Protein AF-A0A813V2H7-F1 (afdb_monomer_lite)

pLDDT: mean 85.04, std 11.2, range [31.22, 97.62]

Sequence (510 aa):
MIADDDHTILFDPSSLSISVNKVRSTTVQLVTPPGQYVNITFLYGNNDELTLNTHGYIDPLPNITFNQHITTQQIHIKARKAGHLIIGAQSEELNITQRDFVRIEISKSSTLNVFIQIIGWMYFLAWSISFYPQIILNFKRKSVIGLNFDFLTLNILGHFCYSVFNVTLYSSSAVQSEYYHAHPHGVIPVLLNDVVFACHAVFACLVTIFQCLFFERGKQRVSYTTRIIIKRKFQTLTLLYFYSYVKLLITLLKYWPQAWFNYRRKSTEGWSIGNILLDFTGGALSLLQMFMLAYNFNDWTSIFGSPTKFGLGVLSIFFDLIFIIQHYYLYRQPIVSDSFIRIERWLEHNAPHVSKKLNSPVLAPELQKAEKELGAHFPQSVKDAYLIHNGESTDSEGIFGLWRWLPLKEIVEWNNEQKRRERKYQFGDFKPSFMIPLLESADGNLRYVETSDETGEEETPVIEWSHDNPTRDVKYGSFSTYLSTFADRLEAGEFIYNTKEHLEGLMSKT

Foldseek 3Di:
DPDPPQAQKAKVVQEEEEEAQDKDKIKIFGPDADPAKKKKAKFKDFLPDTHQDPVQQWDRWDIDIGHNVRGMDMTMTHGHDFFKMKIAIDTPRDDGDSVRIHIYGYFNDPVLVVVLVVLLVLLLVLLLVLLVVLLVVLVVVLAPALPAPLLLLLQLLLLVLQLCLQCCLVPPPVNVVVLCVVVRGADSLHDPSSNVSSVSSNVSSVSVVVSVVRGHYDPHDHDPVSVVVVPDDDDDPVRNVVSLVSNLVSLCVPLVVLLVVLVVVLANPSDDLSSLVSQLSSLVSLLVSSVSVCVGRVNPPNSCVRVNSNSSSVSSNVSSVSSCCSDVPRSPDDLLRVLVVLLLVLCVPAPVVLSVFWAAADDPVVVVVLCVLLVFFAAPSVNVNSRHTQWGHPPACPAQASKGFHGSVVQSVVSVVVVVVCVVPVPPPDDSSQWRFGIAHPQGKTWTFGGDPPVSHDFTFTFIQDPVDGDGHGPGRGVSRSSNVSSVCSVVVQWHQDVPPVHSYIHGPD

Secondary structure (DSSP, 8-state):
-------SEEEESSEEEEETT-EEEEEEEESS--SS-EEEEEEEE-SS-EES--TTSBPPPPPEEEBTTB-EEEEEEEB-SSEEEEEEEE-SSS---TT-EEEEEEES-HHHHHHHHHHHHHHHHHHHHTTHHHHHHHHHHTB-TT--HHHHHHHHHHHHHHHHHHHHHHH-HHHHHHHHHH-TT------HHHHHHHHHHHHHHHHHHHHHHHSB-TT----HHHHHHHHS---SSTHHHHHHHHHHHHHHHHHHHHHHHHHHHT--TTS-HHHHHHHHHHHHHHHHHHHHHHHHHT-SGGGGGSHHHHHHHHHHHHHHHHHHHIIIIIS---HHHHHHHHHHHHHHHH-HHHHTTBPPPPPHHHHHHHHHHHT-PPPHHHHHHHTT---B-TT---TTTSEEEPPHHHHHHHHHHHHHHHHHH--SS--GGGEEEEEEETTS-EEEEEPPPTTS-S---EEEE-SSS---EEEES-HHHHHHHHHHHHHTT-EE--TTSS--S-EE--

Radius of gyration: 35.71 Å; chains: 1; bounding box: 68×38×119 Å

Structure (mmCIF, N/CA/C/O backbone):
data_AF-A0A813V2H7-F1
#
_entry.id   AF-A0A813V2H7-F1
#
loop_
_atom_site.group_PDB
_atom_site.id
_atom_site.type_symbol
_atom_site.label_atom_id
_atom_site.label_alt_id
_atom_site.label_comp_id
_atom_site.label_asym_id
_atom_site.label_entity_id
_atom_site.label_seq_id
_atom_site.pdbx_PDB_ins_code
_atom_site.Cartn_x
_atom_site.Cartn_y
_atom_site.Cartn_z
_atom_site.occupancy
_atom_site.B_iso_or_equiv
_atom_site.auth_seq_id
_atom_site.auth_comp_id
_atom_site.auth_asym_id
_atom_site.auth_atom_id
_atom_site.pdbx_PDB_model_num
ATOM 1 N N . MET A 1 1 ? 1.998 -16.018 -38.015 1.00 33.31 1 MET A N 1
ATOM 2 C CA . MET A 1 1 ? 3.001 -16.319 -39.052 1.00 33.31 1 MET A CA 1
ATOM 3 C C . MET A 1 1 ? 2.855 -15.246 -40.117 1.00 33.31 1 MET A C 1
ATOM 5 O O . MET A 1 1 ? 1.981 -15.354 -40.964 1.00 33.31 1 MET A O 1
ATOM 9 N N . ILE A 1 2 ? 3.585 -14.145 -39.959 1.00 31.22 2 ILE A N 1
ATOM 10 C CA . ILE A 1 2 ? 3.755 -13.108 -40.983 1.00 31.22 2 ILE A CA 1
ATOM 11 C C . ILE A 1 2 ? 5.194 -13.319 -41.457 1.00 31.22 2 ILE A C 1
ATOM 13 O O . ILE A 1 2 ? 6.068 -13.472 -40.607 1.00 31.22 2 ILE A O 1
ATOM 17 N N . ALA A 1 3 ? 5.390 -13.478 -42.763 1.00 32.44 3 ALA A N 1
ATOM 18 C CA . ALA A 1 3 ? 6.691 -13.733 -43.371 1.00 32.44 3 ALA A CA 1
ATOM 19 C C . ALA A 1 3 ? 7.664 -12.581 -43.062 1.00 32.44 3 ALA A C 1
ATOM 21 O O . ALA A 1 3 ? 7.281 -11.414 -43.134 1.00 32.44 3 ALA A O 1
ATOM 22 N N . ASP A 1 4 ? 8.885 -12.942 -42.679 1.00 43.28 4 ASP A N 1
ATOM 23 C CA . ASP A 1 4 ? 9.947 -12.074 -42.160 1.00 43.28 4 ASP A CA 1
ATOM 24 C C . ASP A 1 4 ? 10.973 -11.789 -43.278 1.00 43.28 4 ASP A C 1
ATOM 26 O O . ASP A 1 4 ? 12.155 -12.091 -43.154 1.00 43.28 4 ASP A O 1
ATOM 30 N N . ASP A 1 5 ? 10.491 -11.305 -44.431 1.00 50.31 5 ASP A N 1
ATOM 31 C CA . ASP A 1 5 ? 11.222 -11.337 -45.717 1.00 50.31 5 ASP A CA 1
ATOM 32 C C . ASP A 1 5 ? 11.961 -10.028 -46.092 1.00 50.31 5 ASP A C 1
ATOM 34 O O . ASP A 1 5 ? 12.361 -9.872 -47.242 1.00 50.31 5 ASP A O 1
ATOM 38 N N . ASP A 1 6 ? 12.168 -9.083 -45.165 1.00 64.88 6 ASP A N 1
ATOM 39 C CA . ASP A 1 6 ? 12.742 -7.753 -45.495 1.00 64.88 6 ASP A CA 1
ATOM 40 C C . ASP A 1 6 ? 14.010 -7.378 -44.694 1.00 64.88 6 ASP A C 1
ATOM 42 O O . ASP A 1 6 ? 14.544 -6.276 -44.837 1.00 64.88 6 ASP A O 1
ATOM 46 N N . HIS A 1 7 ? 14.515 -8.279 -43.842 1.00 68.88 7 HIS A N 1
ATOM 47 C CA . HIS A 1 7 ? 15.765 -8.071 -43.105 1.00 68.88 7 HIS A CA 1
ATOM 48 C C . HIS A 1 7 ? 16.973 -8.463 -43.964 1.00 68.88 7 HIS A C 1
ATOM 50 O O . HIS A 1 7 ? 17.043 -9.572 -44.493 1.00 68.88 7 HIS A O 1
ATOM 56 N N . THR A 1 8 ? 17.955 -7.567 -44.085 1.00 81.88 8 THR A N 1
ATOM 57 C CA . THR A 1 8 ? 19.197 -7.824 -44.838 1.00 81.88 8 THR A CA 1
ATOM 58 C C . THR A 1 8 ? 20.331 -8.227 -43.898 1.00 81.88 8 THR A C 1
ATOM 60 O O . THR A 1 8 ? 21.153 -9.092 -44.224 1.00 81.88 8 THR A O 1
ATOM 63 N N . ILE A 1 9 ? 20.345 -7.632 -42.701 1.00 87.31 9 ILE A N 1
ATOM 64 C CA . ILE A 1 9 ? 21.310 -7.907 -41.638 1.00 87.31 9 ILE A CA 1
ATOM 65 C C . ILE A 1 9 ? 20.576 -8.203 -40.331 1.00 87.31 9 ILE A C 1
ATOM 67 O O . ILE A 1 9 ? 19.668 -7.479 -39.933 1.00 87.31 9 ILE A O 1
ATOM 71 N N . LEU A 1 10 ? 21.026 -9.241 -39.628 1.00 87.06 10 LEU A N 1
ATOM 72 C CA . LEU A 1 10 ? 20.545 -9.606 -38.302 1.00 87.06 10 LEU A CA 1
ATOM 73 C C . LEU A 1 10 ? 21.631 -9.374 -37.256 1.00 87.06 10 LEU A C 1
ATOM 75 O O . LEU A 1 10 ? 22.782 -9.789 -37.417 1.00 87.06 10 LEU A O 1
ATOM 79 N N . PHE A 1 11 ? 21.237 -8.744 -36.154 1.00 87.44 11 PHE A N 1
ATOM 80 C CA . PHE A 1 11 ? 22.047 -8.646 -34.949 1.00 87.44 11 PHE A CA 1
ATOM 81 C C . PHE A 1 11 ? 21.558 -9.670 -33.925 1.00 87.44 11 PHE A C 1
ATOM 83 O O . PHE A 1 11 ? 20.384 -9.657 -33.554 1.00 87.44 11 PHE A O 1
ATOM 90 N N . ASP A 1 12 ? 22.457 -10.530 -33.449 1.00 87.19 12 ASP A N 1
ATOM 91 C CA . ASP A 1 12 ? 22.165 -11.523 -32.414 1.00 87.19 12 ASP A CA 1
ATOM 92 C C . ASP A 1 12 ? 23.107 -11.356 -31.203 1.00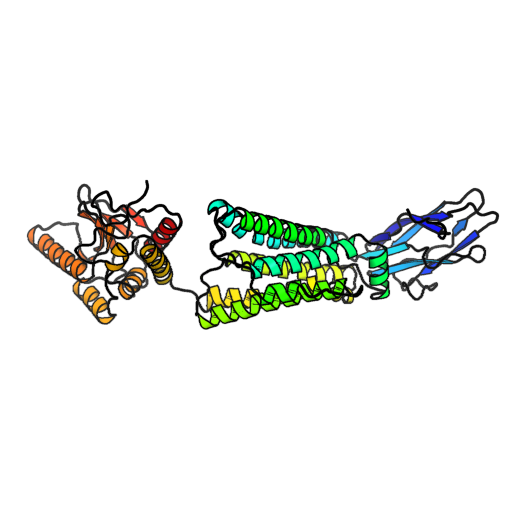 87.19 12 ASP A C 1
ATOM 94 O O . ASP A 1 12 ? 24.316 -11.625 -31.316 1.00 87.19 12 ASP A O 1
ATOM 98 N N . PRO A 1 13 ? 22.595 -10.903 -30.040 1.00 85.44 13 PRO A N 1
ATOM 99 C CA . PRO A 1 13 ? 21.196 -10.544 -29.758 1.00 85.44 13 PRO A CA 1
ATOM 100 C C . PRO A 1 13 ? 20.778 -9.177 -30.345 1.00 85.44 13 PRO A C 1
ATOM 102 O O . PRO A 1 13 ? 21.601 -8.274 -30.487 1.00 85.44 13 PRO A O 1
ATOM 105 N N . SER A 1 14 ? 19.476 -8.979 -30.597 1.00 79.12 14 SER A N 1
ATOM 106 C CA . SER A 1 14 ? 18.914 -7.719 -31.136 1.00 79.12 14 SER A CA 1
ATOM 107 C C . SER A 1 14 ? 18.888 -6.555 -30.128 1.00 79.12 14 SER A C 1
ATOM 109 O O . SER A 1 14 ? 18.685 -5.390 -30.489 1.00 79.12 14 SER A O 1
ATOM 111 N N . SER A 1 15 ? 19.140 -6.845 -28.850 1.00 84.31 15 SER A N 1
ATOM 112 C CA . SER A 1 15 ? 19.356 -5.853 -27.799 1.00 84.31 15 SER A CA 1
ATOM 113 C C . SER A 1 15 ? 20.445 -6.294 -26.824 1.00 84.31 15 SER A C 1
ATOM 115 O O . SER A 1 15 ? 20.629 -7.480 -26.531 1.00 84.31 15 SER A O 1
ATOM 117 N N . LEU A 1 16 ? 21.195 -5.322 -26.308 1.00 88.62 16 LEU A N 1
ATOM 118 C CA . LEU A 1 16 ? 22.365 -5.560 -25.481 1.00 88.62 16 LEU A CA 1
ATOM 119 C C . LEU A 1 16 ? 22.417 -4.587 -24.306 1.00 88.62 16 LEU A C 1
ATOM 121 O O . LEU A 1 16 ? 22.519 -3.379 -24.486 1.00 88.62 16 LEU A O 1
ATOM 125 N N . SER A 1 17 ? 22.430 -5.126 -23.088 1.00 89.12 17 SER A N 1
ATOM 126 C CA . SER A 1 17 ? 22.666 -4.337 -21.875 1.00 89.12 17 SER A CA 1
ATOM 127 C C . SER A 1 17 ? 24.133 -4.437 -21.451 1.00 89.12 17 SER A C 1
ATOM 129 O O . SER A 1 17 ? 24.670 -5.543 -21.305 1.00 89.12 17 SER A O 1
ATOM 131 N N . ILE A 1 18 ? 24.799 -3.296 -21.280 1.00 93.12 18 ILE A N 1
ATOM 132 C CA . ILE A 1 18 ? 26.220 -3.189 -20.925 1.00 93.12 18 ILE A CA 1
ATOM 133 C C . ILE A 1 18 ? 26.365 -2.191 -19.771 1.00 93.12 18 ILE A C 1
ATOM 135 O O . ILE A 1 18 ? 25.606 -1.235 -19.653 1.00 93.12 18 ILE A O 1
ATOM 139 N N . SER A 1 19 ? 27.348 -2.388 -18.899 1.00 93.94 19 SER A N 1
ATOM 140 C CA . SER A 1 19 ? 27.714 -1.378 -17.897 1.00 93.94 19 SER A CA 1
ATOM 141 C C . SER A 1 19 ? 28.883 -0.535 -18.384 1.00 93.94 19 SER A C 1
ATOM 143 O O . SER A 1 19 ? 29.752 -1.039 -19.095 1.00 93.94 19 SER A O 1
ATOM 145 N N . VAL A 1 20 ? 28.944 0.731 -17.975 1.00 93.31 20 VAL A N 1
ATOM 146 C CA . VAL A 1 20 ? 30.070 1.621 -18.294 1.00 93.31 20 VAL A CA 1
ATOM 147 C C . VAL A 1 20 ? 31.412 0.931 -17.991 1.00 93.31 20 VAL A C 1
ATOM 149 O O . VAL A 1 20 ? 31.576 0.270 -16.964 1.00 93.31 20 VAL A O 1
ATOM 152 N N . ASN A 1 21 ? 32.371 1.067 -18.910 1.00 92.38 21 ASN A N 1
ATOM 153 C CA . ASN A 1 21 ? 33.695 0.433 -18.910 1.00 92.38 21 ASN A CA 1
ATOM 154 C C . ASN A 1 21 ? 33.716 -1.097 -19.077 1.00 92.38 21 ASN A C 1
ATOM 156 O O . ASN A 1 21 ? 34.785 -1.704 -18.967 1.00 92.38 21 ASN A O 1
ATOM 160 N N . LYS A 1 22 ? 32.580 -1.739 -19.369 1.00 93.75 22 LYS A N 1
ATOM 161 C CA . LYS A 1 22 ? 32.524 -3.155 -19.759 1.00 93.75 22 LYS A CA 1
ATOM 162 C C . LYS A 1 22 ? 32.446 -3.306 -21.277 1.00 93.75 22 LYS A C 1
ATOM 164 O O . LYS A 1 22 ? 32.085 -2.377 -21.999 1.00 93.75 22 LYS A O 1
ATOM 169 N N . VAL A 1 23 ? 32.815 -4.498 -21.736 1.00 94.06 23 VAL A N 1
ATOM 170 C CA . VAL A 1 23 ? 32.763 -4.907 -23.140 1.00 94.06 23 VAL A CA 1
ATOM 171 C C . VAL A 1 23 ? 31.763 -6.042 -23.265 1.00 94.06 23 VAL A C 1
ATOM 173 O O . VAL A 1 23 ? 31.755 -6.945 -22.425 1.00 94.06 23 VAL A O 1
ATOM 176 N N . ARG A 1 24 ? 30.929 -6.004 -24.300 1.00 94.19 24 ARG A N 1
ATOM 177 C CA . ARG A 1 24 ? 30.031 -7.105 -24.642 1.00 94.19 24 ARG A CA 1
ATOM 178 C C . ARG A 1 24 ? 29.983 -7.264 -26.158 1.00 94.19 24 ARG A C 1
ATOM 180 O O . ARG A 1 24 ? 30.100 -6.279 -26.882 1.00 94.19 24 ARG A O 1
ATOM 187 N N . SER A 1 25 ? 29.871 -8.501 -26.622 1.00 93.38 25 SER A N 1
ATOM 188 C CA . SER A 1 25 ? 29.865 -8.807 -28.052 1.00 93.38 25 SER A CA 1
ATOM 189 C C . SER A 1 25 ? 28.443 -8.980 -28.565 1.00 93.38 25 SER A C 1
ATOM 191 O O . SER A 1 25 ? 27.589 -9.486 -27.836 1.00 93.38 25 SER A O 1
ATOM 193 N N . THR A 1 26 ? 28.220 -8.611 -29.821 1.00 92.00 26 THR A N 1
ATOM 194 C CA . THR A 1 26 ? 27.047 -9.031 -30.592 1.00 92.00 26 THR A CA 1
ATOM 195 C C . THR A 1 26 ? 27.503 -9.599 -31.926 1.00 92.00 26 THR A C 1
ATOM 197 O O . THR A 1 26 ? 28.578 -9.254 -32.424 1.00 92.00 26 THR A O 1
ATOM 200 N N . THR A 1 27 ? 26.714 -10.504 -32.481 1.00 92.94 27 THR A N 1
ATOM 201 C CA . THR A 1 27 ? 26.994 -11.129 -33.768 1.00 92.94 27 THR A CA 1
ATOM 202 C C . THR A 1 27 ? 26.204 -10.408 -34.851 1.00 92.94 27 THR A C 1
ATOM 204 O O . THR A 1 27 ? 25.020 -10.148 -34.672 1.00 92.94 27 THR A O 1
ATOM 207 N N . VAL A 1 28 ? 26.856 -10.083 -35.961 1.00 92.31 28 VAL A N 1
ATOM 208 C CA . VAL A 1 28 ? 26.250 -9.510 -37.164 1.00 92.31 28 VAL A CA 1
ATOM 209 C C . VAL A 1 28 ? 26.224 -10.600 -38.226 1.00 92.31 28 VAL A C 1
ATOM 211 O O . VAL A 1 28 ? 27.274 -11.150 -38.573 1.00 92.31 28 VAL A O 1
ATOM 214 N N . GLN A 1 29 ? 25.033 -10.937 -38.707 1.00 91.38 29 GLN A N 1
ATOM 215 C CA . GLN A 1 29 ? 24.802 -12.006 -39.673 1.00 91.38 29 GLN A CA 1
ATOM 216 C C . GLN A 1 29 ? 24.114 -11.453 -40.916 1.00 91.38 29 GLN A C 1
ATOM 218 O O . GLN A 1 29 ? 23.147 -10.701 -40.814 1.00 91.38 29 GLN A O 1
ATOM 223 N N . LEU A 1 30 ? 24.604 -11.843 -42.088 1.00 88.69 30 LEU A N 1
ATOM 224 C CA . LEU A 1 30 ? 23.946 -11.567 -43.357 1.00 88.69 30 LEU A CA 1
ATOM 225 C C . LEU A 1 30 ? 22.878 -12.637 -43.610 1.00 88.69 30 LEU A C 1
ATOM 227 O O . LEU A 1 30 ? 23.192 -13.827 -43.561 1.00 88.69 30 LEU A O 1
ATOM 231 N N . VAL A 1 31 ? 21.638 -12.229 -43.897 1.00 85.94 31 VAL A N 1
ATOM 232 C CA . VAL A 1 31 ? 20.514 -13.171 -44.083 1.00 85.94 31 VAL A CA 1
ATOM 233 C C . VAL A 1 31 ? 20.720 -14.062 -45.311 1.00 85.94 31 VAL A C 1
ATOM 235 O O . VAL A 1 31 ? 20.427 -15.255 -45.276 1.00 85.94 31 VAL A O 1
ATOM 238 N N . THR A 1 32 ? 21.281 -13.501 -46.385 1.00 82.69 32 THR A N 1
ATOM 239 C CA . THR A 1 32 ? 21.600 -14.227 -47.623 1.00 82.69 32 THR A CA 1
ATOM 240 C C . THR A 1 32 ? 23.088 -14.089 -47.932 1.00 82.69 32 THR A C 1
ATOM 242 O O . THR A 1 32 ? 23.572 -12.963 -47.883 1.00 82.69 32 THR A 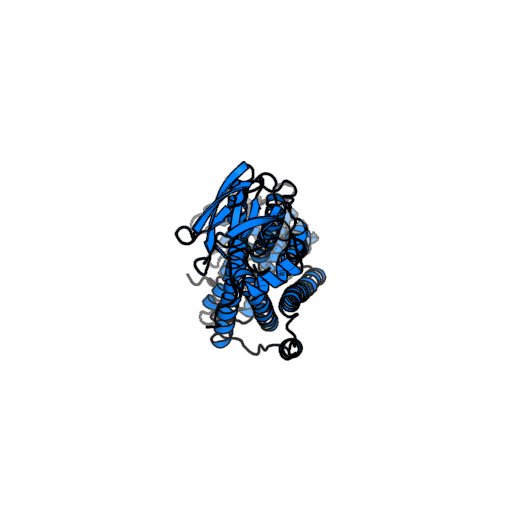O 1
ATOM 245 N N . PRO A 1 33 ? 23.830 -15.162 -48.279 1.00 79.75 33 PRO A N 1
ATOM 246 C CA . PRO A 1 33 ? 25.248 -15.065 -48.625 1.00 79.75 33 PRO A CA 1
ATOM 247 C C . PRO A 1 33 ? 25.492 -14.071 -49.768 1.00 79.75 33 PRO A C 1
ATOM 249 O O . PRO A 1 33 ? 24.773 -14.114 -50.772 1.00 79.75 33 PRO A O 1
ATOM 252 N N . PRO A 1 34 ? 26.497 -13.188 -49.665 1.00 80.62 34 PRO A N 1
ATOM 253 C CA . PRO A 1 34 ? 26.668 -12.145 -50.656 1.00 80.62 34 PRO A CA 1
ATOM 254 C C . PRO A 1 34 ? 27.375 -12.700 -51.900 1.00 80.62 34 PRO A C 1
ATOM 256 O O . PRO A 1 34 ? 28.349 -13.446 -51.801 1.00 80.62 34 PRO A O 1
ATOM 259 N N . GLY A 1 35 ? 26.910 -12.311 -53.091 1.00 79.88 35 GLY A N 1
ATOM 260 C CA . GLY A 1 35 ? 27.560 -12.678 -54.358 1.00 79.88 35 GLY A CA 1
ATOM 261 C C . GLY A 1 35 ? 28.918 -11.994 -54.573 1.00 79.88 35 GLY A C 1
ATOM 262 O O . GLY A 1 35 ? 29.736 -12.492 -55.346 1.00 79.88 35 GLY A O 1
ATOM 263 N N . GLN A 1 36 ? 29.168 -10.894 -53.857 1.00 85.19 36 GLN A N 1
ATOM 264 C CA . GLN A 1 36 ? 30.374 -10.064 -53.902 1.00 85.19 36 GLN A CA 1
ATOM 265 C C . GLN A 1 36 ? 30.858 -9.712 -52.486 1.00 85.19 36 GLN A C 1
ATOM 267 O O . GLN A 1 36 ? 30.212 -10.065 -51.502 1.00 85.19 36 GLN A O 1
ATOM 272 N N . TYR A 1 37 ? 31.997 -9.027 -52.365 1.00 88.25 37 TYR A N 1
ATOM 273 C CA . TYR A 1 37 ? 32.403 -8.456 -51.078 1.00 88.25 37 TYR A CA 1
ATOM 274 C C . TYR A 1 37 ? 31.431 -7.346 -50.676 1.00 88.25 37 TYR A C 1
ATOM 276 O O . TYR A 1 37 ? 31.091 -6.506 -51.502 1.00 88.25 37 TYR A O 1
ATOM 284 N N . VAL A 1 38 ? 30.990 -7.353 -49.420 1.00 89.19 38 VAL A N 1
ATOM 285 C CA . VAL A 1 38 ? 30.065 -6.350 -48.872 1.00 89.19 38 VAL A CA 1
ATOM 286 C C . VAL A 1 38 ? 30.737 -5.681 -47.691 1.00 89.19 38 VAL A C 1
ATOM 288 O O . VAL A 1 38 ? 31.115 -6.370 -46.740 1.00 89.19 38 VAL A O 1
ATOM 291 N N . ASN A 1 39 ? 30.882 -4.358 -47.738 1.00 91.62 39 ASN A N 1
ATOM 292 C CA . ASN A 1 39 ? 31.481 -3.591 -46.657 1.00 91.62 39 ASN A CA 1
ATOM 293 C C . ASN A 1 39 ? 30.392 -2.928 -45.811 1.00 91.62 39 ASN A C 1
ATOM 295 O O . ASN A 1 39 ? 29.568 -2.170 -46.318 1.00 91.62 39 ASN A O 1
ATOM 299 N N . ILE A 1 40 ? 30.401 -3.200 -44.509 1.00 91.75 40 ILE A N 1
ATOM 300 C CA . ILE A 1 40 ? 29.454 -2.620 -43.564 1.00 91.75 40 ILE A CA 1
ATOM 301 C C . ILE A 1 40 ? 30.144 -1.538 -42.749 1.00 91.75 40 ILE A C 1
ATOM 303 O O . ILE A 1 40 ? 31.119 -1.796 -42.035 1.00 91.75 40 ILE A O 1
ATOM 307 N N . THR A 1 41 ? 29.574 -0.340 -42.812 1.00 92.56 41 THR A N 1
ATOM 308 C CA . THR A 1 41 ? 29.891 0.767 -41.911 1.00 92.56 41 THR A CA 1
ATOM 309 C C . THR A 1 41 ? 28.787 0.890 -40.869 1.00 92.56 41 THR A C 1
ATOM 311 O O . THR A 1 41 ? 27.602 0.854 -41.200 1.00 92.56 41 THR A O 1
ATOM 314 N N . PHE A 1 42 ? 29.167 1.031 -39.601 1.00 92.50 42 PHE A N 1
ATOM 315 C CA . PHE A 1 42 ? 28.205 1.184 -38.512 1.00 92.50 42 PHE A CA 1
ATOM 316 C C . PHE A 1 42 ? 27.785 2.640 -38.344 1.00 92.50 42 PHE A C 1
ATOM 318 O O . PHE A 1 42 ? 28.626 3.540 -38.306 1.00 92.50 42 PHE A O 1
ATOM 325 N N . LEU A 1 43 ? 26.479 2.844 -38.197 1.00 90.12 43 LEU A N 1
ATOM 326 C CA . LEU A 1 43 ? 25.887 4.131 -37.858 1.00 90.12 43 LEU A CA 1
ATOM 327 C C . LEU A 1 43 ? 25.345 4.086 -36.429 1.00 90.12 43 LEU A C 1
ATOM 329 O O . LEU A 1 43 ? 24.878 3.052 -35.958 1.00 90.12 43 LEU A O 1
ATOM 333 N N . TYR A 1 44 ? 25.383 5.221 -35.751 1.00 89.88 44 TYR A N 1
ATOM 334 C CA . TYR A 1 44 ? 25.070 5.385 -34.343 1.00 89.88 44 TYR A CA 1
ATOM 335 C C . TYR A 1 44 ? 24.106 6.546 -34.157 1.00 89.88 44 TYR A C 1
ATOM 337 O O . TYR A 1 44 ? 24.289 7.622 -34.727 1.00 89.88 44 TYR A O 1
ATOM 345 N N . GLY A 1 45 ? 23.110 6.365 -33.307 1.00 82.44 45 GLY A N 1
ATOM 346 C CA . GLY A 1 45 ? 22.202 7.451 -32.976 1.00 82.44 45 GLY A CA 1
ATOM 347 C C . GLY A 1 45 ? 20.923 6.943 -32.349 1.00 82.44 45 GLY A C 1
ATOM 348 O O . GLY A 1 45 ? 20.941 5.993 -31.562 1.00 82.44 45 GLY A O 1
ATOM 349 N N . ASN A 1 46 ? 19.827 7.594 -32.716 1.00 70.38 46 ASN A N 1
ATOM 350 C CA . ASN A 1 46 ? 18.481 7.286 -32.252 1.00 70.38 46 ASN A CA 1
ATOM 351 C C . ASN A 1 46 ? 17.611 6.786 -33.415 1.00 70.38 46 ASN A C 1
ATOM 353 O O . ASN A 1 46 ? 18.064 6.748 -34.554 1.00 70.38 46 ASN A O 1
ATOM 357 N N . ASN A 1 47 ? 16.343 6.455 -33.137 1.00 63.38 47 ASN A N 1
ATOM 358 C CA . ASN A 1 47 ? 15.393 5.963 -34.146 1.00 63.38 47 ASN A CA 1
ATOM 359 C C . ASN A 1 47 ? 15.210 6.897 -35.358 1.00 63.38 47 ASN A C 1
ATOM 361 O O . ASN A 1 47 ? 14.849 6.407 -36.422 1.00 63.38 47 ASN A O 1
ATOM 365 N N . ASP A 1 48 ? 15.465 8.201 -35.210 1.00 62.44 48 ASP A N 1
ATOM 366 C CA . ASP A 1 48 ? 15.167 9.201 -36.246 1.00 62.44 48 ASP A CA 1
ATOM 367 C C . ASP A 1 48 ? 16.408 9.692 -37.014 1.00 62.44 48 ASP A C 1
ATOM 369 O O . ASP A 1 48 ? 16.287 10.170 -38.140 1.00 62.44 48 ASP A O 1
ATOM 373 N N . GLU A 1 49 ? 17.610 9.572 -36.434 1.00 74.62 49 GLU A N 1
ATOM 374 C CA . GLU A 1 49 ? 18.855 10.061 -37.038 1.00 74.62 49 GLU A CA 1
ATOM 375 C C . GLU A 1 49 ? 20.039 9.179 -36.616 1.00 74.62 49 GLU A C 1
ATOM 377 O O . GLU A 1 49 ? 20.438 9.146 -35.446 1.00 74.62 49 GLU A O 1
ATOM 382 N N . LEU A 1 50 ? 20.594 8.445 -37.584 1.00 81.94 50 LEU A N 1
ATOM 383 C CA . LEU A 1 50 ? 21.797 7.632 -37.427 1.00 81.94 50 LEU A CA 1
ATOM 384 C C . LEU A 1 50 ? 22.976 8.346 -38.097 1.00 81.94 50 LEU A C 1
ATOM 386 O O . LEU A 1 50 ? 22.917 8.700 -39.273 1.00 81.94 50 LEU A O 1
ATOM 390 N N . THR A 1 51 ? 24.060 8.545 -37.352 1.00 84.31 51 THR A N 1
ATOM 391 C CA . THR A 1 51 ? 25.261 9.270 -37.789 1.00 84.31 51 THR A CA 1
ATOM 392 C C . THR A 1 51 ? 26.514 8.411 -37.629 1.00 84.31 51 THR A C 1
ATOM 394 O O . THR A 1 51 ? 26.490 7.359 -37.006 1.00 84.31 51 THR A O 1
ATOM 397 N N . LEU A 1 52 ? 27.664 8.855 -38.134 1.00 85.25 52 LEU A N 1
ATOM 398 C CA . LEU A 1 52 ? 28.941 8.161 -37.900 1.00 85.25 52 LEU A CA 1
ATOM 399 C C . LEU A 1 52 ? 29.533 8.426 -36.500 1.00 85.25 52 LEU A C 1
ATOM 401 O O . LEU A 1 52 ? 30.587 7.889 -36.160 1.00 85.25 52 LEU A O 1
ATOM 405 N N . ASN A 1 53 ? 28.890 9.260 -35.675 1.00 85.50 53 ASN A N 1
ATOM 406 C CA . ASN A 1 53 ? 29.409 9.670 -34.375 1.00 85.50 53 ASN A CA 1
ATOM 407 C C . ASN A 1 53 ? 28.780 8.850 -33.244 1.00 85.50 53 ASN A C 1
ATOM 409 O O . ASN A 1 53 ? 27.570 8.849 -33.059 1.00 85.50 53 ASN A O 1
ATOM 413 N N . THR A 1 54 ? 29.605 8.224 -32.405 1.00 83.75 54 THR A N 1
ATOM 414 C CA . THR A 1 54 ? 29.119 7.463 -31.242 1.00 83.75 54 THR A CA 1
ATOM 415 C C . THR A 1 54 ? 28.592 8.347 -30.106 1.00 83.75 54 THR A C 1
ATOM 417 O O . THR A 1 54 ? 28.119 7.826 -29.097 1.00 83.75 54 THR A O 1
ATOM 420 N N . HIS A 1 55 ? 28.744 9.674 -30.207 1.00 84.81 55 HIS A N 1
ATOM 421 C CA . HIS A 1 55 ? 28.428 10.671 -29.176 1.00 84.81 55 HIS A CA 1
ATOM 422 C C . HIS A 1 55 ? 29.053 10.360 -27.798 1.00 84.81 55 HIS A C 1
ATOM 424 O O . HIS A 1 55 ? 28.560 10.789 -26.750 1.00 84.81 55 HIS A O 1
ATOM 430 N N . GLY A 1 56 ? 30.154 9.598 -27.796 1.00 86.88 56 GLY A N 1
ATOM 431 C CA . GLY A 1 56 ? 30.861 9.161 -26.594 1.00 86.88 56 GLY A CA 1
ATOM 432 C C . GLY A 1 56 ? 30.166 8.045 -25.805 1.00 86.88 56 GLY A C 1
ATOM 433 O O . GLY A 1 56 ? 30.598 7.755 -24.692 1.00 86.88 56 GLY A O 1
ATOM 434 N N . TYR A 1 57 ? 29.109 7.418 -26.337 1.00 89.81 57 TYR A N 1
ATOM 435 C CA . TYR A 1 57 ? 28.440 6.282 -25.690 1.00 89.81 57 TYR A CA 1
ATOM 436 C C . TYR A 1 57 ? 29.288 5.016 -25.720 1.00 89.81 57 TYR A C 1
ATOM 438 O O . TYR A 1 57 ? 29.409 4.339 -24.695 1.00 89.81 57 TYR A O 1
ATOM 446 N N . ILE A 1 58 ? 29.921 4.731 -26.857 1.00 93.56 58 ILE A N 1
ATOM 447 C CA . ILE A 1 58 ? 30.791 3.569 -27.062 1.00 93.56 58 ILE A CA 1
ATOM 448 C C . ILE A 1 58 ? 32.078 3.958 -27.794 1.00 93.56 58 ILE A C 1
ATOM 450 O O . ILE A 1 58 ? 32.156 5.028 -28.408 1.00 93.56 58 ILE A O 1
ATOM 454 N N . ASP A 1 59 ? 33.072 3.072 -27.748 1.00 93.31 59 ASP A N 1
ATOM 455 C CA . ASP A 1 59 ? 34.215 3.149 -28.663 1.00 93.31 59 ASP A CA 1
ATOM 456 C C . ASP A 1 59 ? 33.741 2.893 -30.114 1.00 93.31 59 ASP A C 1
ATOM 458 O O . ASP A 1 59 ? 32.908 2.002 -30.311 1.00 93.31 59 ASP A O 1
ATOM 462 N N . PRO A 1 60 ? 34.235 3.646 -31.121 1.00 91.62 60 PRO A N 1
ATOM 463 C CA . PRO A 1 60 ? 33.872 3.430 -32.520 1.00 91.62 60 PRO A CA 1
ATOM 464 C C . PRO A 1 60 ? 34.167 2.000 -32.968 1.00 91.62 60 PRO A C 1
ATOM 466 O O . PRO A 1 60 ? 35.257 1.475 -32.726 1.00 91.62 60 PRO A O 1
ATOM 469 N N . LEU A 1 61 ? 33.194 1.377 -33.626 1.00 93.38 61 LEU A N 1
ATOM 470 C CA . LEU A 1 61 ? 33.341 0.040 -34.178 1.00 93.38 61 LEU A CA 1
ATOM 471 C C . LEU A 1 61 ? 34.100 0.087 -35.508 1.00 93.38 61 LEU A C 1
ATOM 473 O O . LEU A 1 61 ? 33.860 0.993 -36.311 1.00 93.38 61 LEU A O 1
ATOM 477 N N . PRO A 1 62 ? 34.995 -0.882 -35.763 1.00 92.50 62 PRO A N 1
ATOM 478 C CA . PRO A 1 62 ? 35.629 -1.022 -37.064 1.00 92.50 62 PRO A CA 1
ATOM 479 C C . PRO A 1 62 ? 34.615 -1.502 -38.108 1.00 92.50 62 PRO A C 1
ATOM 481 O O . PRO A 1 62 ? 33.689 -2.249 -37.786 1.00 92.50 62 PRO A O 1
ATOM 484 N N . ASN A 1 63 ? 34.830 -1.119 -39.365 1.00 92.31 63 ASN A N 1
ATOM 485 C CA . ASN A 1 63 ? 34.059 -1.650 -40.486 1.00 92.31 63 ASN A CA 1
ATOM 486 C C . ASN A 1 63 ? 34.303 -3.157 -40.627 1.00 92.31 63 ASN A C 1
ATOM 488 O O . ASN A 1 63 ? 35.414 -3.639 -40.385 1.00 92.31 63 ASN A O 1
ATOM 492 N N . ILE A 1 64 ? 33.269 -3.890 -41.036 1.00 92.75 64 ILE A N 1
ATOM 493 C CA . ILE A 1 64 ? 33.344 -5.338 -41.256 1.00 92.75 64 ILE A CA 1
ATOM 494 C C . ILE A 1 64 ? 33.065 -5.662 -42.719 1.00 92.75 64 ILE A C 1
ATOM 496 O O . ILE A 1 64 ? 32.250 -5.009 -43.365 1.00 92.75 64 ILE A O 1
ATOM 500 N N . THR A 1 65 ? 33.729 -6.688 -43.246 1.00 91.25 65 THR A N 1
ATOM 501 C CA . THR A 1 65 ? 33.577 -7.087 -44.650 1.00 91.25 65 THR A CA 1
ATOM 502 C C . THR A 1 65 ? 33.101 -8.526 -44.750 1.00 91.25 65 THR A C 1
ATOM 504 O O . THR A 1 65 ? 33.766 -9.429 -44.244 1.00 91.25 65 THR A O 1
ATOM 507 N N . PHE A 1 66 ? 31.966 -8.751 -45.406 1.00 91.06 66 PHE A N 1
ATOM 508 C CA . PHE A 1 66 ? 31.427 -10.082 -45.681 1.00 91.06 66 PHE A CA 1
ATOM 509 C C . PHE A 1 66 ? 31.846 -10.578 -47.068 1.00 91.06 66 PHE A C 1
ATOM 511 O O . PHE A 1 66 ? 32.126 -9.788 -47.970 1.00 91.06 66 PHE A O 1
ATOM 518 N N . ASN A 1 67 ? 31.896 -11.900 -47.233 1.00 88.38 67 ASN A N 1
ATOM 519 C CA . ASN A 1 67 ? 32.177 -12.566 -48.506 1.00 88.38 67 ASN A CA 1
ATOM 520 C C . ASN A 1 67 ? 31.411 -13.900 -48.596 1.00 88.38 67 ASN A C 1
ATOM 522 O O . ASN A 1 67 ? 30.699 -14.274 -47.667 1.00 88.38 67 ASN A O 1
ATOM 526 N N . GLN A 1 68 ? 31.578 -14.643 -49.693 1.00 82.56 68 GLN A N 1
ATOM 527 C CA . GLN A 1 68 ? 30.862 -15.907 -49.934 1.00 82.56 68 GLN A CA 1
ATOM 528 C C . GLN A 1 68 ? 31.087 -16.990 -48.857 1.00 82.56 68 GLN A C 1
ATOM 530 O O . GLN A 1 68 ? 30.266 -17.894 -48.721 1.00 82.56 68 GLN A O 1
ATOM 535 N N . HIS A 1 69 ? 32.176 -16.914 -48.087 1.00 83.19 69 HIS A N 1
ATOM 536 C CA . HIS A 1 69 ? 32.520 -17.871 -47.028 1.00 83.19 69 HIS A CA 1
ATOM 537 C C . HIS A 1 69 ? 32.296 -17.324 -45.612 1.00 83.19 69 HIS A C 1
ATOM 539 O O . HIS A 1 69 ? 32.213 -18.097 -44.661 1.00 83.19 69 HIS A O 1
ATOM 545 N N . ILE A 1 70 ? 32.208 -16.001 -45.461 1.00 86.38 70 ILE A N 1
ATOM 546 C CA . ILE A 1 70 ? 32.057 -15.304 -44.186 1.00 86.38 70 ILE A CA 1
ATOM 547 C C . ILE A 1 70 ? 30.765 -14.504 -44.260 1.00 86.38 70 ILE A C 1
ATOM 549 O O . ILE A 1 70 ? 30.743 -13.400 -44.801 1.00 86.38 70 ILE A O 1
ATOM 553 N N . THR A 1 71 ? 29.700 -15.064 -43.694 1.00 86.81 71 THR A N 1
ATOM 554 C CA . THR A 1 71 ? 28.370 -14.439 -43.587 1.00 86.81 71 THR A CA 1
ATOM 555 C C . THR A 1 71 ? 28.043 -14.000 -42.161 1.00 86.81 71 THR A C 1
ATOM 557 O O . THR A 1 71 ? 26.978 -13.450 -41.909 1.00 86.81 71 THR A O 1
ATOM 560 N N . THR A 1 72 ? 28.938 -14.253 -41.204 1.00 91.44 72 THR A N 1
ATOM 561 C CA . THR A 1 72 ? 28.737 -13.975 -39.778 1.00 91.44 72 THR A CA 1
ATOM 562 C C . THR A 1 72 ? 30.024 -13.448 -39.155 1.00 91.44 72 THR A C 1
ATOM 564 O O . THR A 1 72 ? 31.080 -14.053 -39.329 1.00 91.44 72 THR A O 1
ATOM 567 N N . GLN A 1 73 ? 29.943 -12.338 -38.418 1.00 93.19 73 GLN A N 1
ATOM 568 C CA . GLN A 1 73 ? 31.075 -11.736 -37.704 1.00 93.19 73 GLN A CA 1
ATOM 569 C C . GLN A 1 73 ? 30.656 -11.212 -36.332 1.00 93.19 73 GLN A C 1
ATOM 571 O O . GLN A 1 73 ? 29.543 -10.727 -36.161 1.00 93.19 73 GLN A O 1
ATOM 576 N N . GLN A 1 74 ? 31.552 -11.286 -35.346 1.00 93.19 74 GLN A N 1
ATOM 577 C CA . GLN A 1 74 ? 31.327 -10.672 -34.037 1.00 93.19 74 GLN A CA 1
ATOM 578 C C . GLN A 1 74 ? 31.915 -9.269 -33.973 1.00 93.19 74 GLN A C 1
ATOM 580 O O . GLN A 1 74 ? 33.049 -9.038 -34.387 1.00 93.19 74 GLN A O 1
ATOM 585 N N . ILE A 1 75 ? 31.161 -8.361 -33.361 1.00 93.69 75 ILE A N 1
ATOM 586 C CA . ILE A 1 75 ? 31.616 -7.020 -33.005 1.00 93.69 75 ILE A CA 1
ATOM 587 C C . ILE A 1 75 ? 31.682 -6.882 -31.485 1.00 93.69 75 ILE A C 1
ATOM 589 O O . ILE A 1 75 ? 30.804 -7.358 -30.760 1.00 93.69 75 ILE A O 1
ATOM 593 N N . HIS A 1 76 ? 32.734 -6.229 -30.993 1.00 94.81 76 HIS A N 1
ATOM 594 C CA . HIS A 1 76 ? 32.966 -6.007 -29.567 1.00 94.81 76 HIS A CA 1
ATOM 595 C C . HIS A 1 76 ? 32.644 -4.561 -29.198 1.00 94.81 76 HIS A C 1
ATOM 597 O O . HIS A 1 76 ? 33.322 -3.633 -29.630 1.00 94.81 76 HIS A O 1
ATOM 603 N N . ILE A 1 77 ? 31.629 -4.371 -28.361 1.00 94.50 77 ILE A N 1
ATOM 604 C CA . ILE A 1 77 ? 31.118 -3.051 -27.998 1.00 94.50 77 ILE A CA 1
ATOM 605 C C . ILE A 1 77 ? 31.626 -2.696 -26.605 1.00 94.50 77 ILE A C 1
ATOM 607 O O . ILE A 1 77 ? 31.275 -3.353 -25.621 1.00 94.50 77 ILE A O 1
ATOM 611 N N . LYS A 1 78 ? 32.449 -1.645 -26.508 1.00 94.81 78 LYS A N 1
ATOM 612 C CA . LYS A 1 78 ? 32.945 -1.110 -25.233 1.00 94.81 78 LYS A CA 1
ATOM 613 C C . LYS A 1 78 ? 32.169 0.136 -24.829 1.00 94.81 78 LYS A C 1
ATOM 615 O O . LYS A 1 78 ? 32.243 1.160 -25.500 1.00 94.81 78 LYS A O 1
ATOM 620 N N . ALA A 1 79 ? 31.467 0.053 -23.704 1.00 94.31 79 ALA A N 1
ATOM 621 C CA . ALA A 1 79 ? 30.638 1.136 -23.190 1.00 94.31 79 ALA A CA 1
ATOM 622 C C . ALA A 1 79 ? 31.457 2.210 -22.453 1.00 94.31 79 ALA A C 1
ATOM 624 O O . ALA A 1 79 ? 32.322 1.892 -21.633 1.00 94.31 79 ALA A O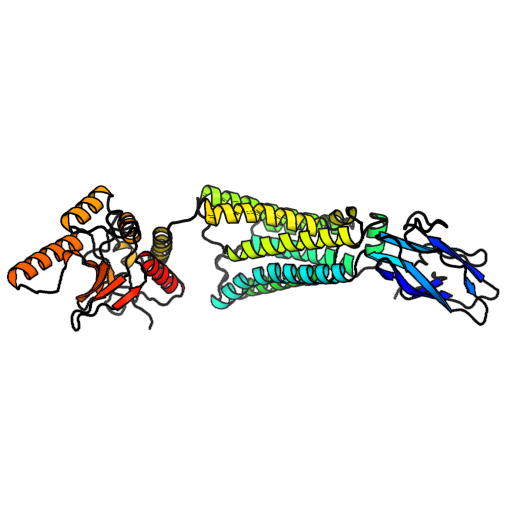 1
ATOM 625 N N . ARG A 1 80 ? 31.142 3.487 -22.694 1.00 93.31 80 ARG A N 1
ATOM 626 C CA . ARG A 1 80 ? 31.847 4.661 -22.145 1.00 93.31 80 ARG A CA 1
ATOM 627 C C . ARG A 1 80 ? 30.948 5.609 -21.366 1.00 93.31 80 ARG A C 1
ATOM 629 O O . ARG A 1 80 ? 31.359 6.093 -20.314 1.00 93.31 80 ARG A O 1
ATOM 636 N N . LYS A 1 81 ? 29.724 5.840 -21.834 1.00 92.06 81 LYS A N 1
ATOM 637 C CA . LYS A 1 81 ? 28.769 6.759 -21.205 1.00 92.06 81 LYS A CA 1
ATOM 638 C C . LYS A 1 81 ? 27.421 6.070 -21.040 1.00 92.06 81 LYS A C 1
ATOM 640 O O . LYS A 1 81 ? 26.972 5.386 -21.949 1.00 92.06 81 LYS A O 1
ATOM 645 N N . ALA A 1 82 ? 26.796 6.246 -19.877 1.00 90.88 82 ALA A N 1
ATOM 646 C CA . ALA A 1 82 ? 25.464 5.710 -19.611 1.00 90.88 82 ALA A CA 1
ATOM 647 C C . ALA A 1 82 ? 24.397 6.398 -20.474 1.00 90.88 82 ALA A C 1
ATOM 649 O O . ALA A 1 82 ? 24.490 7.602 -20.732 1.00 90.88 82 ALA A O 1
ATOM 650 N N . GLY A 1 83 ? 23.401 5.628 -20.897 1.00 87.69 83 GLY A N 1
ATOM 651 C CA . GLY A 1 83 ? 22.338 6.053 -21.800 1.00 87.69 83 GLY A CA 1
ATOM 652 C C . GLY A 1 83 ? 22.007 4.985 -22.827 1.00 87.69 83 GLY A C 1
ATOM 653 O O . GLY A 1 83 ? 22.255 3.797 -22.612 1.00 87.69 83 GLY A O 1
ATOM 654 N N . HIS A 1 84 ? 21.453 5.430 -23.946 1.00 84.38 84 HIS A N 1
ATOM 655 C CA . HIS A 1 84 ? 20.932 4.571 -24.997 1.00 84.38 84 HIS A CA 1
ATOM 656 C C . HIS A 1 84 ? 21.606 4.899 -26.313 1.00 84.38 84 HIS A C 1
ATOM 658 O O . HIS A 1 84 ? 21.885 6.063 -26.600 1.00 84.38 84 HIS A O 1
ATOM 664 N N . LEU A 1 85 ? 21.868 3.856 -27.088 1.00 87.69 85 LEU A N 1
ATOM 665 C CA . LEU A 1 85 ? 22.427 3.979 -28.419 1.00 87.69 85 LEU A CA 1
ATOM 666 C C . LEU A 1 85 ? 21.818 2.915 -29.320 1.00 87.69 85 LEU A C 1
ATOM 668 O O . LEU A 1 85 ? 21.765 1.744 -28.948 1.00 87.69 85 LEU A O 1
ATOM 672 N N . ILE A 1 86 ? 21.400 3.309 -30.513 1.00 88.12 86 ILE A N 1
ATOM 673 C CA . ILE A 1 86 ? 21.067 2.376 -31.584 1.00 88.12 86 ILE A CA 1
ATOM 674 C C . ILE A 1 86 ? 22.270 2.286 -32.509 1.00 88.12 86 ILE A C 1
ATOM 676 O O . ILE A 1 86 ? 22.854 3.310 -32.869 1.00 88.12 86 ILE A O 1
ATOM 680 N N . ILE A 1 87 ? 22.643 1.059 -32.865 1.00 90.00 87 ILE A N 1
ATOM 681 C CA . ILE A 1 87 ? 23.663 0.795 -33.875 1.00 90.00 87 ILE A CA 1
ATOM 682 C C . ILE A 1 87 ? 22.958 0.211 -35.093 1.00 90.00 87 ILE A C 1
ATOM 684 O O . ILE A 1 87 ? 22.452 -0.909 -35.036 1.00 90.00 87 ILE A O 1
ATOM 688 N N . GLY A 1 88 ? 22.915 0.986 -36.169 1.00 89.50 88 GLY A N 1
ATOM 689 C CA . GLY A 1 88 ? 22.499 0.529 -37.489 1.00 89.50 88 GLY A CA 1
ATOM 690 C C . GLY A 1 88 ? 23.704 0.223 -38.374 1.00 89.50 88 GLY A C 1
ATOM 691 O O . GLY A 1 88 ? 24.862 0.363 -37.967 1.00 89.50 88 GLY A O 1
ATOM 692 N N . ALA A 1 89 ? 23.425 -0.170 -39.608 1.00 89.56 89 ALA A N 1
ATOM 693 C CA . ALA A 1 89 ? 24.435 -0.501 -40.600 1.00 89.56 89 ALA A CA 1
ATOM 694 C C . ALA A 1 89 ? 24.127 0.175 -41.942 1.00 89.56 89 ALA A C 1
ATOM 696 O O . ALA A 1 89 ? 22.968 0.354 -42.308 1.00 89.56 89 ALA A O 1
ATOM 697 N N . GLN A 1 90 ? 25.176 0.534 -42.678 1.00 90.44 90 GLN A N 1
ATOM 698 C CA . GLN A 1 90 ? 25.103 1.058 -44.038 1.00 90.44 90 GLN A CA 1
ATOM 699 C C . GLN A 1 90 ? 26.131 0.347 -44.927 1.00 90.44 90 GLN A C 1
ATOM 701 O O . GLN A 1 90 ? 27.229 0.015 -44.477 1.00 90.44 90 GLN A O 1
ATOM 706 N N . SER A 1 91 ? 25.764 0.129 -46.188 1.00 89.88 91 SER A N 1
ATOM 707 C CA . SER A 1 91 ? 26.583 -0.493 -47.230 1.00 89.88 91 SER A CA 1
ATOM 708 C C . SER A 1 91 ? 26.266 0.163 -48.572 1.00 89.88 91 SER A C 1
ATOM 710 O O . SER A 1 91 ? 25.147 0.629 -48.785 1.00 89.88 91 SER A O 1
ATOM 712 N N . GLU A 1 92 ? 27.252 0.223 -49.466 1.00 88.19 92 GLU A N 1
ATOM 713 C CA . GLU A 1 92 ? 27.037 0.644 -50.859 1.00 88.19 92 GLU A CA 1
ATOM 714 C C . GLU A 1 92 ? 26.525 -0.523 -51.718 1.00 88.19 92 GLU A C 1
ATOM 716 O O . GLU A 1 92 ? 25.888 -0.324 -52.751 1.00 88.19 92 GLU A O 1
ATOM 721 N N . GLU A 1 93 ? 26.790 -1.753 -51.278 1.00 86.56 93 GLU A N 1
ATOM 722 C CA . GLU A 1 93 ? 26.523 -2.991 -52.002 1.00 86.56 93 GLU A CA 1
ATOM 723 C C . GLU A 1 93 ? 25.176 -3.631 -51.645 1.00 86.56 93 GLU A C 1
ATOM 725 O O . GLU A 1 93 ? 24.665 -4.443 -52.419 1.00 86.56 93 GLU A O 1
ATOM 730 N N . LEU A 1 94 ? 24.609 -3.291 -50.482 1.00 85.06 94 LEU A N 1
ATOM 731 C CA . LEU A 1 94 ? 23.339 -3.817 -49.982 1.00 85.06 94 LEU A CA 1
ATOM 732 C C . LEU A 1 94 ? 22.417 -2.702 -49.489 1.00 85.06 94 LEU A C 1
ATOM 734 O O . LEU A 1 94 ? 22.829 -1.804 -48.758 1.00 85.06 94 LEU A O 1
ATOM 738 N N . ASN A 1 95 ? 21.133 -2.823 -49.824 1.00 83.31 95 ASN A N 1
ATOM 739 C CA . ASN A 1 95 ? 20.099 -1.937 -49.307 1.00 83.31 95 ASN A CA 1
ATOM 740 C C . ASN A 1 95 ? 19.665 -2.390 -47.906 1.00 83.31 95 ASN A C 1
ATOM 742 O O . ASN A 1 95 ? 18.750 -3.197 -47.762 1.00 83.31 95 ASN A O 1
ATOM 746 N N . ILE A 1 96 ? 20.353 -1.893 -46.881 1.00 81.88 96 ILE A N 1
ATOM 747 C CA . ILE A 1 96 ? 20.058 -2.211 -45.481 1.00 81.88 96 ILE A CA 1
ATOM 748 C C . ILE A 1 96 ? 18.875 -1.364 -45.019 1.00 81.88 96 ILE A C 1
ATOM 750 O O . ILE A 1 96 ? 18.876 -0.139 -45.159 1.00 81.88 96 ILE A O 1
ATOM 754 N N . THR A 1 97 ? 17.854 -2.011 -44.459 1.00 76.12 97 THR A N 1
ATOM 755 C CA . THR A 1 97 ? 16.670 -1.292 -43.986 1.00 76.12 97 THR A CA 1
ATOM 756 C C . THR A 1 97 ? 16.959 -0.580 -42.664 1.00 76.12 97 THR A C 1
ATOM 758 O O . THR A 1 97 ? 17.739 -1.049 -41.839 1.00 76.12 97 THR A O 1
ATOM 761 N N . GLN A 1 98 ? 16.254 0.522 -42.387 1.00 70.88 98 GLN A N 1
ATOM 762 C CA . GLN A 1 98 ? 16.322 1.209 -41.084 1.00 70.88 98 GLN A CA 1
ATOM 763 C C . GLN A 1 98 ? 15.827 0.347 -39.903 1.00 70.88 98 GLN A C 1
ATOM 765 O O . GLN A 1 98 ? 15.889 0.782 -38.757 1.00 70.88 98 GLN A O 1
ATOM 770 N N . ARG A 1 99 ? 15.314 -0.864 -40.167 1.00 70.75 99 ARG A N 1
ATOM 771 C CA . ARG A 1 99 ? 14.886 -1.839 -39.155 1.00 70.75 99 ARG A CA 1
ATOM 772 C C . ARG A 1 99 ? 16.008 -2.799 -38.749 1.00 70.75 99 ARG A C 1
ATOM 774 O O . ARG A 1 99 ? 15.873 -3.461 -37.723 1.00 70.75 99 ARG A O 1
ATOM 781 N N . ASP A 1 100 ? 17.105 -2.839 -39.504 1.00 82.75 100 ASP A N 1
ATOM 782 C CA . ASP A 1 100 ? 18.274 -3.676 -39.232 1.00 82.75 100 ASP A CA 1
ATOM 783 C C . ASP A 1 100 ? 19.206 -2.940 -38.254 1.00 82.75 100 ASP A C 1
ATOM 785 O O . ASP A 1 100 ? 20.168 -2.273 -38.644 1.00 82.75 100 ASP A O 1
ATOM 789 N N . PHE A 1 101 ? 18.902 -3.024 -36.956 1.00 86.19 101 PHE A N 1
ATOM 790 C CA . PHE A 1 101 ? 19.693 -2.380 -35.905 1.00 86.19 101 PHE A CA 1
ATOM 791 C C . PHE A 1 101 ? 19.797 -3.227 -34.633 1.00 86.19 101 PHE A C 1
ATOM 793 O O . PHE A 1 101 ? 18.981 -4.112 -34.373 1.00 86.19 101 PHE A O 1
ATOM 800 N N . VAL A 1 102 ? 20.775 -2.897 -33.788 1.00 87.69 102 VAL A N 1
ATOM 801 C CA . VAL A 1 102 ? 20.887 -3.399 -32.411 1.00 87.69 102 VAL A CA 1
ATOM 802 C C . VAL A 1 102 ? 20.718 -2.261 -31.409 1.00 87.69 102 VAL A C 1
ATOM 804 O O . VAL A 1 102 ? 21.298 -1.183 -31.557 1.00 87.69 102 VAL A O 1
ATOM 807 N N . ARG A 1 103 ? 19.918 -2.497 -30.362 1.00 86.94 103 ARG A N 1
ATOM 808 C CA . ARG A 1 103 ? 19.736 -1.539 -29.257 1.00 86.94 103 ARG A CA 1
ATOM 809 C C . ARG A 1 103 ? 20.761 -1.785 -28.164 1.00 86.94 103 ARG A C 1
ATOM 811 O O . ARG A 1 103 ? 20.843 -2.891 -27.637 1.00 86.94 103 ARG A O 1
ATOM 818 N N . ILE A 1 104 ? 21.494 -0.751 -27.775 1.00 88.88 104 ILE A N 1
ATOM 819 C CA . ILE A 1 104 ? 22.480 -0.800 -26.698 1.00 88.88 104 ILE A CA 1
ATOM 820 C C . ILE A 1 104 ? 21.984 0.036 -25.523 1.00 88.88 104 ILE A C 1
ATOM 822 O O . ILE A 1 104 ? 21.794 1.248 -25.626 1.00 88.88 104 ILE A O 1
ATOM 826 N N . GLU A 1 105 ? 21.808 -0.618 -24.382 1.00 88.81 105 GLU A N 1
ATOM 827 C CA . GLU A 1 105 ? 21.456 0.013 -23.116 1.00 88.81 105 GLU A CA 1
ATOM 828 C C . GLU A 1 105 ? 22.684 0.044 -22.213 1.00 88.81 105 GLU A C 1
ATOM 830 O O . GLU A 1 105 ? 23.201 -0.999 -21.800 1.00 88.81 105 GLU A O 1
ATOM 835 N N . ILE A 1 106 ? 23.162 1.243 -21.894 1.00 91.62 106 ILE A N 1
ATOM 836 C CA . ILE A 1 106 ? 24.371 1.434 -21.103 1.00 91.62 106 ILE A CA 1
ATOM 837 C C . ILE A 1 106 ? 23.994 1.915 -19.707 1.00 91.62 106 ILE A C 1
ATOM 839 O O . ILE A 1 106 ? 23.606 3.065 -19.505 1.00 91.62 106 ILE A O 1
ATOM 843 N N . SER A 1 107 ? 24.161 1.038 -18.723 1.00 92.94 107 SER A N 1
ATOM 844 C CA . SER A 1 107 ? 23.940 1.359 -17.313 1.00 92.94 107 SER A CA 1
ATOM 845 C C . SER A 1 107 ? 25.215 1.866 -16.633 1.00 92.94 107 SER A C 1
ATOM 847 O O . SER A 1 107 ? 26.327 1.447 -16.964 1.00 92.94 107 SER A O 1
ATOM 849 N N . LYS A 1 108 ? 25.084 2.746 -15.635 1.00 93.56 108 LYS A N 1
ATOM 850 C CA . LYS A 1 108 ? 26.214 3.181 -14.796 1.00 93.56 108 LYS A CA 1
ATOM 851 C C . LYS A 1 108 ? 26.772 2.021 -13.973 1.00 93.56 108 LYS A C 1
ATOM 853 O O . LYS A 1 108 ? 27.986 1.904 -13.832 1.00 93.56 108 LYS A O 1
ATOM 858 N N . SER A 1 109 ? 25.901 1.175 -13.417 1.00 93.00 109 SER A N 1
ATOM 859 C CA . SER A 1 109 ? 26.295 0.077 -12.533 1.00 93.00 109 SER A CA 1
ATOM 860 C C . SER A 1 109 ? 25.377 -1.144 -12.637 1.00 93.00 109 SER A C 1
ATOM 862 O O . SER A 1 109 ? 24.158 -1.050 -12.466 1.00 93.00 109 SER A O 1
ATOM 864 N N . SER A 1 110 ? 25.991 -2.322 -12.804 1.00 90.12 110 SER A N 1
ATOM 865 C CA . SER A 1 110 ? 25.307 -3.619 -12.691 1.00 90.12 110 SER A CA 1
ATOM 866 C C . SER A 1 110 ? 24.797 -3.874 -11.273 1.00 90.12 110 SER A C 1
ATOM 868 O O . SER A 1 110 ? 23.720 -4.434 -11.103 1.00 90.12 110 SER A O 1
ATOM 870 N N . THR A 1 111 ? 25.540 -3.441 -10.251 1.00 92.50 111 THR A N 1
ATOM 871 C CA . THR A 1 111 ? 25.127 -3.591 -8.850 1.00 92.50 111 THR A CA 1
ATOM 872 C C . THR A 1 111 ? 23.865 -2.781 -8.572 1.00 92.50 111 THR A C 1
ATOM 874 O O . THR A 1 111 ? 22.950 -3.267 -7.914 1.00 92.50 111 THR A O 1
ATOM 877 N N . LEU A 1 112 ? 23.773 -1.569 -9.129 1.00 92.94 112 LEU A N 1
ATOM 878 C CA . LEU A 1 112 ? 22.575 -0.743 -9.000 1.00 92.94 112 LE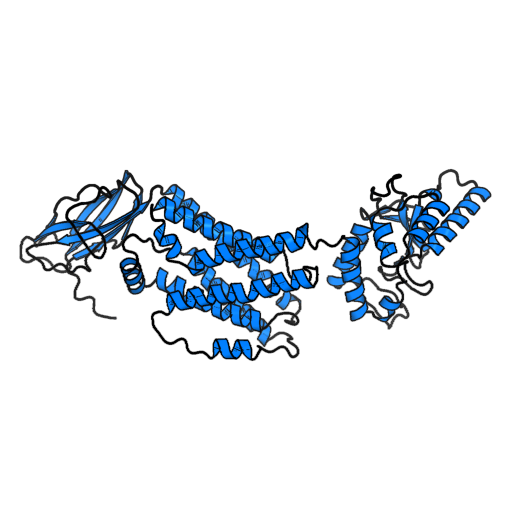U A CA 1
ATOM 879 C C . LEU A 1 112 ? 21.360 -1.394 -9.681 1.00 92.94 112 LEU A C 1
ATOM 881 O O . LEU A 1 112 ? 20.267 -1.349 -9.123 1.00 92.94 112 LEU A O 1
ATOM 885 N N . ASN A 1 113 ? 21.553 -2.078 -10.816 1.00 91.06 113 ASN A N 1
ATOM 886 C CA . ASN A 1 113 ? 20.492 -2.877 -11.441 1.00 91.06 113 ASN A CA 1
ATOM 887 C C . ASN A 1 113 ? 19.971 -3.987 -10.517 1.00 91.06 113 ASN A C 1
ATOM 889 O O . ASN A 1 113 ? 18.763 -4.202 -10.466 1.00 91.06 113 ASN A O 1
ATOM 893 N N . VAL A 1 114 ? 20.836 -4.653 -9.743 1.00 93.44 114 VAL A N 1
ATOM 894 C CA . VAL A 1 114 ? 20.395 -5.660 -8.758 1.00 93.44 114 VAL A CA 1
ATOM 895 C C . VAL A 1 114 ? 19.519 -5.020 -7.677 1.00 93.44 114 VAL A C 1
ATOM 897 O O . VAL A 1 114 ? 18.438 -5.530 -7.391 1.00 93.44 114 VAL A O 1
ATOM 900 N N . PHE A 1 115 ? 19.922 -3.870 -7.128 1.00 95.75 115 PHE A N 1
ATOM 901 C CA . PHE A 1 115 ? 19.101 -3.145 -6.150 1.00 95.75 115 PHE A CA 1
ATOM 902 C C . PHE A 1 115 ? 17.749 -2.699 -6.723 1.00 95.75 115 PHE A C 1
ATOM 904 O O . PHE A 1 115 ? 16.731 -2.839 -6.049 1.00 95.75 115 PHE A O 1
ATOM 911 N N . ILE A 1 116 ? 17.716 -2.227 -7.975 1.00 94.88 116 ILE A N 1
ATOM 912 C CA . ILE A 1 116 ? 16.475 -1.875 -8.685 1.00 94.88 116 ILE A CA 1
ATOM 913 C C . ILE A 1 116 ? 15.529 -3.082 -8.764 1.00 94.88 116 ILE A C 1
ATOM 915 O O . ILE A 1 116 ? 14.326 -2.929 -8.550 1.00 94.88 116 ILE A O 1
ATOM 919 N N . GLN A 1 117 ? 16.047 -4.285 -9.037 1.00 95.25 117 GLN A N 1
ATOM 920 C CA . GLN A 1 117 ? 15.234 -5.506 -9.050 1.00 95.25 117 GLN A CA 1
ATOM 921 C C . GLN A 1 117 ? 14.719 -5.860 -7.650 1.00 95.25 117 GLN A C 1
ATOM 923 O O . GLN A 1 117 ? 13.531 -6.132 -7.495 1.00 95.25 117 GLN A O 1
ATOM 928 N N . ILE A 1 118 ? 15.573 -5.802 -6.621 1.00 97.00 118 ILE A N 1
ATOM 929 C CA . ILE A 1 118 ? 15.184 -6.089 -5.228 1.00 97.00 118 ILE A CA 1
ATOM 930 C C . ILE A 1 118 ? 14.053 -5.157 -4.777 1.00 97.00 118 ILE A C 1
ATOM 932 O O . ILE A 1 118 ? 13.019 -5.630 -4.313 1.00 97.00 118 ILE A O 1
ATOM 936 N N . ILE A 1 119 ? 14.210 -3.845 -4.973 1.00 96.81 119 ILE A N 1
ATOM 937 C CA . ILE A 1 119 ? 13.190 -2.844 -4.622 1.00 96.81 119 ILE A CA 1
ATOM 938 C C . ILE A 1 119 ? 11.898 -3.085 -5.412 1.00 96.81 119 ILE A C 1
ATOM 940 O O . ILE A 1 119 ? 10.804 -2.972 -4.858 1.00 96.81 119 ILE A O 1
ATOM 944 N N . GLY A 1 120 ? 12.027 -3.485 -6.681 1.00 95.50 120 GLY A N 1
ATOM 945 C CA . GLY A 1 120 ? 10.913 -3.901 -7.529 1.00 95.50 120 GLY A CA 1
ATOM 946 C C . GLY A 1 120 ? 10.067 -5.015 -6.920 1.00 95.50 120 GLY A C 1
ATOM 947 O O . GLY A 1 120 ? 8.845 -4.915 -6.818 1.00 95.50 120 GLY A O 1
ATOM 948 N N . TRP A 1 121 ? 10.726 -6.079 -6.471 1.00 97.62 121 TRP A N 1
ATOM 949 C CA . TRP A 1 121 ? 10.054 -7.209 -5.835 1.00 97.62 121 TRP A CA 1
ATOM 950 C C . TRP A 1 121 ? 9.525 -6.873 -4.439 1.00 97.62 121 TRP A C 1
ATOM 952 O O . TRP A 1 121 ? 8.458 -7.358 -4.067 1.00 97.62 121 TRP A O 1
ATOM 962 N N . MET A 1 122 ? 10.204 -6.006 -3.685 1.00 97.19 122 MET A N 1
ATOM 963 C CA . MET A 1 122 ? 9.714 -5.539 -2.385 1.00 97.19 122 MET A CA 1
ATOM 964 C C . MET A 1 122 ? 8.402 -4.760 -2.511 1.00 97.19 122 MET A C 1
ATOM 966 O O . MET A 1 122 ? 7.461 -5.045 -1.769 1.00 97.19 122 MET A O 1
ATOM 970 N N . TYR A 1 123 ? 8.302 -3.813 -3.452 1.00 95.12 123 TYR A N 1
ATOM 971 C CA . TYR A 1 123 ? 7.051 -3.071 -3.630 1.00 95.12 123 TYR A CA 1
ATOM 972 C C . TYR A 1 123 ? 5.936 -3.996 -4.143 1.00 95.12 123 TYR A C 1
ATOM 974 O O . TYR A 1 123 ? 4.793 -3.877 -3.699 1.00 95.12 123 TYR A O 1
ATOM 982 N N . PHE A 1 124 ? 6.259 -4.942 -5.040 1.00 95.50 124 PHE A N 1
ATOM 983 C CA . PHE A 1 124 ? 5.306 -5.952 -5.504 1.00 95.50 124 PHE A CA 1
ATOM 984 C C . PHE A 1 124 ? 4.722 -6.726 -4.321 1.00 95.50 124 PHE A C 1
ATOM 986 O O . PHE A 1 124 ? 3.504 -6.887 -4.249 1.00 95.50 124 PHE A O 1
ATOM 993 N N . LEU A 1 125 ? 5.567 -7.184 -3.391 1.00 96.19 125 LEU A N 1
ATOM 994 C CA . LEU A 1 125 ? 5.125 -7.905 -2.199 1.00 96.19 125 LEU A CA 1
ATOM 995 C C . LEU A 1 125 ? 4.249 -7.023 -1.309 1.00 96.19 125 LEU A C 1
ATOM 997 O O . LEU A 1 125 ? 3.166 -7.460 -0.925 1.00 96.19 125 LEU A O 1
ATOM 1001 N N . ALA A 1 126 ? 4.673 -5.786 -1.032 1.00 93.94 126 ALA A N 1
ATOM 1002 C CA . ALA A 1 126 ? 3.920 -4.850 -0.199 1.00 93.94 126 ALA A CA 1
ATOM 1003 C C . ALA A 1 126 ? 2.497 -4.635 -0.739 1.00 93.94 126 ALA A C 1
ATOM 1005 O O . ALA A 1 126 ? 1.515 -4.894 -0.038 1.00 93.94 126 ALA A O 1
ATOM 1006 N N . TRP A 1 127 ? 2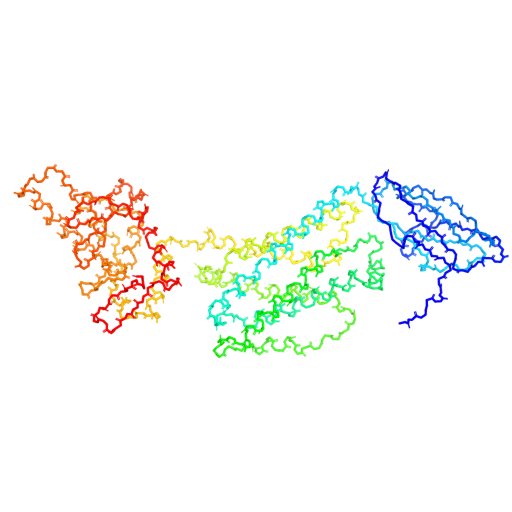.367 -4.272 -2.018 1.00 93.50 127 TRP A N 1
ATOM 1007 C CA . TRP A 1 127 ? 1.053 -4.103 -2.630 1.00 93.50 127 TRP A CA 1
ATOM 1008 C C . TRP A 1 127 ? 0.273 -5.412 -2.754 1.00 93.50 127 TRP A C 1
ATOM 1010 O O . TRP A 1 127 ? -0.936 -5.407 -2.539 1.00 93.50 127 TRP A O 1
ATOM 1020 N N . SER A 1 128 ? 0.921 -6.538 -3.063 1.00 94.38 128 SER A N 1
ATOM 1021 C CA . SER A 1 128 ? 0.231 -7.830 -3.206 1.00 94.38 128 SER A CA 1
ATOM 1022 C C . SER A 1 128 ? -0.375 -8.299 -1.887 1.00 94.38 128 SER A C 1
ATOM 1024 O O . SER A 1 128 ? -1.531 -8.716 -1.862 1.00 94.38 128 SER A O 1
ATOM 1026 N N . ILE A 1 129 ? 0.361 -8.177 -0.777 1.00 93.69 129 ILE A N 1
ATOM 1027 C CA . ILE A 1 129 ? -0.118 -8.576 0.553 1.00 93.69 129 ILE A CA 1
ATOM 1028 C C . ILE A 1 129 ? -1.397 -7.812 0.923 1.00 93.69 129 ILE A C 1
ATOM 1030 O O . ILE A 1 129 ? -2.307 -8.417 1.486 1.00 93.69 129 ILE A O 1
ATOM 1034 N N . SER A 1 130 ? -1.528 -6.539 0.527 1.00 89.62 130 SER A N 1
ATOM 1035 C CA . SER A 1 130 ? -2.707 -5.708 0.833 1.00 89.62 130 SER A CA 1
ATOM 1036 C C . SER A 1 130 ? -4.051 -6.277 0.335 1.00 89.62 130 SER A C 1
ATOM 1038 O O . SER A 1 130 ? -5.102 -5.973 0.902 1.00 89.62 130 SER A O 1
ATOM 1040 N N . PHE A 1 131 ? -4.051 -7.147 -0.685 1.00 89.69 131 PHE A N 1
ATOM 1041 C CA . PHE A 1 131 ? -5.279 -7.749 -1.220 1.00 89.69 131 PHE A CA 1
ATOM 1042 C C . PHE A 1 131 ? -5.807 -8.911 -0.366 1.00 89.69 131 PHE A C 1
ATOM 1044 O O . PHE A 1 131 ? -7.012 -9.180 -0.343 1.00 89.69 131 PHE A O 1
ATOM 1051 N N . TYR A 1 132 ? -4.922 -9.619 0.336 1.00 91.31 132 TYR A N 1
ATOM 1052 C CA . TYR A 1 132 ? -5.258 -10.877 1.002 1.00 91.31 132 TYR A CA 1
ATOM 1053 C C . TYR A 1 132 ? -6.124 -10.734 2.258 1.00 91.31 132 TYR A C 1
ATOM 1055 O O . TYR A 1 132 ? -7.001 -11.583 2.423 1.00 91.31 132 TYR A O 1
ATOM 1063 N N . PRO A 1 133 ? -5.979 -9.706 3.122 1.00 88.25 133 PRO A N 1
ATOM 1064 C CA . PRO A 1 133 ? -6.828 -9.556 4.301 1.00 88.25 133 PRO A CA 1
ATOM 1065 C C . PRO A 1 133 ? -8.324 -9.627 3.980 1.00 88.25 133 PRO A C 1
ATOM 1067 O O . PRO A 1 133 ? -9.051 -10.381 4.625 1.00 88.25 133 PRO A O 1
ATOM 1070 N N . GLN A 1 134 ? -8.780 -8.931 2.930 1.00 85.75 134 GLN A N 1
ATOM 1071 C CA . GLN A 1 134 ? -10.188 -8.962 2.521 1.00 85.75 134 GLN A CA 1
ATOM 1072 C C . GLN A 1 134 ? -10.600 -10.336 1.976 1.00 85.75 134 GLN A C 1
ATOM 1074 O O . GLN A 1 134 ? -11.670 -10.837 2.323 1.00 85.75 134 GLN A O 1
ATOM 1079 N N . ILE A 1 135 ? -9.754 -10.964 1.152 1.00 91.00 135 ILE A N 1
ATOM 1080 C CA . ILE A 1 135 ? -10.009 -12.301 0.590 1.00 91.00 135 ILE A CA 1
ATOM 1081 C C . ILE A 1 135 ? -10.149 -13.333 1.715 1.00 91.00 135 ILE A C 1
ATOM 1083 O O . ILE A 1 135 ? -11.088 -14.134 1.715 1.00 91.00 135 ILE A O 1
ATOM 1087 N N . ILE A 1 136 ? -9.241 -13.299 2.691 1.00 89.38 136 ILE A N 1
ATOM 1088 C CA . ILE A 1 136 ? -9.239 -14.197 3.847 1.00 89.38 136 ILE A CA 1
ATOM 1089 C C . ILE A 1 136 ? -10.471 -13.933 4.717 1.00 89.38 136 ILE A C 1
ATOM 1091 O O . ILE A 1 136 ? -11.150 -14.882 5.108 1.00 89.38 136 ILE A O 1
ATOM 1095 N N . LEU A 1 137 ? -10.800 -12.665 4.986 1.00 80.75 137 LEU A N 1
ATOM 1096 C CA . LEU A 1 137 ? -11.953 -12.288 5.803 1.00 80.75 137 LEU A CA 1
ATOM 1097 C C . LEU A 1 137 ? -13.271 -12.775 5.188 1.00 80.75 137 LEU A C 1
ATOM 1099 O O . LEU A 1 137 ? -14.070 -13.406 5.879 1.00 80.75 137 LEU A O 1
ATOM 1103 N N . ASN A 1 138 ? -13.469 -12.554 3.886 1.00 86.38 138 ASN A N 1
ATOM 1104 C CA . ASN A 1 138 ? -14.633 -13.054 3.153 1.00 86.38 138 ASN A CA 1
ATOM 1105 C C . ASN A 1 138 ? -14.730 -14.583 3.249 1.00 86.38 138 ASN A C 1
ATOM 1107 O O . ASN A 1 138 ? -15.807 -15.134 3.475 1.00 86.38 138 ASN A O 1
ATOM 1111 N N . PHE A 1 139 ? -13.598 -15.282 3.098 1.00 87.88 139 PHE A N 1
ATOM 1112 C CA . PHE A 1 139 ? -13.558 -16.741 3.160 1.00 87.88 139 PHE A CA 1
ATOM 1113 C C . PHE A 1 139 ? -13.867 -17.287 4.555 1.00 87.88 139 PHE A C 1
ATOM 1115 O O . PHE A 1 139 ? -14.569 -18.296 4.653 1.00 87.88 139 PHE A O 1
ATOM 1122 N N . LYS A 1 140 ? -13.364 -16.634 5.611 1.00 82.88 140 LYS A N 1
ATOM 1123 C CA . LYS A 1 140 ? -13.640 -16.991 7.009 1.00 82.88 140 LYS A CA 1
ATOM 1124 C C . LYS A 1 140 ? -15.104 -16.747 7.369 1.00 82.88 140 LYS A C 1
ATOM 1126 O O . LYS A 1 140 ? -15.738 -17.625 7.938 1.00 82.88 140 LYS A O 1
ATOM 1131 N N . ARG A 1 141 ? -15.653 -15.587 6.992 1.00 81.94 141 ARG A N 1
ATOM 1132 C CA . ARG A 1 141 ? -17.038 -15.196 7.311 1.00 81.94 141 ARG A CA 1
ATOM 1133 C C . ARG A 1 141 ? -18.088 -15.881 6.436 1.00 81.94 141 ARG A C 1
ATOM 1135 O O . ARG A 1 141 ? -19.263 -15.822 6.772 1.00 81.94 141 ARG A O 1
ATOM 1142 N N . LYS A 1 142 ? -17.691 -16.457 5.291 1.00 87.44 142 LYS A N 1
ATOM 1143 C CA . LYS A 1 142 ? -18.603 -16.949 4.234 1.00 87.44 142 LYS A CA 1
ATOM 1144 C C . LYS A 1 142 ? -19.652 -15.907 3.813 1.00 87.44 142 LYS A C 1
ATOM 1146 O O . LYS A 1 142 ? -20.724 -16.242 3.313 1.00 87.44 142 LYS A O 1
ATOM 1151 N N . SER A 1 143 ? -19.308 -14.632 3.976 1.00 78.69 143 SER A N 1
ATOM 1152 C CA . SER A 1 143 ? -20.158 -13.475 3.730 1.00 78.69 143 SER A CA 1
ATOM 1153 C C . SER A 1 143 ? -19.300 -12.341 3.181 1.00 78.69 143 SER A C 1
ATOM 1155 O O . SER A 1 143 ? -18.181 -12.117 3.645 1.00 78.69 143 SER A O 1
ATOM 1157 N N . VAL A 1 144 ? -19.827 -11.633 2.185 1.00 83.81 144 VAL A N 1
ATOM 1158 C CA . VAL A 1 144 ? -19.237 -10.413 1.611 1.00 83.81 144 VAL A CA 1
ATOM 1159 C C . VAL A 1 144 ? -20.004 -9.158 2.041 1.00 83.81 144 VAL A C 1
ATOM 1161 O O . VAL A 1 144 ? -19.789 -8.078 1.490 1.00 83.81 144 VAL A O 1
ATOM 1164 N N . ILE A 1 145 ? -20.890 -9.276 3.038 1.00 74.25 145 ILE A N 1
ATOM 1165 C CA . ILE A 1 145 ? -21.625 -8.141 3.599 1.00 74.25 145 ILE A CA 1
ATOM 1166 C C . ILE A 1 145 ? -20.628 -7.150 4.220 1.00 74.25 145 ILE A C 1
ATOM 1168 O O . ILE A 1 145 ? -19.854 -7.488 5.120 1.00 74.25 145 ILE A O 1
ATOM 1172 N N . GLY A 1 146 ? -20.650 -5.918 3.704 1.00 69.12 146 GLY A N 1
ATOM 1173 C CA . GLY A 1 146 ? -19.702 -4.846 4.033 1.00 69.12 146 GLY A CA 1
ATOM 1174 C C . GLY A 1 146 ? -18.698 -4.539 2.914 1.00 69.12 146 GLY A C 1
ATOM 1175 O O . GLY A 1 146 ? -18.168 -3.432 2.861 1.00 69.12 146 GLY A O 1
ATOM 1176 N N . LEU A 1 147 ? -18.493 -5.453 1.955 1.00 80.19 147 LEU A N 1
ATOM 1177 C CA . LEU A 1 147 ? -17.675 -5.183 0.771 1.00 80.19 147 LEU A CA 1
ATOM 1178 C C . LEU A 1 147 ? -18.447 -4.305 -0.221 1.00 80.19 147 LEU A C 1
ATOM 1180 O O . LEU A 1 147 ? -19.542 -4.654 -0.664 1.00 80.19 147 LEU A O 1
ATOM 1184 N N . ASN A 1 148 ? -17.869 -3.174 -0.624 1.00 82.06 148 ASN A N 1
ATOM 1185 C CA . ASN A 1 148 ? -18.484 -2.302 -1.619 1.00 82.06 148 ASN A CA 1
ATOM 1186 C C . ASN A 1 148 ? -18.277 -2.854 -3.047 1.00 82.06 148 ASN A C 1
ATOM 1188 O O . ASN A 1 148 ? -17.158 -2.908 -3.562 1.00 82.06 148 ASN A O 1
ATOM 1192 N N . PHE A 1 149 ? -19.370 -3.228 -3.717 1.00 84.75 149 PHE A N 1
ATOM 1193 C CA . PHE A 1 149 ? -19.326 -3.801 -5.067 1.00 84.75 149 PHE A CA 1
ATOM 1194 C C . PHE A 1 149 ? -18.885 -2.795 -6.136 1.00 84.75 149 PHE A C 1
ATOM 1196 O O . PHE A 1 149 ? -18.257 -3.195 -7.116 1.00 84.75 149 PHE A O 1
ATOM 1203 N N . ASP A 1 150 ? -19.144 -1.500 -5.947 1.00 80.19 150 ASP A N 1
ATOM 1204 C CA . ASP A 1 150 ? -18.621 -0.459 -6.837 1.00 80.19 150 ASP A CA 1
ATOM 1205 C C . ASP A 1 150 ? -17.104 -0.365 -6.729 1.00 80.19 150 ASP A C 1
ATOM 1207 O O . ASP A 1 150 ? -16.406 -0.310 -7.740 1.00 80.19 150 ASP A O 1
ATOM 1211 N N . PHE A 1 151 ? -16.582 -0.427 -5.502 1.00 81.94 151 PHE A N 1
ATOM 1212 C CA . PHE A 1 151 ? -15.144 -0.403 -5.251 1.00 81.94 151 PHE A CA 1
ATOM 1213 C C . PHE A 1 151 ? -14.433 -1.573 -5.939 1.00 81.94 151 PHE A C 1
ATOM 1215 O O . PHE A 1 151 ? -13.438 -1.351 -6.641 1.00 81.94 151 PHE A O 1
ATOM 1222 N N . LEU A 1 152 ? -14.977 -2.789 -5.797 1.00 86.44 152 LEU A N 1
ATOM 1223 C CA . LEU A 1 152 ? -14.471 -3.998 -6.453 1.00 86.44 152 LEU A CA 1
ATOM 1224 C C . LEU A 1 152 ? -14.542 -3.887 -7.982 1.00 86.44 152 LEU A C 1
ATOM 1226 O O . LEU A 1 152 ? -13.564 -4.177 -8.667 1.00 86.44 152 LEU A O 1
ATOM 1230 N N . THR A 1 153 ? -15.666 -3.404 -8.513 1.00 83.62 153 THR A N 1
ATOM 1231 C CA . THR A 1 153 ? -15.883 -3.275 -9.961 1.00 83.62 153 THR A CA 1
ATOM 1232 C C . THR A 1 153 ? -14.944 -2.242 -10.594 1.00 83.62 153 THR A C 1
ATOM 1234 O O . THR A 1 153 ? -14.365 -2.477 -11.654 1.00 83.62 153 THR A O 1
ATOM 1237 N N . LEU A 1 154 ? -14.724 -1.108 -9.927 1.00 81.62 154 LEU A N 1
ATOM 1238 C CA . LEU A 1 154 ? -13.746 -0.115 -10.369 1.00 81.62 154 LEU A CA 1
ATOM 1239 C C . LEU A 1 154 ? -12.306 -0.636 -10.225 1.00 81.62 154 LEU A C 1
ATOM 1241 O O . LEU A 1 154 ? -11.451 -0.306 -11.042 1.00 81.62 154 LEU A O 1
ATOM 1245 N N . ASN A 1 155 ? -12.015 -1.455 -9.207 1.00 85.50 155 ASN A N 1
ATOM 1246 C CA . ASN A 1 155 ? -10.690 -2.060 -9.046 1.00 85.50 155 ASN A CA 1
ATOM 1247 C C . ASN A 1 155 ? -10.362 -3.037 -10.168 1.00 85.50 155 ASN A C 1
ATOM 1249 O O . ASN A 1 155 ? -9.299 -2.889 -10.767 1.00 85.50 155 ASN A O 1
ATOM 1253 N N . ILE A 1 156 ? -11.255 -3.978 -10.493 1.00 87.00 156 ILE A N 1
ATOM 1254 C CA . ILE A 1 156 ? -10.991 -4.932 -11.578 1.00 87.00 156 ILE A CA 1
ATOM 1255 C C . ILE A 1 156 ? -10.799 -4.207 -12.913 1.00 87.00 156 ILE A C 1
ATOM 1257 O O . ILE A 1 156 ? -9.850 -4.518 -13.623 1.00 87.00 156 ILE A O 1
ATOM 1261 N N . LEU A 1 157 ? -11.612 -3.187 -13.217 1.00 84.12 157 LEU A N 1
ATOM 1262 C CA . LEU A 1 157 ? -11.451 -2.384 -14.432 1.00 84.12 157 LEU A CA 1
ATOM 1263 C C . LEU A 1 157 ? -10.081 -1.694 -14.461 1.00 84.12 157 LEU A C 1
ATOM 1265 O O . LEU A 1 157 ? -9.343 -1.820 -15.433 1.00 84.12 157 LEU A O 1
ATOM 1269 N N . GLY A 1 158 ? -9.716 -1.002 -13.378 1.00 82.69 158 GLY A N 1
ATOM 1270 C CA . GLY A 1 158 ? -8.436 -0.303 -13.289 1.00 82.69 158 GLY A CA 1
ATOM 1271 C C . GLY A 1 158 ? -7.229 -1.245 -13.366 1.00 82.69 158 GLY A C 1
ATOM 1272 O O . GLY A 1 158 ? -6.264 -0.941 -14.063 1.00 82.69 158 GLY A O 1
ATOM 1273 N N . HIS A 1 159 ? -7.266 -2.384 -12.669 1.00 89.44 159 HIS A N 1
ATOM 1274 C CA . HIS A 1 159 ? -6.176 -3.363 -12.690 1.00 89.44 159 HIS A CA 1
ATOM 1275 C C . HIS A 1 159 ? -6.088 -4.108 -14.022 1.00 89.44 159 HIS A C 1
ATOM 1277 O O . HIS A 1 159 ? -4.980 -4.372 -14.474 1.00 89.44 159 HIS A O 1
ATOM 1283 N N . PHE A 1 160 ? -7.213 -4.372 -14.689 1.00 88.31 160 PHE A N 1
ATOM 1284 C CA . PHE A 1 160 ? -7.224 -4.946 -16.033 1.00 88.31 160 PHE A CA 1
ATOM 1285 C C . PHE A 1 160 ? -6.560 -4.001 -17.039 1.00 88.31 160 PHE A C 1
ATOM 1287 O O . PHE A 1 160 ? -5.623 -4.395 -17.724 1.00 88.31 160 PHE A O 1
ATOM 1294 N N . CYS A 1 161 ? -6.970 -2.731 -17.054 1.00 83.88 161 CYS A N 1
ATOM 1295 C CA . CYS A 1 161 ? -6.353 -1.675 -17.856 1.00 83.88 161 CYS A CA 1
ATOM 1296 C C . CYS A 1 161 ? -4.836 -1.571 -17.615 1.00 83.88 161 CYS A C 1
ATOM 1298 O O . CYS A 1 161 ? -4.049 -1.527 -18.561 1.00 83.88 161 CYS A O 1
ATOM 1300 N N . TYR A 1 162 ? -4.419 -1.580 -16.345 1.00 86.75 162 TYR A N 1
ATOM 1301 C CA . TYR A 1 162 ? -3.006 -1.535 -15.971 1.00 86.75 162 TYR A CA 1
ATOM 1302 C C . TYR A 1 162 ? -2.243 -2.802 -16.390 1.00 86.75 162 TYR A C 1
ATOM 1304 O O . TYR A 1 162 ? -1.106 -2.710 -16.845 1.00 86.75 162 TYR A O 1
ATOM 1312 N N . SER A 1 163 ? -2.862 -3.980 -16.289 1.00 90.88 163 SER A N 1
ATOM 1313 C CA . SER A 1 163 ? -2.284 -5.250 -16.741 1.00 90.88 163 SER A CA 1
ATOM 1314 C C . SER A 1 163 ? -2.094 -5.269 -18.254 1.00 90.88 163 SER A C 1
ATOM 1316 O O . SER A 1 163 ? -0.991 -5.563 -18.706 1.00 90.88 163 SER A O 1
ATOM 1318 N N . VAL A 1 164 ? -3.095 -4.842 -19.032 1.00 87.38 164 VAL A N 1
ATOM 1319 C CA . VAL A 1 164 ? -2.974 -4.698 -20.491 1.00 87.38 164 VAL A CA 1
ATOM 1320 C C . VAL A 1 164 ? -1.823 -3.755 -20.848 1.00 87.38 164 VAL A C 1
ATOM 1322 O O . VAL A 1 164 ? -1.010 -4.112 -21.696 1.00 87.38 164 VAL A O 1
ATOM 1325 N N . PHE A 1 165 ? -1.698 -2.602 -20.179 1.00 86.12 165 PHE A N 1
ATOM 1326 C CA . PHE A 1 165 ? -0.580 -1.676 -20.398 1.00 86.12 165 PHE A CA 1
ATOM 1327 C C . PHE A 1 165 ? 0.781 -2.338 -20.144 1.00 86.12 165 PHE A C 1
ATOM 1329 O O . PHE A 1 165 ? 1.623 -2.360 -21.039 1.00 86.12 165 PHE A O 1
ATOM 1336 N N . ASN A 1 166 ? 0.987 -2.915 -18.955 1.00 89.88 166 ASN A N 1
ATOM 1337 C CA . ASN A 1 166 ? 2.287 -3.478 -18.581 1.00 89.88 166 ASN A CA 1
ATOM 1338 C C . ASN A 1 166 ? 2.645 -4.699 -19.429 1.00 89.88 166 ASN A C 1
ATOM 1340 O O . ASN A 1 166 ? 3.762 -4.779 -19.921 1.00 89.88 166 ASN A O 1
ATOM 1344 N N . VAL A 1 167 ? 1.705 -5.625 -19.649 1.00 91.31 167 VAL A N 1
ATOM 1345 C CA . VAL A 1 167 ? 1.943 -6.815 -20.479 1.00 91.31 167 VAL A CA 1
ATOM 1346 C C . VAL A 1 167 ? 2.288 -6.404 -21.905 1.00 91.31 167 VAL A C 1
ATOM 1348 O O . VAL A 1 167 ? 3.271 -6.895 -22.455 1.00 91.31 167 VAL A O 1
ATOM 1351 N N . THR A 1 168 ? 1.519 -5.490 -22.500 1.00 88.25 168 THR A N 1
ATOM 1352 C CA . THR A 1 168 ? 1.725 -5.087 -23.897 1.00 88.25 168 THR A CA 1
ATOM 1353 C C . THR A 1 168 ? 3.051 -4.350 -24.070 1.00 88.25 168 THR A C 1
ATOM 1355 O O . THR A 1 168 ? 3.828 -4.720 -24.945 1.00 88.25 168 THR A O 1
ATOM 1358 N N . LEU A 1 169 ? 3.352 -3.363 -23.217 1.00 86.06 169 LEU A N 1
ATOM 1359 C CA . LEU A 1 169 ? 4.602 -2.600 -23.299 1.00 86.06 169 LEU A CA 1
ATOM 1360 C C . LEU A 1 169 ? 5.836 -3.470 -22.985 1.00 86.06 169 LEU A C 1
ATOM 1362 O O . LEU A 1 169 ? 6.903 -3.265 -23.560 1.00 86.06 169 LEU A O 1
ATOM 1366 N N . TYR A 1 170 ? 5.693 -4.479 -22.122 1.00 89.44 170 TYR A N 1
ATOM 1367 C CA . TYR A 1 170 ? 6.777 -5.407 -21.793 1.00 89.44 170 TYR A CA 1
ATOM 1368 C C . TYR A 1 170 ? 7.041 -6.456 -22.884 1.00 89.44 170 TYR A C 1
ATOM 1370 O O . TYR A 1 170 ? 8.191 -6.817 -23.105 1.00 89.44 170 TYR A O 1
ATOM 1378 N N . SER A 1 171 ? 6.001 -6.964 -23.556 1.00 87.69 171 SER A N 1
ATOM 1379 C CA . SER A 1 171 ? 6.122 -8.138 -24.441 1.00 87.69 171 SER A CA 1
ATOM 1380 C C . SER A 1 171 ? 6.043 -7.845 -25.941 1.00 87.69 171 SER A C 1
ATOM 1382 O O . SER A 1 171 ? 6.521 -8.655 -26.732 1.00 87.69 171 SER A O 1
ATOM 1384 N N . SER A 1 172 ? 5.449 -6.723 -26.363 1.00 84.31 172 SER A N 1
ATOM 1385 C CA . SER A 1 172 ? 5.246 -6.425 -27.785 1.00 84.31 172 SER A CA 1
ATOM 1386 C C . SER A 1 172 ? 6.361 -5.551 -28.354 1.00 84.31 172 SER A C 1
ATOM 1388 O O . SER A 1 172 ? 6.420 -4.353 -28.076 1.00 84.31 172 SER A O 1
ATOM 1390 N N . SER A 1 173 ? 7.190 -6.118 -29.236 1.00 78.25 173 SER A N 1
ATOM 1391 C CA . SER A 1 173 ? 8.248 -5.377 -29.941 1.00 78.25 173 SER A CA 1
ATOM 1392 C C . SER A 1 173 ? 7.708 -4.202 -30.766 1.00 78.25 173 SER A C 1
ATOM 1394 O O . SER A 1 173 ? 8.367 -3.169 -30.859 1.00 78.25 173 SER A O 1
ATOM 1396 N N . ALA A 1 174 ? 6.496 -4.331 -31.322 1.00 76.00 174 ALA A N 1
ATOM 1397 C CA . ALA A 1 174 ? 5.832 -3.260 -32.067 1.00 76.00 174 ALA A CA 1
ATOM 1398 C C . ALA A 1 174 ? 5.513 -2.061 -31.160 1.00 76.00 174 ALA A C 1
ATOM 1400 O O . ALA A 1 174 ? 5.898 -0.935 -31.466 1.00 76.00 174 ALA A O 1
ATOM 1401 N N . VAL A 1 175 ? 4.904 -2.311 -29.995 1.00 80.69 175 VAL A N 1
ATOM 1402 C CA . VAL A 1 175 ? 4.563 -1.251 -29.029 1.00 80.69 175 VAL A CA 1
ATOM 1403 C C . VAL A 1 175 ? 5.808 -0.646 -28.392 1.00 80.69 175 VAL A C 1
ATOM 1405 O O . VAL A 1 175 ? 5.859 0.560 -28.168 1.00 80.69 175 VAL A O 1
ATOM 1408 N N . GLN A 1 176 ? 6.844 -1.449 -28.146 1.00 80.81 176 GLN A N 1
ATOM 1409 C CA . GLN A 1 176 ? 8.141 -0.922 -27.729 1.00 80.81 176 GLN A CA 1
ATOM 1410 C C . GLN A 1 176 ? 8.718 0.011 -28.796 1.00 80.81 176 GLN A C 1
ATOM 1412 O O . GLN A 1 176 ? 9.179 1.095 -28.463 1.00 80.81 176 GLN A O 1
ATOM 1417 N N . SER A 1 177 ? 8.653 -0.363 -30.078 1.00 72.56 177 SER A N 1
ATOM 1418 C CA . SER A 1 177 ? 9.111 0.494 -31.177 1.00 72.56 177 SER A CA 1
ATOM 1419 C C . SER A 1 177 ? 8.357 1.824 -31.230 1.00 72.56 177 SER A C 1
ATOM 1421 O O . SER A 1 177 ? 8.989 2.869 -31.354 1.00 72.56 177 SER A O 1
ATOM 1423 N N . GLU A 1 178 ? 7.029 1.805 -31.079 1.00 76.75 178 GLU A N 1
ATOM 1424 C CA . GLU A 1 178 ? 6.218 3.027 -30.979 1.00 76.75 178 GLU A CA 1
ATOM 1425 C C . GLU A 1 178 ? 6.608 3.877 -29.760 1.00 76.75 178 GLU A C 1
ATOM 1427 O O . GLU A 1 178 ? 6.743 5.097 -29.868 1.00 76.75 178 GLU A O 1
ATOM 1432 N N . TYR A 1 179 ? 6.847 3.243 -28.607 1.00 78.06 179 TYR A N 1
ATOM 1433 C CA . TYR A 1 179 ? 7.306 3.933 -27.403 1.00 78.06 179 TYR A CA 1
ATOM 1434 C C . TYR A 1 179 ? 8.648 4.631 -27.629 1.00 78.06 179 TYR A C 1
ATOM 1436 O O . TYR A 1 179 ? 8.778 5.803 -27.280 1.00 78.06 179 TYR A O 1
ATOM 1444 N N . TYR A 1 180 ? 9.624 3.945 -28.227 1.00 73.31 180 TYR A N 1
ATOM 1445 C CA . TYR A 1 180 ? 10.939 4.520 -28.503 1.00 73.31 180 TYR A CA 1
ATOM 1446 C C . TYR A 1 180 ? 10.900 5.574 -29.618 1.00 73.31 180 TYR A C 1
ATOM 1448 O O . TYR A 1 180 ? 11.759 6.444 -29.647 1.00 73.31 180 TYR A O 1
ATOM 1456 N N . HIS A 1 181 ? 9.932 5.535 -30.535 1.00 70.06 181 HIS A N 1
ATOM 1457 C CA . HIS A 1 181 ? 9.716 6.635 -31.481 1.00 70.06 181 HIS A CA 1
ATOM 1458 C C . HIS A 1 181 ? 9.193 7.884 -30.752 1.00 70.06 181 HIS A C 1
ATOM 1460 O O . HIS A 1 181 ? 9.627 8.999 -31.015 1.00 70.06 181 HIS A O 1
ATOM 1466 N N . ALA A 1 182 ? 8.285 7.713 -29.786 1.00 71.69 182 ALA A N 1
ATOM 1467 C CA . ALA A 1 182 ? 7.809 8.819 -28.951 1.00 71.69 182 ALA A CA 1
ATOM 1468 C C . ALA A 1 182 ? 8.854 9.298 -27.921 1.00 71.69 182 ALA A C 1
ATOM 1470 O O . ALA A 1 182 ? 8.840 10.462 -27.523 1.00 71.69 182 ALA A O 1
ATOM 1471 N N . HIS A 1 183 ? 9.758 8.412 -27.494 1.00 71.56 183 HIS A N 1
ATOM 1472 C CA . HIS A 1 183 ? 10.813 8.674 -26.514 1.00 71.56 183 HIS A CA 1
ATOM 1473 C C . HIS A 1 183 ? 12.160 8.138 -27.037 1.00 71.56 183 HIS A C 1
ATOM 1475 O O . HIS A 1 183 ? 12.614 7.084 -26.585 1.00 71.56 183 HIS A O 1
ATOM 1481 N N . PRO A 1 184 ? 12.833 8.854 -27.961 1.00 61.94 184 PRO A N 1
ATOM 1482 C CA . PRO A 1 184 ? 14.051 8.375 -28.634 1.00 61.94 184 PRO A CA 1
ATOM 1483 C C . PRO A 1 184 ? 15.211 8.006 -27.703 1.00 61.94 184 PRO A C 1
ATOM 1485 O O . PRO A 1 184 ? 16.037 7.164 -28.038 1.00 61.94 184 PRO A O 1
ATOM 1488 N N . HIS A 1 185 ? 15.258 8.616 -26.518 1.00 62.03 185 HIS A N 1
ATOM 1489 C CA . HIS A 1 185 ? 16.255 8.347 -25.480 1.00 62.03 185 HIS A CA 1
ATOM 1490 C C . HIS A 1 185 ? 15.697 7.549 -24.294 1.00 62.03 185 HIS A C 1
ATOM 1492 O O . HIS A 1 185 ? 16.359 7.462 -23.262 1.00 62.03 185 HIS A O 1
ATOM 1498 N N . GLY A 1 186 ? 14.473 7.031 -24.415 1.00 64.75 186 GLY A N 1
ATOM 1499 C CA . GLY A 1 186 ? 13.730 6.479 -23.298 1.00 64.75 186 GLY A CA 1
ATOM 1500 C C . GLY A 1 186 ? 14.045 5.011 -23.002 1.00 64.75 186 GLY A C 1
ATOM 1501 O O . GLY A 1 186 ? 14.113 4.211 -23.924 1.00 64.75 186 GLY A O 1
ATOM 1502 N N . VAL A 1 187 ? 14.160 4.619 -21.733 1.00 74.06 187 VAL A N 1
ATOM 1503 C CA . VAL A 1 187 ? 14.081 3.221 -21.268 1.00 74.06 187 VAL A CA 1
ATOM 1504 C C . VAL A 1 187 ? 12.623 2.772 -21.238 1.00 74.06 187 VAL A C 1
ATOM 1506 O O . VAL A 1 187 ? 11.747 3.556 -20.871 1.00 74.06 187 VAL A O 1
ATOM 1509 N N . ILE A 1 188 ? 12.351 1.491 -21.513 1.00 82.50 188 ILE A N 1
ATOM 1510 C CA . ILE A 1 188 ? 11.041 0.914 -21.194 1.00 82.50 188 ILE A CA 1
ATOM 1511 C C . ILE A 1 188 ? 10.840 0.938 -19.670 1.00 82.50 188 ILE A C 1
ATOM 1513 O O . ILE A 1 188 ? 11.528 0.226 -18.939 1.00 82.50 188 ILE A O 1
ATOM 1517 N N . PRO A 1 189 ? 9.875 1.716 -19.153 1.00 82.81 189 PRO A N 1
ATOM 1518 C CA . PRO A 1 189 ? 9.721 1.959 -17.719 1.00 82.81 189 PRO A CA 1
ATOM 1519 C C . PRO A 1 189 ? 8.994 0.815 -16.990 1.00 82.81 189 PRO A C 1
ATOM 1521 O O . PRO A 1 189 ? 8.592 0.968 -15.833 1.00 82.81 189 PRO A O 1
ATOM 1524 N N . VAL A 1 190 ? 8.784 -0.312 -17.675 1.00 89.12 190 VAL A N 1
ATOM 1525 C CA . VAL A 1 190 ? 8.051 -1.487 -17.200 1.00 89.12 190 VAL A CA 1
ATOM 1526 C C . VAL A 1 190 ? 9.017 -2.653 -17.057 1.00 89.12 190 VAL A C 1
ATOM 1528 O O . VAL A 1 190 ? 9.605 -3.116 -18.032 1.00 89.12 190 VAL A O 1
ATOM 1531 N N . LEU A 1 191 ? 9.148 -3.148 -15.832 1.00 92.50 191 LEU A N 1
ATOM 1532 C CA . LEU A 1 191 ? 9.949 -4.315 -15.484 1.00 92.50 191 LEU A CA 1
ATOM 1533 C C . LEU A 1 191 ? 9.046 -5.523 -15.205 1.00 92.50 191 LEU A C 1
ATOM 1535 O O . LEU A 1 191 ? 7.830 -5.402 -15.052 1.00 92.50 191 LEU A O 1
ATOM 1539 N N . LEU A 1 192 ? 9.637 -6.716 -15.104 1.00 94.81 192 LEU A N 1
ATOM 1540 C CA . LEU A 1 192 ? 8.878 -7.959 -14.915 1.00 94.81 192 LEU A CA 1
ATOM 1541 C C . LEU A 1 192 ? 8.002 -7.929 -13.652 1.00 94.81 192 LEU A C 1
ATOM 1543 O O . LEU A 1 192 ? 6.856 -8.371 -13.681 1.00 94.81 192 LEU A O 1
ATOM 1547 N N . ASN A 1 193 ? 8.508 -7.367 -12.555 1.00 95.69 193 ASN A N 1
ATOM 1548 C CA . ASN A 1 193 ? 7.752 -7.197 -11.313 1.00 95.69 193 ASN A CA 1
ATOM 1549 C C . ASN A 1 193 ? 6.489 -6.331 -11.503 1.00 95.69 193 ASN A C 1
ATOM 1551 O O . ASN A 1 193 ? 5.471 -6.614 -10.875 1.00 95.69 193 ASN A O 1
ATOM 1555 N N . ASP A 1 194 ? 6.506 -5.344 -12.410 1.00 94.12 194 ASP A N 1
ATOM 1556 C CA . ASP A 1 194 ? 5.329 -4.524 -12.731 1.00 94.12 194 ASP A CA 1
ATOM 1557 C C . ASP A 1 194 ? 4.251 -5.350 -13.448 1.00 94.12 194 ASP A C 1
ATOM 1559 O O . ASP A 1 194 ? 3.062 -5.248 -13.136 1.00 94.12 194 ASP A O 1
ATOM 1563 N N . VAL A 1 195 ? 4.672 -6.216 -14.377 1.00 95.19 195 VAL A N 1
ATOM 1564 C CA . VAL A 1 195 ? 3.788 -7.143 -15.099 1.00 95.19 195 VAL A CA 1
ATOM 1565 C C . VAL A 1 195 ? 3.154 -8.138 -14.130 1.00 95.19 195 VAL A C 1
ATOM 1567 O O . VAL A 1 195 ? 1.932 -8.304 -14.117 1.00 95.19 195 VAL A O 1
ATOM 1570 N N . VAL A 1 196 ? 3.974 -8.768 -13.285 1.00 97.25 196 VAL A N 1
ATOM 1571 C CA . VAL A 1 196 ? 3.510 -9.751 -12.299 1.00 97.25 196 VAL A CA 1
ATOM 1572 C C . VAL A 1 196 ? 2.556 -9.098 -11.302 1.00 97.25 196 VAL A C 1
ATOM 1574 O O . VAL A 1 196 ? 1.486 -9.650 -11.052 1.00 97.25 196 VAL A O 1
ATOM 1577 N N . PHE A 1 197 ? 2.874 -7.899 -10.803 1.00 95.06 197 PHE A N 1
ATOM 1578 C CA . PHE A 1 197 ? 1.977 -7.129 -9.943 1.00 95.06 197 PHE A CA 1
ATOM 1579 C C . PHE A 1 197 ? 0.622 -6.869 -10.607 1.00 95.06 197 PHE A C 1
ATOM 1581 O O . PHE A 1 197 ? -0.428 -7.151 -10.024 1.00 95.06 197 PHE A O 1
ATOM 1588 N N . ALA A 1 198 ? 0.627 -6.343 -11.833 1.00 93.50 198 ALA A N 1
ATOM 1589 C CA . ALA A 1 198 ? -0.598 -5.956 -12.517 1.00 93.50 198 ALA A CA 1
ATOM 1590 C C . ALA A 1 198 ? -1.512 -7.165 -12.780 1.00 93.50 198 ALA A C 1
ATOM 1592 O O . ALA A 1 198 ? -2.716 -7.095 -12.525 1.00 93.50 198 ALA A O 1
ATOM 1593 N N . CYS A 1 199 ? -0.941 -8.292 -13.214 1.00 96.12 199 CYS A N 1
ATOM 1594 C CA . CYS A 1 199 ? -1.668 -9.549 -13.398 1.00 96.12 199 CYS A CA 1
ATOM 1595 C C . CYS A 1 199 ? -2.163 -10.134 -12.066 1.00 96.12 199 CYS A C 1
ATOM 1597 O O . CYS A 1 199 ? -3.309 -10.579 -11.973 1.00 96.12 199 CYS A O 1
ATOM 1599 N N . HIS A 1 200 ? -1.336 -10.096 -11.018 1.00 96.94 200 HIS A N 1
ATOM 1600 C CA . HIS A 1 200 ? -1.714 -10.568 -9.688 1.00 96.94 200 HIS A CA 1
ATOM 1601 C C . HIS A 1 200 ? -2.902 -9.781 -9.118 1.00 96.94 200 HIS A C 1
ATOM 1603 O O . HIS A 1 200 ? -3.849 -10.375 -8.606 1.00 96.94 200 HIS A O 1
ATOM 1609 N N . ALA A 1 201 ? -2.907 -8.456 -9.270 1.00 94.00 201 ALA A N 1
ATOM 1610 C CA . ALA A 1 201 ? -4.002 -7.617 -8.800 1.00 94.00 201 ALA A CA 1
ATOM 1611 C C . ALA A 1 201 ? -5.329 -7.914 -9.528 1.00 94.00 201 ALA A C 1
ATOM 1613 O O . ALA A 1 201 ? -6.392 -7.922 -8.901 1.00 94.00 201 ALA A O 1
ATOM 1614 N N . VAL A 1 202 ? -5.282 -8.217 -10.835 1.00 95.25 202 VAL A N 1
ATOM 1615 C CA . VAL A 1 202 ? -6.450 -8.717 -11.586 1.00 95.25 202 VAL A CA 1
ATOM 1616 C C . VAL A 1 202 ? -6.925 -10.045 -11.002 1.00 95.25 202 VAL A C 1
ATOM 1618 O O . VAL A 1 202 ? -8.108 -10.182 -10.696 1.00 95.25 202 VAL A O 1
ATOM 1621 N N . PHE A 1 203 ? -6.015 -10.998 -10.792 1.00 97.00 203 PHE A N 1
ATOM 1622 C CA . PHE A 1 203 ? -6.340 -12.298 -10.207 1.00 97.00 203 PHE A CA 1
ATOM 1623 C C . PHE A 1 203 ? -6.990 -12.168 -8.820 1.00 97.00 203 PHE A C 1
ATOM 1625 O O . PHE A 1 203 ? -8.058 -12.732 -8.591 1.00 97.00 203 PHE A O 1
ATOM 1632 N N . ALA A 1 204 ? -6.423 -11.363 -7.920 1.00 95.81 204 ALA A N 1
ATOM 1633 C CA . ALA A 1 204 ? -6.981 -11.111 -6.592 1.00 95.81 204 ALA A CA 1
ATOM 1634 C C . ALA A 1 204 ? -8.394 -10.493 -6.653 1.00 95.81 204 ALA A C 1
ATOM 1636 O O . ALA A 1 204 ? -9.295 -10.879 -5.897 1.00 95.81 204 ALA A O 1
ATOM 1637 N N . CYS A 1 205 ? -8.628 -9.580 -7.603 1.00 93.94 205 CYS A N 1
ATOM 1638 C CA . CYS A 1 205 ? -9.959 -9.032 -7.854 1.00 93.94 205 CYS A CA 1
ATOM 1639 C C . CYS A 1 205 ? -10.928 -10.108 -8.369 1.00 93.94 205 CYS A C 1
ATOM 1641 O O . CYS A 1 205 ? -12.065 -10.156 -7.906 1.00 93.94 205 CYS A O 1
ATOM 1643 N N . LEU A 1 206 ? -10.497 -10.992 -9.277 1.00 96.06 206 LEU A N 1
ATOM 1644 C CA . LEU A 1 206 ? -11.317 -12.104 -9.777 1.00 96.06 206 LEU A CA 1
ATOM 1645 C C . LEU A 1 206 ? -11.676 -13.099 -8.668 1.00 96.06 206 LEU A C 1
ATOM 1647 O O . LEU A 1 206 ? -12.829 -13.514 -8.587 1.00 96.06 206 LEU A O 1
ATOM 1651 N N . VAL A 1 207 ? -10.737 -13.422 -7.774 1.00 96.19 207 VAL A N 1
ATOM 1652 C CA . VAL A 1 207 ? -11.003 -14.237 -6.577 1.00 96.19 207 VAL A CA 1
ATOM 1653 C C . VAL A 1 207 ? -12.064 -13.573 -5.699 1.00 96.19 207 VAL A C 1
ATOM 1655 O O . VAL A 1 207 ? -13.015 -14.222 -5.271 1.00 96.19 207 VAL A O 1
ATOM 1658 N N . THR A 1 208 ? -11.958 -12.264 -5.471 1.00 92.50 208 THR A N 1
ATOM 1659 C CA . THR A 1 208 ? -12.954 -11.527 -4.679 1.00 92.50 208 THR A CA 1
ATOM 1660 C C . THR A 1 208 ? -14.321 -11.485 -5.377 1.00 92.50 208 THR A C 1
ATOM 1662 O O . THR A 1 208 ? -15.352 -11.658 -4.733 1.00 92.50 208 THR A O 1
ATOM 1665 N N . ILE A 1 209 ? -14.357 -11.316 -6.704 1.00 92.62 209 ILE A N 1
ATOM 1666 C CA . ILE A 1 209 ? -15.595 -11.394 -7.498 1.00 92.62 209 ILE A CA 1
ATOM 1667 C C . ILE A 1 209 ? -16.216 -12.783 -7.374 1.00 92.62 209 ILE A C 1
ATOM 1669 O O . ILE A 1 209 ? -17.420 -12.885 -7.152 1.00 92.62 209 ILE A O 1
ATOM 1673 N N . PHE A 1 210 ? -15.409 -13.840 -7.466 1.00 94.12 210 PHE A N 1
ATOM 1674 C CA . PHE A 1 210 ? -15.859 -15.209 -7.254 1.00 94.12 210 PHE A CA 1
ATOM 1675 C C . PHE A 1 210 ? -16.492 -15.359 -5.864 1.00 94.12 210 PHE A C 1
ATOM 1677 O O . PHE A 1 210 ? -17.624 -15.819 -5.759 1.00 94.12 210 PHE A O 1
ATOM 1684 N N . GLN A 1 211 ? -15.853 -14.861 -4.803 1.00 92.25 211 GLN A N 1
ATOM 1685 C CA . GLN A 1 211 ? -16.450 -14.848 -3.461 1.00 92.25 211 GLN A CA 1
ATOM 1686 C C . GLN A 1 211 ? -17.809 -14.126 -3.427 1.00 92.25 211 GLN A C 1
ATOM 1688 O O . GLN A 1 211 ? -18.750 -14.643 -2.835 1.00 92.25 211 GLN A O 1
ATOM 1693 N N . CYS A 1 212 ? -17.969 -12.997 -4.126 1.00 89.12 212 CYS A N 1
ATOM 1694 C CA . CYS A 1 212 ? -19.252 -12.285 -4.229 1.00 89.12 212 CYS A CA 1
ATOM 1695 C C . CYS A 1 212 ? -20.360 -13.047 -4.981 1.00 89.12 212 CYS A C 1
ATOM 1697 O O . CYS A 1 212 ? -21.531 -12.652 -4.915 1.00 89.12 212 CYS A O 1
ATOM 1699 N N . LEU A 1 213 ? -20.018 -14.085 -5.749 1.00 89.25 213 LEU A N 1
ATOM 1700 C CA . LEU A 1 213 ? -20.991 -14.945 -6.427 1.00 89.25 213 LEU A CA 1
ATOM 1701 C C . LEU A 1 213 ? -21.478 -16.085 -5.526 1.00 89.25 213 LEU A C 1
ATOM 1703 O O . LEU A 1 213 ? -22.642 -16.462 -5.639 1.00 89.25 213 LEU A O 1
ATOM 1707 N N . PHE A 1 214 ? -20.616 -16.603 -4.645 1.00 91.06 214 PHE A N 1
ATOM 1708 C CA . PHE A 1 214 ? -20.892 -17.801 -3.840 1.00 91.06 214 PHE A CA 1
ATOM 1709 C C . PHE A 1 214 ? -21.229 -17.525 -2.372 1.00 91.06 214 PHE A C 1
ATOM 1711 O O . PHE A 1 214 ? -21.898 -18.340 -1.744 1.00 91.06 214 PHE A O 1
ATOM 1718 N N . PHE A 1 215 ? -20.764 -16.414 -1.806 1.00 90.06 215 PHE A N 1
ATOM 1719 C CA . PHE A 1 215 ? -20.999 -16.068 -0.404 1.00 90.06 215 PHE A CA 1
ATOM 1720 C C . PHE A 1 215 ? -22.218 -15.168 -0.224 1.00 90.06 215 PHE A C 1
ATOM 1722 O O . PHE A 1 215 ? -22.709 -14.536 -1.165 1.00 90.06 215 PHE A O 1
ATOM 1729 N N . GLU A 1 216 ? -22.706 -15.099 1.015 1.00 82.38 216 GLU A N 1
ATOM 1730 C CA . GLU A 1 216 ? -23.841 -14.251 1.356 1.00 82.38 216 GLU A CA 1
ATOM 1731 C C . GLU A 1 216 ? -23.521 -12.775 1.070 1.00 82.38 216 GLU A C 1
ATOM 1733 O O . GLU A 1 216 ? -22.519 -12.234 1.536 1.00 82.38 216 GLU A O 1
ATOM 1738 N N . ARG A 1 217 ? -24.380 -12.114 0.289 1.00 83.06 217 ARG A N 1
ATOM 1739 C CA . ARG A 1 217 ? -24.192 -10.723 -0.174 1.00 83.06 217 ARG A CA 1
ATOM 1740 C C . ARG A 1 217 ? -25.370 -9.791 0.113 1.00 83.06 217 ARG A C 1
ATOM 1742 O O . ARG A 1 217 ? -25.393 -8.643 -0.337 1.00 83.06 217 ARG A O 1
ATOM 1749 N N . GLY A 1 218 ? -26.400 -10.302 0.789 1.00 82.25 218 GLY A N 1
ATOM 1750 C CA . GLY A 1 218 ? -27.653 -9.587 1.027 1.00 82.25 218 GLY A CA 1
ATOM 1751 C C . GLY A 1 218 ? -28.247 -8.971 -0.251 1.00 82.25 218 GLY A C 1
ATOM 1752 O O . GLY A 1 218 ? -28.348 -9.620 -1.294 1.00 82.25 218 GLY A O 1
ATOM 1753 N N . LYS A 1 219 ? -28.634 -7.691 -0.176 1.00 82.88 219 LYS A N 1
ATOM 1754 C CA . LYS A 1 219 ? -29.230 -6.920 -1.288 1.00 82.88 219 LYS A CA 1
ATOM 1755 C C . LYS A 1 219 ? -28.214 -6.050 -2.052 1.00 82.88 219 LYS A C 1
ATOM 1757 O O . LYS A 1 219 ? -28.627 -5.214 -2.857 1.00 82.88 219 LYS A O 1
ATOM 1762 N N . GLN A 1 220 ? -26.909 -6.209 -1.808 1.00 79.31 220 GLN A N 1
ATOM 1763 C CA . GLN A 1 220 ? -25.875 -5.356 -2.401 1.00 79.31 220 GLN A CA 1
ATOM 1764 C C . GLN A 1 220 ? -25.820 -5.528 -3.926 1.00 79.31 220 GLN A C 1
ATOM 1766 O O . GLN A 1 220 ? -25.845 -6.639 -4.459 1.00 79.31 220 GLN A O 1
ATOM 1771 N N . ARG A 1 221 ? -25.759 -4.409 -4.653 1.00 81.94 221 ARG A N 1
ATOM 1772 C CA . ARG A 1 221 ? -25.664 -4.370 -6.118 1.00 81.94 221 ARG A CA 1
ATOM 1773 C C . ARG A 1 221 ? -24.696 -3.269 -6.531 1.00 81.94 221 ARG A C 1
ATOM 1775 O O . ARG A 1 221 ? -24.608 -2.250 -5.859 1.00 81.94 221 ARG A O 1
ATOM 1782 N N . VAL A 1 222 ? -24.037 -3.453 -7.675 1.00 79.19 222 VAL A N 1
ATOM 1783 C CA . VAL A 1 222 ? -23.265 -2.386 -8.334 1.00 79.19 222 VAL A CA 1
ATOM 1784 C C . VAL A 1 222 ? -24.207 -1.226 -8.659 1.00 79.19 222 VAL A C 1
ATOM 1786 O O . VAL A 1 222 ? -25.276 -1.463 -9.245 1.00 79.19 222 VAL A O 1
ATOM 1789 N N . SER A 1 223 ? -23.827 -0.005 -8.288 1.00 80.88 223 SER A N 1
ATOM 1790 C CA . SER A 1 223 ? -24.621 1.204 -8.490 1.00 80.88 223 SER A CA 1
ATOM 1791 C C . SER A 1 223 ? -24.788 1.541 -9.969 1.00 80.88 223 SER A C 1
ATOM 1793 O O . SER A 1 223 ? -24.034 1.108 -10.846 1.00 80.88 223 SER A O 1
ATOM 1795 N N . TYR A 1 224 ? -25.824 2.324 -10.262 1.00 75.94 224 TYR A N 1
ATOM 1796 C CA . TYR A 1 224 ? -26.130 2.756 -11.622 1.00 75.94 224 TYR A CA 1
ATOM 1797 C C . TYR A 1 224 ? -24.987 3.581 -12.237 1.00 75.94 224 TYR A C 1
ATOM 1799 O O . TYR A 1 224 ? -24.618 3.351 -13.389 1.00 75.94 224 TYR A O 1
ATOM 1807 N N . THR A 1 225 ? -24.364 4.457 -11.442 1.00 73.31 225 THR A N 1
ATOM 1808 C CA . THR A 1 225 ? -23.211 5.277 -11.839 1.00 73.31 225 THR A CA 1
ATOM 1809 C C . THR A 1 225 ? -22.053 4.413 -12.332 1.00 73.31 225 THR A C 1
ATOM 1811 O O . THR A 1 225 ? -21.562 4.610 -13.444 1.00 73.31 225 THR A O 1
ATOM 1814 N N . THR A 1 226 ? -21.671 3.387 -11.566 1.00 72.62 226 THR A N 1
ATOM 1815 C CA . THR A 1 226 ? -20.592 2.465 -11.946 1.00 72.62 226 THR A CA 1
ATOM 1816 C C . THR A 1 226 ? -20.928 1.688 -13.220 1.00 72.62 226 THR A C 1
ATOM 1818 O O . THR A 1 226 ? -20.070 1.508 -14.083 1.00 72.62 226 THR A O 1
ATOM 1821 N N . ARG A 1 227 ? -22.190 1.280 -13.414 1.00 74.31 227 ARG A N 1
ATOM 1822 C CA . ARG A 1 227 ? -22.615 0.592 -14.649 1.00 74.31 227 ARG A CA 1
ATOM 1823 C C . ARG A 1 227 ? -22.498 1.476 -15.891 1.00 74.31 227 ARG A C 1
ATOM 1825 O O . ARG A 1 227 ? -22.155 0.957 -16.950 1.00 74.31 227 ARG A O 1
ATOM 1832 N N . ILE A 1 228 ? -22.771 2.779 -15.785 1.00 72.31 228 ILE A N 1
ATOM 1833 C CA . ILE A 1 228 ? -22.579 3.727 -16.897 1.00 72.31 228 ILE A CA 1
ATOM 1834 C C . ILE A 1 228 ? -21.095 3.837 -17.257 1.00 72.31 228 ILE A C 1
ATOM 1836 O O . ILE A 1 228 ? -20.757 3.776 -18.438 1.00 72.31 228 ILE A O 1
ATOM 1840 N N . ILE A 1 229 ? -20.219 3.946 -16.252 1.00 69.12 229 ILE A N 1
ATOM 1841 C CA . ILE A 1 229 ? -18.763 4.040 -16.450 1.00 69.12 229 ILE A CA 1
ATOM 1842 C C . ILE A 1 229 ? -18.240 2.830 -17.240 1.00 69.12 229 ILE A C 1
ATOM 1844 O O . ILE A 1 229 ? -17.448 3.002 -18.161 1.00 69.12 229 ILE A O 1
ATOM 1848 N N . ILE A 1 230 ? -18.733 1.623 -16.942 1.00 67.31 230 ILE A N 1
ATOM 1849 C CA . ILE A 1 230 ? -18.338 0.383 -17.636 1.00 67.31 230 ILE A CA 1
ATOM 1850 C C . ILE A 1 230 ? -18.925 0.293 -19.049 1.00 67.31 230 ILE A C 1
ATOM 1852 O O . ILE A 1 230 ? -18.263 -0.187 -19.964 1.00 67.31 230 ILE A O 1
ATOM 1856 N N . LYS A 1 231 ? -20.180 0.720 -19.244 1.00 64.38 231 LYS A N 1
ATOM 1857 C CA . LYS A 1 231 ? -20.865 0.628 -20.546 1.00 64.38 231 LYS A CA 1
ATOM 1858 C C . LYS A 1 231 ? -20.282 1.564 -21.607 1.00 64.38 231 LYS A C 1
ATOM 1860 O O . LYS A 1 231 ? -20.589 1.398 -22.788 1.00 64.38 231 LYS A O 1
ATOM 1865 N N . ARG A 1 232 ? -19.468 2.548 -21.219 1.00 62.06 232 ARG A N 1
ATOM 1866 C CA . ARG A 1 232 ? -18.842 3.478 -22.158 1.00 62.06 232 ARG A CA 1
ATOM 1867 C C . ARG A 1 232 ? -17.768 2.737 -22.964 1.00 62.06 232 ARG A C 1
ATOM 1869 O O . ARG A 1 232 ? -16.709 2.410 -22.441 1.00 62.06 232 ARG A O 1
ATOM 1876 N N . LYS A 1 233 ? -18.054 2.445 -24.240 1.00 51.53 233 LYS A N 1
ATOM 1877 C CA . LYS A 1 233 ? -17.077 1.861 -25.175 1.00 51.53 233 LYS A CA 1
ATOM 1878 C C . LYS A 1 233 ? -15.899 2.822 -25.329 1.00 51.53 233 LYS A C 1
ATOM 1880 O O . LYS A 1 233 ? -16.073 3.941 -25.804 1.00 51.53 233 LYS A O 1
ATOM 1885 N N . PHE A 1 234 ? -14.706 2.377 -24.957 1.00 55.38 234 PHE A N 1
ATOM 1886 C CA . PHE A 1 234 ? -13.472 3.115 -25.199 1.00 55.38 234 PHE A CA 1
ATOM 1887 C C . PHE A 1 234 ? -12.981 2.783 -26.616 1.00 55.38 234 PHE A C 1
ATOM 1889 O O . PHE A 1 234 ? -12.298 1.788 -26.835 1.00 55.38 234 PHE A O 1
ATOM 1896 N N . GLN A 1 235 ? -13.428 3.562 -27.604 1.00 45.62 235 GLN A N 1
ATOM 1897 C CA . GLN A 1 235 ? -12.887 3.538 -28.965 1.00 45.62 235 GLN A CA 1
ATOM 1898 C C . GLN A 1 235 ? -11.538 4.269 -28.964 1.00 45.62 235 GLN A C 1
ATOM 1900 O O . GLN A 1 235 ? -11.512 5.452 -28.635 1.00 45.62 235 GLN A O 1
ATOM 1905 N N . THR A 1 236 ? -10.454 3.586 -29.348 1.00 41.22 236 THR A N 1
ATOM 1906 C CA . THR A 1 236 ? -9.315 4.037 -30.199 1.00 41.22 236 THR A CA 1
ATOM 1907 C C . THR A 1 236 ? -7.959 3.593 -29.637 1.00 41.22 236 THR A C 1
ATOM 1909 O O . THR A 1 236 ? -7.729 3.708 -28.442 1.00 41.22 236 THR A O 1
ATOM 1912 N N . LEU A 1 237 ? -7.058 3.140 -30.524 1.00 40.75 237 LEU A N 1
ATOM 1913 C CA . LEU A 1 237 ? -5.695 2.633 -30.278 1.00 40.75 237 LEU A CA 1
ATOM 1914 C C . LEU A 1 237 ? -4.723 3.597 -29.553 1.00 40.75 237 LEU A C 1
ATOM 1916 O O . LEU A 1 237 ? -3.685 3.149 -29.084 1.00 40.75 237 LEU A O 1
ATOM 1920 N N . THR A 1 238 ? -5.098 4.854 -29.283 1.00 53.78 238 THR A N 1
ATOM 1921 C CA . THR A 1 238 ? -4.524 5.725 -28.218 1.00 53.78 238 THR A CA 1
ATOM 1922 C C . THR A 1 238 ? -4.844 5.196 -26.795 1.00 53.78 238 THR A C 1
ATOM 1924 O O . THR A 1 238 ? -4.933 5.928 -25.808 1.00 53.78 238 THR A O 1
ATOM 1927 N N . LEU A 1 239 ? -5.066 3.886 -26.703 1.00 59.94 239 LEU A N 1
ATOM 1928 C CA . LEU A 1 239 ? -5.832 3.173 -25.695 1.00 59.94 239 LEU A CA 1
ATOM 1929 C C . LEU A 1 239 ? -4.999 2.888 -24.444 1.00 59.94 239 LEU A C 1
ATOM 1931 O O . LEU A 1 239 ? -5.535 2.885 -23.342 1.00 59.94 239 LEU A O 1
ATOM 1935 N N . LEU A 1 240 ? -3.687 2.673 -24.607 1.00 59.53 240 LEU A N 1
ATOM 1936 C CA . LEU A 1 240 ? -2.801 2.228 -23.530 1.00 59.53 240 LEU A CA 1
ATOM 1937 C C . LEU A 1 240 ? -2.598 3.327 -22.476 1.00 59.53 240 LEU A C 1
ATOM 1939 O O . LEU A 1 240 ? -2.869 3.098 -21.300 1.00 59.53 240 LEU A O 1
ATOM 1943 N N . TYR A 1 241 ? -2.203 4.534 -22.898 1.00 62.34 241 TYR A N 1
ATOM 1944 C CA . TYR A 1 241 ? -2.080 5.702 -22.016 1.00 62.34 241 TYR A CA 1
ATOM 1945 C C . TYR A 1 241 ? -3.440 6.129 -21.458 1.00 62.34 241 TYR A C 1
ATOM 1947 O O . TYR A 1 241 ? -3.562 6.423 -20.273 1.00 62.34 241 TYR A O 1
ATOM 1955 N N . PHE A 1 242 ? -4.503 6.071 -22.263 1.00 67.62 242 PHE A N 1
ATOM 1956 C CA . PHE A 1 242 ? -5.856 6.329 -21.776 1.00 67.62 242 PHE A CA 1
ATOM 1957 C C . PHE A 1 242 ? -6.262 5.363 -20.642 1.00 67.62 242 PHE A C 1
ATOM 1959 O O . PHE A 1 242 ? -6.728 5.798 -19.589 1.00 67.62 242 PHE A O 1
ATOM 1966 N N . TYR A 1 243 ? -6.027 4.058 -20.807 1.00 66.44 243 TYR A N 1
ATOM 1967 C CA . TYR A 1 243 ? -6.249 3.040 -19.774 1.00 66.44 243 TYR A CA 1
ATOM 1968 C C . TYR A 1 243 ? -5.400 3.264 -18.527 1.00 66.44 243 TYR A C 1
ATOM 1970 O O . TYR A 1 243 ? -5.860 3.060 -17.398 1.00 66.44 243 TYR A O 1
ATOM 1978 N N . SER A 1 244 ? -4.185 3.746 -18.740 1.00 68.12 244 SER A N 1
ATOM 1979 C CA . SER A 1 244 ? -3.268 4.160 -17.700 1.00 68.12 244 SER A CA 1
ATOM 1980 C C . SER A 1 244 ? -3.846 5.326 -16.861 1.00 68.12 244 SER A C 1
ATOM 1982 O O . SER A 1 244 ? -3.847 5.259 -15.625 1.00 68.12 244 SER A O 1
ATOM 1984 N N . TYR A 1 245 ? -4.428 6.347 -17.497 1.00 75.69 245 TYR A N 1
ATOM 1985 C CA . TYR A 1 245 ? -5.078 7.473 -16.814 1.00 75.69 245 TYR A CA 1
ATOM 1986 C C . TYR A 1 245 ? -6.398 7.089 -16.137 1.00 75.69 245 TYR A C 1
ATOM 1988 O O . TYR A 1 245 ? -6.700 7.597 -15.057 1.00 75.69 245 TYR A O 1
ATOM 1996 N N . VAL A 1 246 ? -7.164 6.153 -16.711 1.00 74.56 246 VAL A N 1
ATOM 1997 C CA . VAL A 1 246 ? -8.384 5.622 -16.077 1.00 74.56 246 VAL A CA 1
ATOM 1998 C C . VAL A 1 246 ? -8.066 5.023 -14.706 1.00 74.56 246 VAL A C 1
ATOM 2000 O O . VAL A 1 246 ? -8.802 5.273 -13.751 1.00 74.56 246 VAL A O 1
ATOM 2003 N N . LYS A 1 247 ? -6.955 4.286 -14.566 1.00 81.31 247 LYS A N 1
ATOM 2004 C CA . LYS A 1 247 ? -6.527 3.750 -13.264 1.00 81.31 247 LYS A CA 1
ATOM 2005 C C . LYS A 1 247 ? -6.269 4.866 -12.247 1.00 81.31 247 LYS A C 1
ATOM 2007 O O . LYS A 1 247 ? -6.760 4.765 -11.125 1.00 81.31 247 LYS A O 1
ATOM 2012 N N . LEU A 1 248 ? -5.556 5.924 -12.637 1.00 83.94 248 LEU A N 1
ATOM 2013 C CA . LEU A 1 248 ? -5.271 7.065 -11.757 1.00 83.94 248 LEU A CA 1
ATOM 2014 C C . LEU A 1 248 ? -6.550 7.794 -11.329 1.00 83.94 248 LEU A C 1
ATOM 2016 O O . LEU A 1 248 ? -6.730 8.086 -10.148 1.00 83.94 248 LEU A O 1
ATOM 2020 N N . LEU A 1 249 ? -7.473 8.023 -12.267 1.00 82.69 249 LEU A N 1
ATOM 2021 C CA . LEU A 1 249 ? -8.769 8.632 -11.973 1.00 82.69 249 LEU A CA 1
ATOM 2022 C C . LEU A 1 249 ? -9.571 7.792 -10.973 1.00 82.69 249 LEU A C 1
ATOM 2024 O O . LEU A 1 249 ? -10.153 8.330 -10.035 1.00 82.69 249 LEU A O 1
ATOM 2028 N N . ILE A 1 250 ? -9.583 6.469 -11.146 1.00 78.56 250 ILE A N 1
ATOM 2029 C CA . ILE A 1 250 ? -10.255 5.557 -10.217 1.00 78.56 250 ILE A CA 1
ATOM 2030 C C . ILE A 1 250 ? -9.652 5.662 -8.811 1.00 78.56 250 ILE A C 1
ATOM 2032 O O . ILE A 1 250 ? -10.409 5.657 -7.842 1.00 78.56 250 ILE A O 1
ATOM 2036 N N . THR A 1 251 ? -8.328 5.780 -8.683 1.00 83.44 251 THR A N 1
ATOM 2037 C CA . THR A 1 251 ? -7.663 5.991 -7.386 1.00 83.44 251 THR A CA 1
ATOM 2038 C C . THR A 1 251 ? -8.124 7.300 -6.733 1.00 83.44 251 THR A C 1
ATOM 2040 O O . THR A 1 251 ? -8.550 7.289 -5.578 1.00 83.44 251 THR A O 1
ATOM 2043 N N . LEU A 1 252 ? -8.164 8.407 -7.483 1.00 84.62 252 LEU A N 1
ATOM 2044 C CA . LEU A 1 252 ? -8.647 9.704 -6.984 1.00 84.62 252 LEU A CA 1
ATOM 2045 C C . LEU A 1 252 ? -10.100 9.650 -6.502 1.00 84.62 252 LEU A C 1
ATOM 2047 O O . LEU A 1 252 ? -10.414 10.112 -5.404 1.00 84.62 252 LEU A O 1
ATOM 2051 N N . LEU A 1 253 ? -10.982 9.041 -7.300 1.00 80.56 253 LEU A N 1
ATOM 2052 C CA . LEU A 1 253 ? -12.403 8.895 -6.973 1.00 80.56 253 LEU A CA 1
ATOM 2053 C C . LEU A 1 253 ? -12.647 8.039 -5.723 1.00 80.56 253 LEU A C 1
ATOM 2055 O O . LEU A 1 253 ? -13.737 8.093 -5.159 1.00 80.56 253 LEU A O 1
ATOM 2059 N N . LYS A 1 254 ? -11.660 7.253 -5.286 1.00 81.25 254 LYS A N 1
ATOM 2060 C CA . LYS A 1 254 ? -11.735 6.424 -4.077 1.00 81.25 254 LYS A CA 1
ATOM 2061 C C . LYS A 1 254 ? -11.170 7.137 -2.863 1.00 81.25 254 LYS A C 1
ATOM 2063 O O . LYS A 1 254 ? -11.812 7.159 -1.815 1.00 81.25 254 LYS A O 1
ATOM 2068 N N . TYR A 1 255 ? -9.983 7.716 -3.002 1.00 86.88 255 TYR A N 1
ATOM 2069 C CA . TYR A 1 255 ? -9.266 8.270 -1.860 1.00 86.88 255 TYR A CA 1
ATOM 2070 C C . TYR A 1 255 ? -9.853 9.602 -1.403 1.00 86.88 255 TYR A C 1
ATOM 2072 O O . TYR A 1 255 ? -9.966 9.837 -0.200 1.00 86.88 255 TYR A O 1
ATOM 2080 N N . TRP A 1 256 ? -10.335 10.430 -2.335 1.00 87.88 256 TRP A N 1
ATOM 2081 C CA . TRP A 1 256 ? -10.907 11.727 -1.985 1.00 87.88 256 TRP A CA 1
ATOM 2082 C C . TRP A 1 256 ? -12.169 11.617 -1.113 1.00 87.88 256 TRP A C 1
ATOM 2084 O O . TRP A 1 256 ? -12.200 12.226 -0.039 1.00 87.88 256 TRP A O 1
ATOM 2094 N N . PRO A 1 257 ? -13.200 10.823 -1.483 1.00 84.88 257 PRO A N 1
ATOM 2095 C CA . PRO A 1 257 ? -14.368 10.663 -0.622 1.00 84.88 257 PRO A CA 1
ATOM 2096 C C . PRO A 1 257 ? -14.016 10.039 0.726 1.00 84.88 257 PRO A C 1
ATOM 2098 O O . PRO A 1 257 ? -14.586 10.441 1.735 1.00 84.88 257 PRO A O 1
ATOM 2101 N N . GLN A 1 258 ? -13.061 9.104 0.765 1.00 84.75 258 GLN A N 1
ATOM 2102 C CA . GLN A 1 258 ? -12.645 8.473 2.015 1.00 84.75 258 GLN A CA 1
ATOM 2103 C C . GLN A 1 258 ? -12.002 9.483 2.974 1.00 84.75 258 GLN A C 1
ATOM 2105 O O . GLN A 1 258 ? -12.402 9.558 4.136 1.00 84.75 258 GLN A O 1
ATOM 2110 N N . ALA A 1 259 ? -11.074 10.313 2.487 1.00 87.44 259 ALA A N 1
ATOM 2111 C CA . ALA A 1 259 ? -10.432 11.348 3.299 1.00 87.44 259 ALA A CA 1
ATOM 2112 C C . ALA A 1 259 ? -11.461 12.347 3.846 1.00 87.44 259 ALA A C 1
ATOM 2114 O O . ALA A 1 259 ? -11.400 12.741 5.015 1.00 87.44 259 ALA A O 1
ATOM 2115 N N . TRP A 1 260 ? -12.452 12.704 3.023 1.00 84.44 260 TRP A N 1
ATOM 2116 C CA . TRP A 1 260 ? -13.552 13.570 3.432 1.00 84.44 260 TRP A CA 1
ATOM 2117 C C . TRP A 1 260 ? -14.487 12.909 4.454 1.00 84.44 260 TRP A C 1
ATOM 2119 O O . TRP A 1 260 ? -14.883 13.554 5.425 1.00 84.44 260 TRP A O 1
ATOM 2129 N N . PHE A 1 261 ? -14.825 11.627 4.286 1.00 77.19 261 PHE A N 1
ATOM 2130 C CA . PHE A 1 261 ? -15.658 10.901 5.245 1.00 77.19 261 PHE A CA 1
ATOM 2131 C C . PHE A 1 261 ? -14.980 10.775 6.607 1.00 77.19 261 PHE A C 1
ATOM 2133 O O . PHE A 1 261 ? -15.642 11.028 7.612 1.00 77.19 261 PHE A O 1
ATOM 2140 N N . ASN A 1 262 ? -13.682 10.471 6.646 1.00 78.56 262 ASN A N 1
ATOM 2141 C CA . ASN A 1 262 ? -12.908 10.459 7.887 1.00 78.56 262 ASN A CA 1
ATOM 2142 C C . ASN A 1 262 ? -12.955 11.839 8.562 1.00 78.56 262 ASN A C 1
ATOM 2144 O O . ASN A 1 262 ? -13.266 11.951 9.747 1.00 78.56 262 ASN A O 1
ATOM 2148 N N . TYR A 1 263 ? -12.747 12.912 7.787 1.00 82.81 263 TYR A N 1
ATOM 2149 C CA . TYR A 1 263 ? -12.824 14.281 8.299 1.00 82.81 263 TYR A CA 1
ATOM 2150 C C . TYR A 1 263 ? -14.206 14.645 8.850 1.00 82.81 263 TYR A C 1
ATOM 2152 O O . TYR A 1 263 ? -14.297 15.310 9.885 1.00 82.81 263 TYR A O 1
ATOM 2160 N N . ARG A 1 264 ? -15.279 14.228 8.169 1.00 77.00 264 ARG A N 1
ATOM 2161 C CA . ARG A 1 264 ? -16.660 14.509 8.577 1.00 77.00 264 ARG A CA 1
ATOM 2162 C C . ARG A 1 264 ? -17.068 13.708 9.813 1.00 77.00 264 ARG A C 1
ATOM 2164 O O . ARG A 1 264 ? -17.788 14.240 10.647 1.00 77.00 264 ARG A O 1
ATOM 2171 N N . ARG A 1 265 ? -16.631 12.450 9.920 1.00 73.12 265 ARG A N 1
ATOM 2172 C CA . ARG A 1 265 ? -16.960 11.550 11.039 1.00 73.12 265 ARG A CA 1
ATOM 2173 C C . ARG A 1 265 ? -16.051 11.730 12.251 1.00 73.12 265 ARG A C 1
ATOM 2175 O O . ARG A 1 265 ? -16.408 11.252 13.316 1.00 73.12 265 ARG A O 1
ATOM 2182 N N . LYS A 1 266 ? -14.887 12.371 12.084 1.00 74.75 266 LYS A N 1
ATOM 2183 C CA . LYS A 1 266 ? -13.828 12.446 13.108 1.00 74.75 266 LYS A CA 1
ATOM 2184 C C . LYS A 1 266 ? -13.421 11.061 13.630 1.00 74.75 266 LYS A C 1
ATOM 2186 O O . LYS A 1 266 ? -13.076 10.898 14.791 1.00 74.75 266 LYS A O 1
ATOM 2191 N N . SER A 1 267 ? -13.484 10.060 12.757 1.00 69.31 267 SER A N 1
ATOM 2192 C CA . SER A 1 267 ? -13.128 8.674 13.043 1.00 69.31 267 SER A CA 1
ATOM 2193 C C . SER A 1 267 ? -12.593 8.034 11.767 1.00 69.31 267 SER A C 1
ATOM 2195 O O . SER A 1 267 ? -13.002 8.391 10.657 1.00 69.31 267 SER A O 1
ATOM 2197 N N . THR A 1 268 ? -11.659 7.103 11.934 1.00 72.81 268 THR A N 1
ATOM 2198 C CA . THR A 1 268 ? -11.103 6.273 10.856 1.00 72.81 268 THR A CA 1
ATOM 2199 C C . THR A 1 268 ? -11.533 4.813 10.981 1.00 72.81 268 THR A C 1
ATOM 2201 O O . THR A 1 268 ? -10.967 3.947 10.322 1.00 72.81 268 THR A O 1
ATOM 2204 N N . GLU A 1 269 ? -12.545 4.527 11.799 1.00 63.84 269 GLU A N 1
ATOM 2205 C CA . GLU A 1 269 ? -13.091 3.182 11.948 1.00 63.84 269 GLU A CA 1
ATOM 2206 C C . GLU A 1 269 ? -13.738 2.662 10.657 1.00 63.84 269 GLU A C 1
ATOM 2208 O O . GLU A 1 269 ? -14.338 3.405 9.871 1.00 63.84 269 GLU A O 1
ATOM 2213 N N . GLY A 1 270 ? -13.654 1.343 10.471 1.00 58.69 270 GLY A N 1
ATOM 2214 C CA . GLY A 1 270 ? -14.303 0.629 9.370 1.00 58.69 270 GLY A CA 1
ATOM 2215 C C . GLY A 1 270 ? -13.378 0.210 8.228 1.00 58.69 270 GLY A C 1
ATOM 2216 O O . GLY A 1 270 ? -13.868 -0.310 7.226 1.00 58.69 270 GLY A O 1
ATOM 2217 N N . TRP A 1 271 ? -12.060 0.397 8.351 1.00 66.25 271 TRP A N 1
ATOM 2218 C CA . TRP A 1 271 ? -11.085 -0.100 7.379 1.00 66.25 271 TRP A CA 1
ATOM 2219 C C . TRP A 1 271 ? -9.698 -0.316 8.005 1.00 66.25 271 TRP A C 1
ATOM 2221 O O . TRP A 1 271 ? -9.354 0.291 9.014 1.00 66.25 271 TRP A O 1
ATOM 2231 N N . SER A 1 272 ? -8.912 -1.230 7.429 1.00 70.62 272 SER A N 1
ATOM 2232 C CA . SER A 1 272 ? -7.618 -1.636 7.989 1.00 70.62 272 SER A CA 1
ATOM 2233 C C . SER A 1 272 ? -6.519 -0.616 7.677 1.00 70.62 272 SER A C 1
ATOM 2235 O O . SER A 1 272 ? -6.137 -0.467 6.515 1.00 70.62 272 SER A O 1
ATOM 2237 N N . ILE A 1 273 ? -5.951 0.014 8.714 1.00 83.50 273 ILE A N 1
ATOM 2238 C CA . ILE A 1 273 ? -4.782 0.902 8.576 1.00 83.50 273 ILE A CA 1
ATOM 2239 C C . ILE A 1 273 ? -3.555 0.163 8.022 1.00 83.50 273 ILE A C 1
ATOM 2241 O O . ILE A 1 273 ? -2.755 0.745 7.295 1.00 83.50 273 ILE A O 1
ATOM 2245 N N . GLY A 1 274 ? -3.436 -1.145 8.279 1.00 85.94 274 GLY A N 1
ATOM 2246 C CA . GLY A 1 274 ? -2.350 -1.970 7.746 1.00 85.94 274 GLY A CA 1
ATOM 2247 C C . GLY A 1 274 ? -2.310 -1.982 6.216 1.00 85.94 274 GLY A C 1
ATOM 2248 O O . GLY A 1 274 ? -1.230 -1.928 5.633 1.00 85.94 274 GLY A O 1
ATOM 2249 N N . ASN A 1 275 ? -3.474 -1.957 5.555 1.00 86.50 275 ASN A N 1
ATOM 2250 C CA . ASN A 1 275 ? -3.534 -1.855 4.096 1.00 86.50 275 ASN A CA 1
ATOM 2251 C C . ASN A 1 275 ? -2.971 -0.523 3.589 1.00 86.50 275 ASN A C 1
ATOM 2253 O O . ASN A 1 275 ? -2.324 -0.512 2.549 1.00 86.50 275 ASN A O 1
ATOM 2257 N N . ILE A 1 276 ? -3.171 0.571 4.329 1.00 89.62 276 ILE A N 1
ATOM 2258 C CA . ILE A 1 276 ? -2.615 1.884 3.979 1.00 89.62 276 ILE A CA 1
ATOM 2259 C C . ILE A 1 276 ? -1.112 1.939 4.165 1.00 89.62 276 ILE A C 1
ATOM 2261 O O . ILE A 1 276 ? -0.413 2.482 3.320 1.00 89.62 276 ILE A O 1
ATOM 2265 N N . LEU A 1 277 ? -0.592 1.341 5.235 1.00 92.81 277 LEU A N 1
ATOM 2266 C CA . LEU A 1 277 ? 0.855 1.268 5.435 1.00 92.81 277 LEU A CA 1
ATOM 2267 C C . LEU A 1 277 ? 1.533 0.458 4.319 1.00 92.81 277 LEU A C 1
ATOM 2269 O O . LEU A 1 277 ? 2.607 0.830 3.840 1.00 92.81 277 LEU A O 1
ATOM 2273 N N . LEU A 1 278 ? 0.894 -0.629 3.877 1.00 93.69 278 LEU A N 1
ATOM 2274 C CA . LEU A 1 278 ? 1.359 -1.428 2.743 1.00 93.69 278 LEU A CA 1
ATOM 2275 C C . LEU A 1 278 ? 1.237 -0.685 1.406 1.00 93.69 278 LEU A C 1
ATOM 2277 O O . LEU A 1 278 ? 2.155 -0.797 0.592 1.00 93.69 278 LEU A O 1
ATOM 2281 N N . ASP A 1 279 ? 0.161 0.082 1.187 1.00 92.38 279 ASP A N 1
ATOM 2282 C CA . ASP A 1 279 ? 0.010 0.919 -0.011 1.00 92.38 279 ASP A CA 1
ATOM 2283 C C . ASP A 1 279 ? 1.093 1.999 -0.060 1.00 92.38 279 ASP A C 1
ATOM 2285 O O . ASP A 1 279 ? 1.839 2.056 -1.036 1.00 92.38 279 ASP A O 1
ATOM 2289 N N . PHE A 1 280 ? 1.302 2.723 1.045 1.00 95.00 280 PHE A N 1
ATOM 2290 C CA . PHE A 1 280 ? 2.359 3.725 1.184 1.00 95.00 280 PHE A CA 1
ATOM 2291 C C . PHE A 1 280 ? 3.740 3.135 0.893 1.00 95.00 280 PHE A C 1
ATOM 2293 O O . PHE A 1 280 ? 4.525 3.702 0.130 1.00 95.00 280 PHE A O 1
ATOM 2300 N N . THR A 1 281 ? 4.036 1.973 1.483 1.00 96.12 281 THR A N 1
ATOM 2301 C CA . THR A 1 281 ? 5.314 1.277 1.288 1.00 96.12 281 THR A CA 1
ATOM 2302 C C . THR A 1 281 ? 5.494 0.872 -0.175 1.00 96.12 281 THR A C 1
ATOM 2304 O O . THR A 1 281 ? 6.563 1.087 -0.748 1.00 96.12 281 THR A O 1
ATOM 2307 N N . GLY A 1 282 ? 4.450 0.328 -0.806 1.00 95.25 282 GLY A N 1
ATOM 2308 C CA . GLY A 1 282 ? 4.468 -0.021 -2.223 1.00 95.25 282 GLY A CA 1
ATOM 2309 C C . GLY A 1 282 ? 4.644 1.201 -3.130 1.00 95.25 282 GLY A C 1
ATOM 2310 O O . GLY A 1 282 ? 5.492 1.187 -4.023 1.00 95.25 282 GLY A O 1
ATOM 2311 N N . GLY A 1 283 ? 3.926 2.295 -2.865 1.00 94.69 283 GLY A N 1
ATOM 2312 C CA . GLY A 1 283 ? 4.032 3.551 -3.606 1.00 94.69 283 GLY A CA 1
ATOM 2313 C C . GLY A 1 283 ? 5.422 4.181 -3.507 1.00 94.69 283 GLY A C 1
ATOM 2314 O O . GLY A 1 283 ? 6.011 4.539 -4.531 1.00 94.69 283 GLY A O 1
ATOM 2315 N N . ALA A 1 284 ? 5.984 4.247 -2.297 1.00 97.00 284 ALA A N 1
ATOM 2316 C CA . ALA A 1 284 ? 7.319 4.786 -2.041 1.00 97.00 284 ALA A CA 1
ATOM 2317 C C . ALA A 1 284 ? 8.418 3.966 -2.729 1.00 97.00 284 ALA A C 1
ATOM 2319 O O . ALA A 1 284 ? 9.266 4.526 -3.426 1.00 97.00 284 ALA A O 1
ATOM 2320 N N . LEU A 1 285 ? 8.384 2.637 -2.587 1.00 96.88 285 LEU A N 1
ATOM 2321 C CA . LEU A 1 285 ? 9.366 1.750 -3.212 1.00 96.88 285 LEU A CA 1
ATOM 2322 C C . LEU A 1 285 ? 9.230 1.721 -4.744 1.00 96.88 285 LEU A C 1
ATOM 2324 O O . LEU A 1 285 ? 10.243 1.686 -5.440 1.00 96.88 285 LEU A O 1
ATOM 2328 N N . SER A 1 286 ? 8.008 1.801 -5.284 1.00 95.00 286 SER A N 1
ATOM 2329 C CA . SER A 1 286 ? 7.768 1.911 -6.731 1.00 95.00 286 SER A CA 1
ATOM 2330 C C . SER A 1 286 ? 8.391 3.186 -7.312 1.00 95.00 286 SER A C 1
ATOM 2332 O O . SER A 1 286 ? 9.111 3.119 -8.313 1.00 95.00 286 SER A O 1
ATOM 2334 N N . LEU A 1 287 ? 8.192 4.343 -6.665 1.00 94.88 287 LEU A N 1
ATOM 2335 C CA . LEU A 1 287 ? 8.836 5.593 -7.086 1.00 94.88 287 LEU A CA 1
ATOM 2336 C C . LEU A 1 287 ? 10.356 5.528 -6.951 1.00 94.88 287 LEU A C 1
ATOM 2338 O O . LEU A 1 287 ? 11.067 5.939 -7.868 1.00 94.88 287 LEU A O 1
ATOM 2342 N N . LEU A 1 288 ? 10.862 4.974 -5.845 1.00 95.88 288 LEU A N 1
ATOM 2343 C CA . LEU A 1 288 ? 12.296 4.786 -5.645 1.00 95.88 288 LEU A CA 1
ATOM 2344 C C . LEU A 1 288 ? 12.906 3.941 -6.772 1.00 95.88 288 LEU A C 1
ATOM 2346 O O . LEU A 1 288 ? 13.939 4.319 -7.324 1.00 95.88 288 LEU A O 1
ATOM 2350 N N . GLN A 1 289 ? 12.241 2.852 -7.172 1.00 95.31 289 GLN A N 1
ATOM 2351 C CA . GLN A 1 289 ? 12.678 2.030 -8.298 1.00 95.31 289 GLN A CA 1
ATOM 2352 C C . GLN A 1 289 ? 12.774 2.850 -9.594 1.00 95.31 289 GLN A C 1
ATOM 2354 O O . GLN A 1 289 ? 13.769 2.739 -10.311 1.00 95.31 289 GLN A O 1
ATOM 2359 N N . MET A 1 290 ? 11.772 3.687 -9.888 1.00 92.81 290 MET A N 1
ATOM 2360 C CA . MET A 1 290 ? 11.769 4.533 -11.089 1.00 92.81 290 MET A CA 1
ATOM 2361 C C . MET A 1 290 ? 12.901 5.565 -11.071 1.00 92.81 290 MET A C 1
ATOM 2363 O O . MET A 1 290 ? 13.597 5.719 -12.073 1.00 92.81 290 MET A O 1
ATOM 2367 N N . PHE A 1 291 ? 13.137 6.229 -9.936 1.00 93.56 291 PHE A N 1
ATOM 2368 C CA . PHE A 1 291 ? 14.239 7.186 -9.800 1.00 93.56 291 PHE A CA 1
ATOM 2369 C C . PHE A 1 291 ? 15.608 6.517 -9.932 1.00 93.56 291 PHE A C 1
ATOM 2371 O O . PHE A 1 291 ? 16.502 7.058 -10.582 1.00 93.56 291 PHE A O 1
ATOM 2378 N N . MET A 1 292 ? 15.779 5.323 -9.361 1.00 93.50 292 MET A N 1
ATOM 2379 C CA . MET A 1 292 ? 17.024 4.568 -9.491 1.00 93.50 292 MET A CA 1
ATOM 2380 C C . MET A 1 292 ? 17.259 4.103 -10.929 1.00 93.50 292 MET A C 1
ATOM 2382 O O . MET A 1 292 ? 18.395 4.171 -11.397 1.00 93.50 292 MET A O 1
ATOM 2386 N N . LEU A 1 293 ? 16.209 3.684 -11.644 1.00 91.50 293 LEU A N 1
ATOM 2387 C CA . LEU A 1 293 ? 16.290 3.317 -13.059 1.00 91.50 293 LEU A CA 1
ATOM 2388 C C . LEU A 1 293 ? 16.721 4.517 -13.912 1.00 91.50 293 LEU A C 1
ATOM 2390 O O . LEU A 1 293 ? 17.722 4.436 -14.625 1.00 91.50 293 LEU A O 1
ATOM 2394 N N . ALA A 1 294 ? 16.035 5.650 -13.754 1.00 91.31 294 ALA A N 1
ATOM 2395 C CA . ALA A 1 294 ? 16.360 6.898 -14.437 1.00 91.31 294 ALA A CA 1
ATOM 2396 C C . ALA A 1 294 ? 17.798 7.350 -14.166 1.00 91.31 294 ALA A C 1
ATOM 2398 O O . ALA A 1 294 ? 18.545 7.711 -15.077 1.00 91.31 294 ALA A O 1
ATOM 2399 N N . TYR A 1 295 ? 18.235 7.258 -12.910 1.00 92.81 295 TYR A N 1
ATOM 2400 C CA . TYR A 1 295 ? 19.606 7.572 -12.542 1.00 92.81 295 TYR A CA 1
ATOM 2401 C C . TYR A 1 295 ? 20.618 6.609 -13.180 1.00 92.81 295 TYR A C 1
ATOM 2403 O O . TYR A 1 295 ? 21.654 7.072 -13.669 1.00 92.81 295 TYR A O 1
ATOM 2411 N N . ASN A 1 296 ? 20.350 5.295 -13.177 1.00 93.31 296 ASN A N 1
ATOM 2412 C CA . ASN A 1 296 ? 21.296 4.284 -13.655 1.00 93.31 296 ASN A CA 1
ATOM 2413 C C . ASN A 1 296 ? 21.510 4.352 -15.170 1.00 93.31 296 ASN A C 1
ATOM 2415 O O . ASN A 1 296 ? 22.628 4.136 -15.629 1.00 93.31 296 ASN A O 1
ATOM 2419 N N . PHE A 1 297 ? 20.470 4.691 -15.928 1.00 90.00 297 PHE A N 1
ATOM 2420 C CA . PHE A 1 297 ? 20.542 4.851 -17.382 1.00 90.00 297 PHE A CA 1
ATOM 2421 C C . PHE A 1 297 ? 20.739 6.307 -17.825 1.00 90.00 297 PHE A C 1
ATOM 2423 O O . PHE A 1 297 ? 20.930 6.568 -19.002 1.00 90.00 297 PHE A O 1
ATOM 2430 N N . ASN A 1 298 ? 20.787 7.259 -16.887 1.00 89.12 298 ASN A N 1
ATOM 2431 C CA . ASN A 1 298 ? 20.870 8.692 -17.182 1.00 89.12 298 ASN A CA 1
ATOM 2432 C C . ASN A 1 298 ? 19.713 9.193 -18.070 1.00 89.12 298 ASN A C 1
ATOM 2434 O O . ASN A 1 298 ? 19.909 10.042 -18.940 1.00 89.12 298 ASN A O 1
ATOM 2438 N N . ASP A 1 299 ? 18.515 8.675 -17.814 1.00 85.00 299 ASP A N 1
ATOM 2439 C CA . ASP A 1 299 ? 17.285 8.984 -18.534 1.00 85.00 299 ASP A CA 1
ATOM 2440 C C . ASP A 1 299 ? 16.161 9.326 -17.546 1.00 85.00 299 ASP A C 1
ATOM 2442 O O . ASP A 1 299 ? 15.431 8.474 -17.042 1.00 85.00 299 ASP A O 1
ATOM 2446 N N . TRP A 1 300 ? 16.028 10.620 -17.263 1.00 86.44 300 TRP A N 1
ATOM 2447 C CA . TRP A 1 300 ? 14.983 11.152 -16.384 1.00 86.44 300 TRP A CA 1
ATOM 2448 C C . TRP A 1 300 ? 13.635 11.310 -17.085 1.00 86.44 300 TRP A C 1
ATOM 2450 O O . TRP A 1 300 ? 12.606 11.412 -16.420 1.00 86.44 300 TRP A O 1
ATOM 2460 N N . THR A 1 301 ? 13.627 11.319 -18.418 1.00 82.62 301 THR A N 1
ATOM 2461 C CA . THR A 1 301 ? 12.410 11.539 -19.203 1.00 82.62 301 THR A CA 1
ATOM 2462 C C . THR A 1 301 ? 11.482 10.328 -19.156 1.00 82.62 301 THR A C 1
ATOM 2464 O O . THR A 1 301 ? 10.268 10.495 -19.023 1.00 82.62 301 THR A O 1
ATOM 2467 N N . SER A 1 302 ? 12.036 9.113 -19.108 1.00 80.69 302 SER A N 1
ATOM 2468 C CA . SER A 1 302 ? 11.244 7.876 -19.022 1.00 80.69 302 SER A CA 1
ATOM 2469 C C . SER A 1 302 ? 10.521 7.652 -17.706 1.00 80.69 302 SER A C 1
ATOM 2471 O O . SER A 1 302 ? 9.652 6.781 -17.637 1.00 80.69 302 SER A O 1
ATOM 2473 N N . ILE A 1 303 ? 10.783 8.460 -16.672 1.00 83.94 303 ILE A N 1
ATOM 2474 C CA . ILE A 1 303 ? 9.949 8.448 -15.462 1.00 83.94 303 ILE A CA 1
ATOM 2475 C C . ILE A 1 303 ? 8.484 8.722 -15.836 1.00 83.94 303 ILE A C 1
ATOM 2477 O O . ILE A 1 303 ? 7.574 8.081 -15.314 1.00 83.94 303 ILE A O 1
ATOM 2481 N N . PHE A 1 304 ? 8.247 9.615 -16.798 1.00 81.19 304 PHE A N 1
ATOM 2482 C CA . PHE A 1 304 ? 6.902 9.938 -17.276 1.00 81.19 304 PHE A CA 1
ATOM 2483 C C . PHE A 1 304 ? 6.404 8.997 -18.381 1.00 81.19 304 PHE A C 1
ATOM 2485 O O . PHE A 1 304 ? 5.227 9.049 -18.731 1.00 81.19 304 PHE A O 1
ATOM 2492 N N . GLY A 1 305 ? 7.255 8.091 -18.874 1.00 74.12 305 GLY A N 1
ATOM 2493 C CA . GLY A 1 305 ? 6.895 7.078 -19.867 1.00 74.12 305 GLY A CA 1
ATOM 2494 C C . GLY A 1 305 ? 5.892 6.041 -19.347 1.00 74.12 305 GLY A C 1
ATOM 2495 O O . GLY A 1 305 ? 5.113 5.497 -20.130 1.00 74.12 305 GLY A O 1
ATOM 2496 N N . SER A 1 306 ? 5.851 5.818 -18.023 1.00 79.50 306 SER A N 1
ATOM 2497 C CA . SER A 1 306 ? 4.792 5.071 -17.322 1.00 79.50 306 SER A CA 1
ATOM 2498 C C . SER A 1 306 ? 4.008 6.004 -16.392 1.00 79.50 306 SER A C 1
ATOM 2500 O O . SER A 1 306 ? 4.210 5.996 -15.170 1.00 79.50 306 SER A O 1
ATOM 2502 N N . PRO A 1 307 ? 3.085 6.818 -16.935 1.00 80.31 307 PRO A N 1
ATOM 2503 C CA . PRO A 1 307 ? 2.377 7.819 -16.146 1.00 80.31 307 PRO A CA 1
ATOM 2504 C C . PRO A 1 307 ? 1.535 7.183 -15.042 1.00 80.31 307 PRO A C 1
ATOM 2506 O O . PRO A 1 307 ? 1.347 7.792 -13.993 1.00 80.31 307 PRO A O 1
ATOM 2509 N N . THR A 1 308 ? 1.077 5.939 -15.216 1.00 83.62 308 THR A N 1
ATOM 2510 C CA . THR A 1 308 ? 0.354 5.228 -14.154 1.00 83.62 308 THR A CA 1
ATOM 2511 C C . THR A 1 308 ? 1.251 4.782 -13.028 1.00 83.62 308 THR A C 1
ATOM 2513 O O . THR A 1 308 ? 0.842 4.942 -11.891 1.00 83.62 308 THR A O 1
ATOM 2516 N N . LYS A 1 309 ? 2.440 4.233 -13.289 1.00 88.75 309 LYS A N 1
ATOM 2517 C CA . LYS A 1 309 ? 3.316 3.783 -12.200 1.00 88.75 309 LYS A CA 1
ATOM 2518 C C . LYS A 1 309 ? 3.777 4.972 -11.358 1.00 88.75 309 LYS A C 1
ATOM 2520 O O . LYS A 1 309 ? 3.643 4.942 -10.135 1.00 88.75 309 LYS A O 1
ATOM 2525 N N . PHE A 1 310 ? 4.213 6.043 -12.026 1.00 90.94 310 PHE A N 1
ATOM 2526 C CA . PHE A 1 310 ? 4.588 7.291 -11.368 1.00 90.94 310 PHE A CA 1
ATOM 2527 C C . PHE A 1 310 ? 3.396 7.918 -10.630 1.00 90.94 310 PHE A C 1
ATOM 2529 O O . PHE A 1 310 ? 3.459 8.161 -9.427 1.00 90.94 310 PHE A O 1
ATOM 2536 N N . GLY A 1 311 ? 2.275 8.119 -11.328 1.00 90.25 311 GLY A N 1
ATOM 2537 C CA . GLY A 1 311 ? 1.079 8.732 -10.756 1.00 90.25 311 GLY A CA 1
ATOM 2538 C C . GLY A 1 311 ? 0.472 7.917 -9.614 1.00 90.25 311 GLY A C 1
ATOM 2539 O O . GLY A 1 311 ? 0.019 8.498 -8.635 1.00 90.25 311 GLY A O 1
ATOM 2540 N N . LEU A 1 312 ? 0.486 6.584 -9.698 1.00 88.81 312 LEU A N 1
ATOM 2541 C CA . LEU A 1 312 ? -0.029 5.705 -8.650 1.00 88.81 312 LEU A CA 1
ATOM 2542 C C . LEU A 1 312 ? 0.832 5.822 -7.396 1.00 88.81 312 LEU A C 1
ATOM 2544 O O . LEU A 1 312 ? 0.273 5.968 -6.318 1.00 88.81 312 LEU A O 1
ATOM 2548 N N . GLY A 1 313 ? 2.162 5.832 -7.545 1.00 92.00 313 GLY A N 1
ATOM 2549 C CA . GLY A 1 313 ? 3.079 6.034 -6.426 1.00 92.00 313 GLY A CA 1
ATOM 2550 C C . GLY A 1 313 ? 2.889 7.393 -5.749 1.00 92.00 313 GLY A C 1
ATOM 2551 O O . GLY A 1 313 ? 2.747 7.452 -4.533 1.00 92.00 313 GLY A O 1
ATOM 2552 N N . VAL A 1 314 ? 2.804 8.481 -6.524 1.00 94.31 314 VAL A N 1
ATOM 2553 C CA . VAL A 1 314 ? 2.595 9.836 -5.976 1.00 94.31 314 VAL A CA 1
ATOM 2554 C C . VAL A 1 314 ? 1.245 9.959 -5.270 1.00 94.31 314 VAL A C 1
ATOM 2556 O O . VAL A 1 314 ? 1.178 10.472 -4.153 1.00 94.31 314 VAL A O 1
ATOM 2559 N N . LEU A 1 315 ? 0.165 9.495 -5.907 1.00 92.62 315 LEU A N 1
ATOM 2560 C CA . LEU A 1 315 ? -1.179 9.589 -5.338 1.00 92.62 315 LEU A CA 1
ATOM 2561 C C . LEU A 1 315 ? -1.341 8.709 -4.097 1.00 92.62 315 LEU A C 1
ATOM 2563 O O . LEU A 1 315 ? -1.942 9.176 -3.135 1.00 92.62 315 LEU A O 1
ATOM 2567 N N . SER A 1 316 ? -0.803 7.484 -4.098 1.00 91.94 316 SER A N 1
ATOM 2568 C CA . SER A 1 316 ? -0.793 6.616 -2.911 1.00 91.94 316 SER A CA 1
ATOM 2569 C C . SER A 1 316 ? -0.091 7.320 -1.757 1.00 91.94 316 SER A C 1
ATOM 2571 O O . SER A 1 316 ? -0.752 7.648 -0.781 1.00 91.94 316 SER A O 1
ATOM 2573 N N . ILE A 1 317 ? 1.175 7.721 -1.914 1.00 95.69 317 ILE A N 1
ATOM 2574 C CA . ILE A 1 317 ? 1.932 8.398 -0.848 1.00 95.69 317 ILE A CA 1
ATOM 2575 C C . ILE A 1 317 ? 1.176 9.614 -0.300 1.00 95.69 317 ILE A C 1
ATOM 2577 O O . ILE A 1 317 ? 1.072 9.780 0.914 1.00 95.69 317 ILE A O 1
ATOM 2581 N N . PHE A 1 318 ? 0.630 10.461 -1.176 1.00 95.88 318 PHE A N 1
ATOM 2582 C CA . PHE A 1 318 ? -0.088 11.664 -0.761 1.00 95.88 318 PHE A CA 1
ATOM 2583 C C . PHE A 1 318 ? -1.322 11.352 0.097 1.00 95.88 318 PHE A C 1
ATOM 2585 O O . PHE A 1 318 ? -1.475 11.914 1.182 1.00 95.88 318 PHE A O 1
ATOM 2592 N N . PHE A 1 319 ? -2.207 10.470 -0.370 1.00 93.62 319 PHE A N 1
ATOM 2593 C CA . PHE A 1 319 ? -3.423 10.138 0.373 1.00 93.62 319 PHE A CA 1
ATOM 2594 C C . PHE A 1 319 ? -3.139 9.272 1.594 1.00 93.62 319 PHE A C 1
ATOM 2596 O O . PHE A 1 319 ? -3.763 9.476 2.632 1.00 93.62 319 PHE A O 1
ATOM 2603 N N . ASP A 1 320 ? -2.169 8.371 1.511 1.00 94.50 320 ASP A N 1
ATOM 2604 C CA . ASP A 1 320 ? -1.783 7.518 2.625 1.00 94.50 320 ASP A CA 1
ATOM 2605 C C . ASP A 1 320 ? -1.220 8.346 3.775 1.00 94.50 320 ASP A C 1
ATOM 2607 O O . ASP A 1 320 ? -1.596 8.117 4.921 1.00 94.50 320 ASP A O 1
ATOM 2611 N N . LEU A 1 321 ? -0.429 9.389 3.496 1.00 96.25 321 LEU A N 1
ATOM 2612 C CA . LEU A 1 321 ? -0.019 10.352 4.521 1.00 96.25 321 LEU A CA 1
ATOM 2613 C C . LEU A 1 321 ? -1.223 11.042 5.171 1.00 96.25 321 LEU A C 1
ATOM 2615 O O . LEU A 1 321 ? -1.262 11.158 6.395 1.00 96.25 321 LEU A O 1
ATOM 2619 N N . ILE A 1 322 ? -2.229 11.453 4.390 1.00 95.00 322 ILE A N 1
ATOM 2620 C CA . ILE A 1 322 ? -3.470 12.017 4.947 1.00 95.00 322 ILE A CA 1
ATOM 2621 C C . ILE A 1 322 ? -4.146 10.997 5.868 1.00 95.00 322 ILE A C 1
ATOM 2623 O O . ILE A 1 322 ? -4.543 11.350 6.976 1.00 95.00 322 ILE A O 1
ATOM 2627 N N . PHE A 1 323 ? -4.268 9.741 5.444 1.00 91.69 323 PHE A N 1
ATOM 2628 C CA . PHE A 1 323 ? -4.920 8.689 6.220 1.00 91.69 323 PHE A CA 1
ATOM 2629 C C . PHE A 1 323 ? -4.155 8.330 7.495 1.00 91.69 323 PHE A C 1
ATOM 2631 O O . PHE A 1 323 ? -4.771 8.198 8.550 1.00 91.69 323 PHE A O 1
ATOM 2638 N N . ILE A 1 324 ? -2.827 8.243 7.427 1.00 93.06 324 ILE A N 1
ATOM 2639 C CA . ILE A 1 324 ? -1.935 8.019 8.570 1.00 93.06 324 ILE A CA 1
ATOM 2640 C C . ILE A 1 324 ? -2.072 9.169 9.572 1.00 93.06 324 ILE A C 1
ATOM 2642 O O . ILE A 1 324 ? -2.244 8.925 10.766 1.00 93.06 324 ILE A O 1
ATOM 2646 N N . ILE A 1 325 ? -2.073 10.420 9.099 1.00 93.00 325 ILE A N 1
ATOM 2647 C CA . ILE A 1 325 ? -2.282 11.601 9.949 1.00 93.00 325 ILE A CA 1
ATOM 2648 C C . ILE A 1 325 ? -3.677 11.570 10.584 1.00 93.00 325 ILE A C 1
ATOM 2650 O O . ILE A 1 325 ? -3.820 11.788 11.789 1.00 93.00 325 ILE A O 1
ATOM 2654 N N . GLN A 1 326 ? -4.714 11.266 9.800 1.00 87.88 326 GLN A N 1
ATOM 2655 C CA . GLN A 1 326 ? -6.079 11.143 10.305 1.00 87.88 326 GLN A CA 1
ATOM 2656 C C . GLN A 1 326 ? -6.201 10.051 11.375 1.00 87.88 326 GLN A C 1
ATOM 2658 O O . GLN A 1 326 ? -6.874 10.276 12.374 1.00 87.88 326 GLN A O 1
ATOM 2663 N N . HIS A 1 327 ? -5.551 8.902 11.192 1.00 85.06 327 HIS A N 1
ATOM 2664 C CA . HIS A 1 327 ? -5.671 7.747 12.081 1.00 85.06 327 HIS A CA 1
ATOM 2665 C C . HIS A 1 327 ? -4.847 7.891 13.367 1.00 85.06 327 HIS A C 1
ATOM 2667 O O . HIS A 1 327 ? -5.383 7.727 14.459 1.00 85.06 327 HIS A O 1
ATOM 2673 N N . TYR A 1 328 ? -3.557 8.225 13.257 1.00 86.44 328 TYR A N 1
ATOM 2674 C CA . TYR A 1 328 ? -2.647 8.217 14.407 1.00 86.44 328 TYR A CA 1
ATOM 2675 C C . TYR A 1 328 ? -2.600 9.535 15.181 1.00 86.44 328 TYR A C 1
ATOM 2677 O O . TYR A 1 328 ? -2.253 9.520 16.362 1.00 86.44 328 TYR A O 1
ATOM 2685 N N . TYR A 1 329 ? -2.945 10.658 14.542 1.00 87.44 329 TYR A N 1
ATOM 2686 C CA . TYR A 1 329 ? -2.815 11.983 15.153 1.00 87.44 329 TYR A CA 1
ATOM 2687 C C . TYR A 1 329 ? -4.160 12.679 15.365 1.00 87.44 329 TYR A C 1
ATOM 2689 O O . TYR A 1 329 ? -4.442 13.110 16.477 1.00 87.44 329 TYR A O 1
ATOM 2697 N N . LEU A 1 330 ? -4.998 12.811 14.329 1.00 82.50 330 LEU A N 1
ATOM 2698 C CA . LEU A 1 330 ? -6.198 13.658 14.420 1.00 82.50 330 LEU A CA 1
ATOM 2699 C C . LEU A 1 330 ? -7.406 12.967 15.060 1.00 82.50 330 LEU A C 1
ATOM 2701 O O . LEU A 1 330 ? -8.152 13.616 15.787 1.00 82.50 330 LEU A O 1
ATOM 2705 N N . TYR A 1 331 ? -7.640 11.693 14.741 1.00 80.81 331 TYR A N 1
ATOM 2706 C CA . TYR A 1 331 ? -8.836 10.941 15.146 1.00 80.81 331 TYR A CA 1
ATOM 2707 C C . TYR A 1 331 ? -8.481 9.702 15.966 1.00 80.81 331 TYR A C 1
ATOM 2709 O O . TYR A 1 331 ? -9.189 8.695 15.916 1.00 80.81 331 TYR A O 1
ATOM 2717 N N . ARG A 1 332 ? -7.370 9.775 16.707 1.00 74.75 332 ARG A N 1
ATOM 2718 C CA . ARG A 1 332 ? -6.971 8.736 17.650 1.00 74.75 332 ARG A CA 1
ATOM 2719 C C . ARG A 1 332 ? -7.964 8.726 18.809 1.00 74.75 332 ARG A C 1
ATOM 2721 O O . ARG A 1 332 ? -7.979 9.656 19.611 1.00 74.75 332 ARG A O 1
ATOM 2728 N N . GLN A 1 333 ? -8.783 7.684 18.878 1.00 69.00 333 GLN A N 1
ATOM 2729 C CA . GLN A 1 333 ? -9.662 7.469 20.022 1.00 69.00 333 GLN A CA 1
ATOM 2730 C C . GLN A 1 333 ? -8.838 6.952 21.213 1.00 69.00 333 GLN A C 1
ATOM 2732 O O . GLN A 1 333 ? -7.929 6.136 21.012 1.00 69.00 333 GLN A O 1
ATOM 2737 N N . PRO A 1 334 ? -9.112 7.412 22.447 1.00 80.00 334 PRO A N 1
ATOM 2738 C CA . PRO A 1 334 ? -8.591 6.766 23.645 1.00 80.00 334 PRO A CA 1
ATOM 2739 C C . PRO A 1 334 ? -8.996 5.287 23.670 1.00 80.00 334 PRO A C 1
ATOM 2741 O O . PRO A 1 334 ? -10.111 4.947 23.275 1.00 80.00 334 PRO A O 1
ATOM 2744 N N . ILE A 1 335 ? -8.108 4.410 24.153 1.00 83.88 335 ILE A N 1
ATOM 2745 C CA . ILE A 1 335 ? -8.318 2.946 24.159 1.00 83.88 335 ILE A CA 1
ATOM 2746 C C . ILE A 1 335 ? -9.641 2.575 24.843 1.00 83.88 335 ILE A C 1
ATOM 2748 O O . ILE A 1 335 ? -10.358 1.695 24.374 1.00 83.88 335 ILE A O 1
ATOM 2752 N N . VAL A 1 336 ? -9.983 3.270 25.929 1.00 90.06 336 VAL A N 1
ATOM 2753 C CA . VAL A 1 336 ? -11.219 3.045 26.688 1.00 90.06 336 VAL A CA 1
ATOM 2754 C C . VAL A 1 336 ? -12.454 3.385 25.850 1.00 90.06 336 VAL A C 1
ATOM 2756 O O . VAL A 1 336 ? -13.357 2.560 25.736 1.00 90.06 336 VAL A O 1
ATOM 2759 N N . SER A 1 337 ? -12.469 4.554 25.204 1.00 89.44 337 SER A N 1
ATOM 2760 C CA . SER A 1 337 ? -13.568 4.975 24.328 1.00 89.44 337 SER A CA 1
ATOM 2761 C C . SER A 1 337 ? -13.749 4.039 23.131 1.00 89.44 337 SER A C 1
ATOM 2763 O O . SER A 1 337 ? -14.874 3.643 22.843 1.00 89.44 337 SER A O 1
ATOM 2765 N N . ASP A 1 338 ? -12.656 3.639 22.471 1.00 86.94 338 ASP A N 1
ATOM 2766 C CA . ASP A 1 338 ? -12.690 2.662 21.370 1.00 86.94 338 ASP A CA 1
ATOM 2767 C C . ASP A 1 338 ? -13.258 1.309 21.827 1.00 86.94 338 ASP A C 1
ATOM 2769 O O . ASP A 1 338 ? -14.137 0.742 21.177 1.00 86.94 338 ASP A O 1
ATOM 2773 N N . SER A 1 339 ? -12.822 0.828 22.996 1.00 92.69 339 SER A N 1
ATOM 2774 C CA . SER A 1 339 ? -13.299 -0.437 23.560 1.00 92.69 339 SER A CA 1
ATOM 2775 C C . SER A 1 339 ? -14.805 -0.404 23.823 1.00 92.69 339 SER A C 1
ATOM 2777 O O . SER A 1 339 ? -15.506 -1.331 23.419 1.00 92.69 339 SER A O 1
ATOM 2779 N N . PHE A 1 340 ? -15.330 0.667 24.432 1.00 94.00 340 PHE A N 1
ATOM 2780 C CA . PHE A 1 340 ? -16.771 0.789 24.671 1.00 94.00 340 PHE A CA 1
ATOM 2781 C C . PHE A 1 340 ? -17.576 0.900 23.381 1.00 94.00 340 PHE A C 1
ATOM 2783 O O . PHE A 1 340 ? -18.561 0.184 23.251 1.00 94.00 340 PHE A O 1
ATOM 2790 N N . ILE A 1 341 ? -17.118 1.667 22.385 1.00 90.88 341 ILE A N 1
ATOM 2791 C CA . ILE A 1 341 ? -17.781 1.730 21.071 1.00 90.88 341 ILE A CA 1
ATOM 2792 C C . ILE A 1 341 ? -17.934 0.324 20.464 1.00 90.88 341 ILE A C 1
ATOM 2794 O O . ILE A 1 341 ? -18.977 -0.009 19.891 1.00 90.88 341 ILE A O 1
ATOM 2798 N N . ARG A 1 342 ? -16.897 -0.514 20.566 1.00 90.94 342 ARG A N 1
ATOM 2799 C CA . ARG A 1 342 ? -16.909 -1.894 20.055 1.00 90.94 342 ARG A CA 1
ATOM 2800 C C . ARG A 1 342 ? -17.840 -2.796 20.871 1.00 90.94 342 ARG A C 1
ATOM 2802 O O . ARG A 1 342 ? -18.637 -3.529 20.281 1.00 90.94 342 ARG A O 1
ATOM 2809 N N . ILE A 1 343 ? -17.783 -2.705 22.202 1.00 94.31 343 ILE A N 1
ATOM 2810 C CA . ILE A 1 343 ? -18.641 -3.462 23.129 1.00 94.31 343 ILE A CA 1
ATOM 2811 C C . ILE A 1 343 ? -20.117 -3.103 22.916 1.00 94.31 343 ILE A C 1
ATOM 2813 O O . ILE A 1 343 ? -20.929 -3.997 22.689 1.00 94.31 343 ILE A O 1
ATOM 2817 N N . GLU A 1 344 ? -20.470 -1.816 22.922 1.00 93.88 344 GLU A N 1
ATOM 2818 C CA . GLU A 1 344 ? -21.839 -1.325 22.724 1.00 93.88 344 GLU A CA 1
ATOM 2819 C C . GLU A 1 344 ? -22.411 -1.800 21.390 1.00 93.88 344 GLU A C 1
ATOM 2821 O O . GLU A 1 344 ? -23.477 -2.411 21.368 1.00 93.88 344 GLU A O 1
ATOM 2826 N N . ARG A 1 345 ? -21.681 -1.620 20.279 1.00 92.12 345 ARG A N 1
ATOM 2827 C CA . ARG A 1 345 ? -22.133 -2.086 18.955 1.00 92.12 345 ARG A CA 1
ATOM 2828 C C . ARG A 1 345 ? -22.384 -3.587 18.923 1.00 92.12 345 ARG A C 1
ATOM 2830 O O . ARG A 1 345 ? -23.338 -4.042 18.288 1.00 92.12 345 ARG A O 1
ATOM 2837 N N . TRP A 1 346 ? -21.520 -4.368 19.569 1.00 92.50 346 TRP A N 1
ATOM 2838 C CA . TRP A 1 346 ? -21.712 -5.809 19.656 1.00 92.50 346 TRP A CA 1
ATOM 2839 C C . TRP A 1 346 ? -22.958 -6.141 20.484 1.00 92.50 346 TRP A C 1
ATOM 2841 O O . TRP A 1 346 ? -23.768 -6.960 20.045 1.00 92.50 346 TRP A O 1
ATOM 2851 N N . LEU A 1 347 ? -23.148 -5.491 21.636 1.00 91.94 347 LEU A N 1
ATOM 2852 C CA . LEU A 1 347 ? -24.300 -5.697 22.516 1.00 91.94 347 LEU A CA 1
ATOM 2853 C C . LEU A 1 347 ? -25.612 -5.291 21.839 1.00 91.94 347 LEU A C 1
ATOM 2855 O O . LEU A 1 347 ? -26.561 -6.064 21.850 1.00 91.94 347 LEU A O 1
ATOM 2859 N N . GLU A 1 348 ? -25.672 -4.133 21.187 1.00 91.38 348 GLU A N 1
ATOM 2860 C CA . GLU A 1 348 ? -26.854 -3.674 20.448 1.00 91.38 348 GLU A CA 1
ATOM 2861 C C . GLU A 1 348 ? -27.295 -4.681 19.378 1.00 91.38 348 GLU A C 1
ATOM 2863 O O . GLU A 1 348 ? -28.491 -4.887 19.162 1.00 91.38 348 GLU A O 1
ATOM 2868 N N . HIS A 1 349 ? -26.330 -5.326 18.716 1.00 88.25 349 HIS A N 1
ATOM 2869 C CA . HIS A 1 349 ? -26.604 -6.295 17.662 1.00 88.25 349 HIS A CA 1
ATOM 2870 C C . HIS A 1 349 ? -26.955 -7.693 18.190 1.00 88.25 349 HIS A C 1
ATOM 2872 O O . HIS A 1 349 ? -27.848 -8.341 17.645 1.00 88.25 349 HIS A O 1
ATOM 2878 N N . ASN A 1 350 ? -26.249 -8.174 19.219 1.00 88.94 350 ASN A N 1
ATOM 2879 C CA . ASN A 1 350 ? -26.308 -9.575 19.658 1.00 88.94 350 ASN A CA 1
ATOM 2880 C C . ASN A 1 350 ? -27.081 -9.781 20.972 1.00 88.94 350 ASN A C 1
ATOM 2882 O O . ASN A 1 350 ? -27.661 -10.845 21.177 1.00 88.94 350 ASN A O 1
ATOM 2886 N N . ALA A 1 351 ? -27.089 -8.787 21.861 1.00 89.50 351 ALA A N 1
ATOM 2887 C CA . ALA A 1 351 ? -27.648 -8.866 23.211 1.00 89.50 351 ALA A CA 1
ATOM 2888 C C . ALA A 1 351 ? -28.282 -7.521 23.651 1.00 89.50 351 ALA A C 1
ATOM 2890 O O . ALA A 1 351 ? -27.857 -6.915 24.639 1.00 89.50 351 ALA A O 1
ATOM 2891 N N . PRO A 1 352 ? -29.322 -7.023 22.951 1.00 89.44 352 PRO A N 1
ATOM 2892 C CA . PRO A 1 352 ? -29.874 -5.684 23.187 1.00 89.44 352 PRO A CA 1
ATOM 2893 C C . PRO A 1 352 ? -30.496 -5.507 24.582 1.00 89.44 352 PRO A C 1
ATOM 2895 O O . PRO A 1 352 ? -30.654 -4.382 25.048 1.00 89.44 352 PRO A O 1
ATOM 2898 N N . HIS A 1 353 ? -30.862 -6.598 25.260 1.00 87.12 353 HIS A N 1
ATOM 2899 C CA . HIS A 1 353 ? -31.317 -6.561 26.653 1.00 87.12 353 HIS A CA 1
ATOM 2900 C C . HIS A 1 353 ? -30.168 -6.264 27.621 1.00 87.12 353 HIS A C 1
ATOM 2902 O O . HIS A 1 353 ? -30.342 -5.458 28.528 1.00 87.12 353 HIS A O 1
ATOM 2908 N N . VAL A 1 354 ? -28.993 -6.843 27.370 1.00 88.56 354 VAL A N 1
ATOM 2909 C CA . VAL A 1 354 ? -27.769 -6.621 28.150 1.00 88.56 354 VAL A CA 1
ATOM 2910 C C . VAL A 1 354 ? -27.252 -5.198 27.946 1.00 88.56 354 VAL A C 1
ATOM 2912 O O . VAL A 1 354 ? -26.896 -4.532 28.909 1.00 88.56 354 VAL A O 1
ATOM 2915 N N . SER A 1 355 ? -27.312 -4.677 26.713 1.00 90.12 355 SER A N 1
ATOM 2916 C CA . SER A 1 355 ? -26.972 -3.274 26.413 1.00 90.12 355 SER A CA 1
ATOM 2917 C C . SER A 1 355 ? -27.733 -2.278 27.302 1.00 90.12 355 SER A C 1
ATOM 2919 O O . SER A 1 355 ? -27.159 -1.298 27.764 1.00 90.12 355 SER A O 1
ATOM 2921 N N . LYS A 1 356 ? -29.006 -2.554 27.615 1.00 91.62 356 LYS A N 1
ATOM 2922 C CA . LYS A 1 356 ? -29.845 -1.684 28.459 1.00 91.62 356 LYS A CA 1
ATOM 2923 C C . LYS A 1 356 ? -29.492 -1.717 29.948 1.00 91.62 356 LYS A C 1
ATOM 2925 O O . LYS A 1 356 ? -30.035 -0.906 30.691 1.00 91.62 356 LYS A O 1
ATOM 2930 N N . LYS A 1 357 ? -28.644 -2.653 30.384 1.00 93.31 357 LYS A N 1
ATOM 2931 C CA . LYS A 1 357 ? -28.183 -2.758 31.775 1.00 93.31 357 LYS A CA 1
ATOM 2932 C C . LYS A 1 357 ? -27.010 -1.818 32.063 1.00 93.31 357 LYS A C 1
ATOM 2934 O O . LYS A 1 357 ? -26.715 -1.582 33.226 1.00 93.31 357 LYS A O 1
ATOM 2939 N N . LEU A 1 358 ? -26.357 -1.265 31.037 1.00 94.81 358 LEU A N 1
ATOM 2940 C CA . LEU A 1 358 ? -25.331 -0.237 31.204 1.00 94.81 358 LEU A CA 1
ATOM 2941 C C . LEU A 1 358 ? -25.960 1.071 31.695 1.00 94.81 358 LEU A C 1
ATOM 2943 O O . LEU A 1 358 ? -26.899 1.592 31.090 1.00 94.81 358 LEU A O 1
ATOM 2947 N N . ASN A 1 359 ? -25.428 1.614 32.787 1.00 96.56 359 ASN A N 1
ATOM 2948 C CA . ASN A 1 359 ? -25.910 2.872 33.341 1.00 96.56 359 ASN A CA 1
ATOM 2949 C C . ASN A 1 359 ? -25.404 4.074 32.531 1.00 96.56 359 ASN A C 1
ATOM 2951 O O . ASN A 1 359 ? -24.383 4.018 31.840 1.00 96.56 359 ASN A O 1
ATOM 2955 N N . SER A 1 360 ? -26.096 5.203 32.679 1.00 95.94 360 SER A N 1
ATOM 2956 C CA . SER A 1 360 ? -25.656 6.489 32.133 1.00 95.94 360 SER A CA 1
ATOM 2957 C C . SER A 1 360 ? -24.265 6.899 32.655 1.00 95.94 360 SER A C 1
ATOM 2959 O O . SER A 1 360 ? -23.894 6.497 33.762 1.00 95.94 360 SER A O 1
ATOM 2961 N N . PRO A 1 361 ? -23.518 7.729 31.901 1.00 96.88 361 PRO A N 1
ATOM 2962 C CA . PRO A 1 361 ? -22.236 8.284 32.328 1.00 96.88 361 PRO A CA 1
ATOM 2963 C C . PRO A 1 361 ? -22.266 8.948 33.709 1.00 96.88 361 PRO A C 1
ATOM 2965 O O . PRO A 1 361 ? -23.236 9.628 34.055 1.00 96.88 361 PRO A O 1
ATOM 2968 N N . VAL A 1 362 ? -21.165 8.833 34.451 1.00 94.88 362 VAL A N 1
ATOM 2969 C CA . VAL A 1 362 ? -20.911 9.627 35.661 1.00 94.88 362 VAL A CA 1
ATOM 2970 C C . VAL A 1 362 ? -20.514 11.051 35.274 1.00 94.88 362 VAL A C 1
ATOM 2972 O O . VAL A 1 362 ? -19.759 11.263 34.325 1.00 94.88 362 VAL A O 1
ATOM 2975 N N . LEU A 1 363 ? -20.962 12.049 36.037 1.00 94.00 363 LEU A N 1
ATOM 2976 C CA . LEU A 1 363 ? -20.460 13.417 35.886 1.00 94.00 363 LEU A CA 1
ATOM 2977 C C . LEU A 1 363 ? -19.118 13.586 36.615 1.00 94.00 363 LEU A C 1
ATOM 2979 O O . LEU A 1 363 ? -18.963 13.145 37.750 1.00 94.00 363 LEU A O 1
ATOM 2983 N N . ALA A 1 364 ? -18.163 14.311 36.026 1.00 91.38 364 ALA A N 1
ATOM 2984 C CA . ALA A 1 364 ? -16.835 14.514 36.628 1.00 91.38 364 ALA A CA 1
ATOM 2985 C C . ALA A 1 364 ? -16.843 14.957 38.119 1.00 91.38 364 ALA A C 1
ATOM 2987 O O . ALA A 1 364 ? -16.033 14.436 38.886 1.00 91.38 364 ALA A O 1
ATOM 2988 N N . PRO A 1 365 ? -17.758 15.835 38.592 1.00 93.69 365 PRO A N 1
ATOM 2989 C CA . PRO A 1 365 ? -17.847 16.176 40.016 1.00 93.69 365 PRO A CA 1
ATOM 2990 C C . PRO A 1 365 ? -18.285 15.014 40.924 1.00 93.69 365 PRO A C 1
ATOM 2992 O O . PRO A 1 365 ? -17.890 14.960 42.087 1.00 93.69 365 PRO A O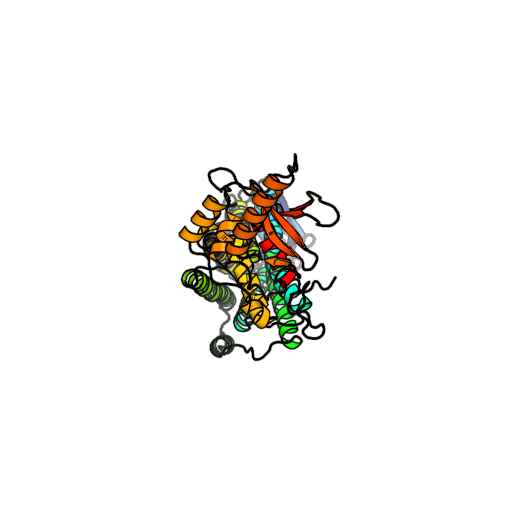 1
ATOM 2995 N N . GLU A 1 366 ? -19.105 14.089 40.421 1.00 94.06 366 GLU A N 1
ATOM 2996 C CA . GLU A 1 366 ? -19.546 12.904 41.170 1.00 94.06 366 GLU A CA 1
ATOM 2997 C C . GLU A 1 366 ? -18.403 11.902 41.331 1.00 94.06 366 GLU A C 1
ATOM 2999 O O . GLU A 1 366 ? -18.224 11.342 42.411 1.00 94.06 366 GLU A O 1
ATOM 3004 N N . LEU A 1 367 ? -17.583 11.746 40.288 1.00 93.38 367 LEU A N 1
ATOM 3005 C CA . LEU A 1 367 ? -16.371 10.930 40.316 1.00 93.38 367 LEU A CA 1
ATOM 3006 C C . LEU A 1 367 ? -15.373 11.457 41.360 1.00 93.38 367 LEU A C 1
ATOM 3008 O O . LEU A 1 367 ? -14.937 10.706 42.228 1.00 93.38 367 LEU A O 1
ATOM 3012 N N . GLN A 1 368 ? -15.108 12.769 41.357 1.00 92.19 368 GLN A N 1
ATOM 3013 C CA . GLN A 1 368 ? -14.240 13.417 42.353 1.00 92.19 368 GLN A CA 1
ATOM 3014 C C . GLN A 1 368 ? -14.772 13.263 43.783 1.00 92.19 368 GLN A C 1
ATOM 3016 O O . GLN A 1 368 ? -14.009 13.099 44.737 1.00 92.19 368 GLN A O 1
ATOM 3021 N N . LYS A 1 369 ? -16.099 13.322 43.956 1.00 93.75 369 LYS A N 1
ATOM 3022 C CA . LYS A 1 369 ? -16.731 13.076 45.253 1.00 93.75 369 LYS A CA 1
ATOM 3023 C C . LYS A 1 369 ? -16.502 11.632 45.710 1.00 93.75 369 LYS A C 1
ATOM 3025 O O . LYS A 1 369 ? -16.164 11.432 46.875 1.00 93.75 369 LYS A O 1
ATOM 3030 N N . ALA A 1 370 ? -16.645 10.655 44.813 1.00 92.38 370 ALA A N 1
ATOM 3031 C CA . ALA A 1 370 ? -16.389 9.250 45.116 1.00 92.38 370 ALA A CA 1
ATOM 3032 C C . ALA A 1 370 ? -14.923 9.014 45.517 1.00 92.38 370 ALA A C 1
ATOM 3034 O O . ALA A 1 370 ? -14.683 8.429 46.569 1.00 92.38 370 ALA A O 1
ATOM 3035 N N . GLU A 1 371 ? -13.951 9.543 44.767 1.00 91.69 371 GLU A N 1
ATOM 3036 C CA . GLU A 1 371 ? -12.519 9.471 45.112 1.00 91.69 371 GLU A CA 1
ATOM 3037 C C . GLU A 1 371 ? -12.239 10.030 46.517 1.00 91.69 371 GLU A C 1
ATOM 3039 O O . GLU A 1 371 ? -11.583 9.389 47.345 1.00 91.69 371 GLU A O 1
ATOM 3044 N N . LYS A 1 372 ? -12.826 11.190 46.841 1.00 90.81 372 LYS A N 1
ATOM 3045 C CA . LYS A 1 372 ? -12.686 11.821 48.159 1.00 90.81 372 LYS A CA 1
ATOM 3046 C C . LYS A 1 372 ? -13.285 10.986 49.295 1.00 90.81 372 LYS A C 1
ATOM 3048 O O . LYS A 1 372 ? -12.698 10.924 50.374 1.00 90.81 372 LYS A O 1
ATOM 3053 N N . GLU A 1 373 ? -14.451 10.375 49.091 1.00 89.88 373 GLU A N 1
ATOM 3054 C CA . GLU A 1 373 ? -15.088 9.505 50.093 1.00 89.88 373 GLU A CA 1
ATOM 3055 C C . GLU A 1 373 ? -14.332 8.180 50.269 1.00 89.88 373 GLU A C 1
ATOM 3057 O O . GLU A 1 373 ? -14.198 7.660 51.385 1.00 89.88 373 GLU A O 1
ATOM 3062 N N . LEU A 1 374 ? -13.782 7.650 49.175 1.00 88.00 374 LEU A N 1
ATOM 3063 C CA . LEU A 1 374 ? -12.957 6.452 49.206 1.00 88.00 374 LEU A CA 1
ATOM 3064 C C . LEU A 1 374 ? -11.627 6.706 49.924 1.00 88.00 374 LEU A C 1
ATOM 3066 O O . LEU A 1 374 ? -11.207 5.861 50.724 1.00 88.00 374 LEU A O 1
ATOM 3070 N N . GLY A 1 375 ? -11.047 7.893 49.729 1.00 87.31 375 GLY A N 1
ATOM 3071 C CA . GLY A 1 375 ? -9.675 8.211 50.114 1.00 87.31 375 GLY A CA 1
ATOM 3072 C C . GLY A 1 375 ? -8.662 7.585 49.152 1.00 87.31 375 GLY A C 1
ATOM 3073 O O . GLY A 1 375 ? -7.602 7.162 49.600 1.00 87.31 375 GLY A O 1
ATOM 3074 N N . ALA A 1 376 ? -9.028 7.473 47.872 1.00 87.06 376 ALA A N 1
ATOM 3075 C CA . ALA A 1 376 ? -8.250 6.835 46.815 1.00 87.06 376 ALA A CA 1
ATOM 3076 C C . ALA A 1 376 ? -8.368 7.638 45.512 1.00 87.06 376 ALA A C 1
ATOM 3078 O O . ALA A 1 376 ? -9.395 8.271 45.266 1.00 87.06 376 ALA A O 1
ATOM 3079 N N . HIS A 1 377 ? -7.335 7.569 44.679 1.00 90.06 377 HIS A N 1
ATOM 3080 C CA . HIS A 1 377 ? -7.307 8.133 43.332 1.00 90.06 377 HIS A CA 1
ATOM 3081 C C . HIS A 1 377 ? -7.522 7.018 42.313 1.00 90.06 377 HIS A C 1
ATOM 3083 O O . HIS A 1 377 ? -6.858 5.981 42.360 1.00 90.06 377 HIS A O 1
ATOM 3089 N N . PHE A 1 378 ? -8.460 7.204 41.394 1.00 92.31 378 PHE A N 1
ATOM 3090 C CA . PHE A 1 378 ? -8.726 6.228 40.349 1.00 92.31 378 PHE A CA 1
ATOM 3091 C C . PHE A 1 378 ? -7.684 6.334 39.227 1.00 92.31 378 PHE A C 1
ATOM 3093 O O . PHE A 1 378 ? -7.366 7.449 38.799 1.00 92.31 378 PHE A O 1
ATOM 3100 N N . PRO A 1 379 ? -7.209 5.193 38.689 1.00 93.25 379 PRO A N 1
ATOM 3101 C CA . PRO A 1 379 ? -6.424 5.176 37.457 1.00 93.25 379 PRO A CA 1
ATOM 3102 C C . PRO A 1 379 ? -7.154 5.870 36.301 1.00 93.25 379 PRO A C 1
ATOM 3104 O O . PRO A 1 379 ? -8.390 5.846 36.230 1.00 93.25 379 PRO A O 1
ATOM 3107 N N . GLN A 1 380 ? -6.409 6.461 35.362 1.00 90.94 380 GLN A N 1
ATOM 3108 C CA . GLN A 1 380 ? -6.995 7.227 34.257 1.00 90.94 380 GLN A CA 1
ATOM 3109 C C . GLN A 1 380 ? -7.991 6.413 33.428 1.00 90.94 380 GLN A C 1
ATOM 3111 O O . GLN A 1 380 ? -9.097 6.886 33.167 1.00 90.94 380 GLN A O 1
ATOM 3116 N N . SER A 1 381 ? -7.660 5.167 33.095 1.00 92.69 381 SER A N 1
ATOM 3117 C CA . SER A 1 381 ? -8.544 4.300 32.316 1.00 92.69 381 SER A CA 1
ATOM 3118 C C . SER A 1 381 ? -9.859 3.961 33.024 1.00 92.69 381 SER A C 1
ATOM 3120 O O . SER A 1 381 ? -10.884 3.776 32.366 1.00 92.69 381 SER A O 1
ATOM 3122 N N . VAL A 1 382 ? -9.861 3.928 34.359 1.00 94.94 382 VAL A N 1
ATOM 3123 C CA . VAL A 1 382 ? -11.072 3.735 35.166 1.00 94.94 382 VAL A CA 1
ATOM 3124 C C . VAL A 1 382 ? -11.926 4.996 35.138 1.00 94.94 382 VAL A C 1
ATOM 3126 O O . VAL A 1 382 ? -13.126 4.908 34.884 1.00 94.94 382 VAL A O 1
ATOM 3129 N N . LYS A 1 383 ? -11.316 6.175 35.320 1.00 93.50 383 LYS A N 1
ATOM 3130 C CA . LYS A 1 383 ? -12.022 7.463 35.215 1.00 93.50 383 LYS A CA 1
ATOM 3131 C C . LYS A 1 383 ? -12.691 7.609 33.847 1.00 93.50 383 LYS A C 1
ATOM 3133 O O . LYS A 1 383 ? -13.891 7.867 33.784 1.00 93.50 383 LYS A O 1
ATOM 3138 N N . ASP A 1 384 ? -11.945 7.361 32.772 1.00 92.75 384 ASP A N 1
ATOM 3139 C CA . ASP A 1 384 ? -12.450 7.426 31.397 1.00 92.75 384 ASP A CA 1
ATOM 3140 C C . ASP A 1 384 ? -13.627 6.467 31.172 1.00 92.75 384 ASP A C 1
ATOM 3142 O O . ASP A 1 384 ? -14.587 6.820 30.490 1.00 92.75 384 ASP A O 1
ATOM 3146 N N . ALA A 1 385 ? -13.591 5.274 31.772 1.00 95.50 385 ALA A N 1
ATOM 3147 C CA . ALA A 1 385 ? -14.666 4.297 31.650 1.00 95.50 385 ALA A CA 1
ATOM 3148 C C . ALA A 1 385 ? -15.946 4.757 32.360 1.00 95.50 385 ALA A C 1
ATOM 3150 O O . ALA A 1 385 ? -17.025 4.704 31.770 1.00 95.50 385 ALA A O 1
ATOM 3151 N N . TYR A 1 386 ? -15.835 5.271 33.590 1.00 96.44 386 TYR A N 1
ATOM 3152 C CA . TYR A 1 386 ? -16.989 5.785 34.337 1.00 96.44 386 TYR A CA 1
ATOM 3153 C C . TYR A 1 386 ? -17.608 7.039 33.702 1.00 96.44 386 TYR A C 1
ATOM 3155 O O . TYR A 1 386 ? -18.814 7.262 33.821 1.00 96.44 386 TYR A O 1
ATOM 3163 N N . LEU A 1 387 ? -16.814 7.828 32.972 1.00 94.88 387 LEU A N 1
ATOM 3164 C CA . LEU A 1 387 ? -17.302 8.940 32.147 1.00 94.88 387 LEU A CA 1
ATOM 3165 C C . LEU A 1 387 ? -18.056 8.480 30.882 1.00 94.88 387 LEU A C 1
ATOM 3167 O O . LEU A 1 387 ? -18.629 9.322 30.191 1.00 94.88 387 LEU A O 1
ATOM 3171 N N . ILE A 1 388 ? -18.078 7.177 30.581 1.00 94.81 388 ILE A N 1
ATOM 3172 C CA . ILE A 1 388 ? -18.878 6.575 29.504 1.00 94.81 388 ILE A CA 1
ATOM 3173 C C . ILE A 1 388 ? -20.079 5.820 30.095 1.00 94.81 388 ILE A C 1
ATOM 3175 O O . ILE A 1 388 ? -21.208 6.073 29.685 1.00 94.81 388 ILE A O 1
ATOM 3179 N N . HIS A 1 389 ? -19.877 4.972 31.110 1.00 96.69 389 HIS A N 1
ATOM 3180 C CA . HIS A 1 389 ? -20.966 4.289 31.823 1.00 96.69 389 HIS A CA 1
ATOM 3181 C C . HIS A 1 389 ? -20.688 4.168 33.319 1.00 96.69 389 HIS A C 1
ATOM 3183 O O . HIS A 1 389 ? -19.603 3.762 33.726 1.00 96.69 389 HIS A O 1
ATOM 3189 N N . ASN A 1 390 ? -21.696 4.423 34.158 1.00 97.00 390 ASN A N 1
ATOM 3190 C CA . ASN A 1 390 ? -21.596 4.220 35.606 1.00 97.00 390 ASN A CA 1
ATOM 3191 C C . ASN A 1 390 ? -21.812 2.755 36.025 1.00 97.00 390 ASN A C 1
ATOM 3193 O O . ASN A 1 390 ? -22.742 2.451 36.778 1.00 97.00 390 ASN A O 1
ATOM 3197 N N . GLY A 1 391 ? -20.994 1.842 35.507 1.00 95.94 391 GLY A N 1
ATOM 3198 C CA . GLY A 1 391 ? -21.199 0.410 35.710 1.00 95.94 391 GLY A CA 1
ATOM 3199 C C . GLY A 1 391 ? -22.530 -0.085 35.136 1.00 95.94 391 GLY A C 1
ATOM 3200 O O . GLY A 1 391 ? -23.076 0.475 34.181 1.00 95.94 391 GLY A O 1
ATOM 3201 N N . GLU A 1 392 ? -23.058 -1.137 35.746 1.00 95.19 392 GLU A N 1
ATOM 3202 C CA . GLU A 1 392 ? -24.290 -1.815 35.352 1.00 95.19 392 GLU A CA 1
ATOM 3203 C C . GLU A 1 392 ? -25.388 -1.666 36.411 1.00 95.19 392 GLU A C 1
ATOM 3205 O O . GLU A 1 392 ? -25.129 -1.352 37.574 1.00 95.19 392 GLU A O 1
ATOM 3210 N N . SER A 1 393 ? -26.644 -1.877 36.028 1.00 93.75 393 SER A N 1
ATOM 3211 C CA . SER A 1 393 ? -27.759 -1.899 36.970 1.00 93.75 393 SER A CA 1
ATOM 3212 C C . SER A 1 393 ? -27.616 -3.041 37.991 1.00 93.75 393 SER A C 1
ATOM 3214 O O . SER A 1 393 ? -26.976 -4.063 37.741 1.00 93.75 393 SER A O 1
ATOM 3216 N N . THR A 1 394 ? -28.226 -2.881 39.167 1.00 89.69 394 THR A N 1
ATOM 3217 C CA . THR A 1 394 ? -28.145 -3.854 40.278 1.00 89.69 394 THR A CA 1
ATOM 3218 C C . THR A 1 394 ? -28.721 -5.229 39.936 1.00 89.69 394 THR A C 1
ATOM 3220 O O . THR A 1 394 ? -28.381 -6.216 40.572 1.00 89.69 394 THR A O 1
ATOM 3223 N N . ASP A 1 395 ? -29.624 -5.289 38.959 1.00 88.81 395 ASP A N 1
ATOM 3224 C CA . ASP A 1 395 ? -30.248 -6.504 38.428 1.00 88.81 395 ASP A CA 1
ATOM 3225 C C . ASP A 1 395 ? -29.528 -7.038 37.173 1.00 88.81 395 ASP A C 1
ATOM 3227 O O . ASP A 1 395 ? -30.099 -7.830 36.420 1.00 88.81 395 ASP A O 1
ATOM 3231 N N . SER A 1 396 ? -28.319 -6.553 36.882 1.00 89.75 396 SER A N 1
ATOM 3232 C CA . SER A 1 396 ? -27.475 -7.122 35.835 1.00 89.75 396 SER A CA 1
ATOM 3233 C C . SER A 1 396 ? -26.737 -8.353 36.348 1.00 89.75 396 SER A C 1
ATOM 3235 O O . SER A 1 396 ? -26.212 -8.355 37.457 1.00 89.75 396 SER A O 1
ATOM 3237 N N . GLU A 1 397 ? -26.626 -9.378 35.510 1.00 87.75 397 GLU A N 1
ATOM 3238 C CA . GLU A 1 397 ? -25.792 -10.555 35.783 1.00 87.75 397 GLU A CA 1
ATOM 3239 C C . GLU A 1 397 ? -24.346 -10.395 35.291 1.00 87.75 397 GLU A C 1
ATOM 3241 O O . GLU A 1 397 ? -23.520 -11.286 35.475 1.00 87.75 397 GLU A O 1
ATOM 3246 N N . GLY A 1 398 ? -24.025 -9.254 34.677 1.00 89.56 398 GLY A N 1
ATOM 3247 C CA . GLY A 1 398 ? -22.675 -8.888 34.278 1.00 89.56 398 GLY A CA 1
ATOM 3248 C C . GLY A 1 398 ? -22.402 -9.023 32.787 1.00 89.56 398 GLY A C 1
ATOM 3249 O O . GLY A 1 398 ? -22.466 -10.110 32.199 1.00 89.56 398 GLY A O 1
ATOM 3250 N N . ILE A 1 399 ? -22.025 -7.903 32.169 1.00 91.12 399 ILE A N 1
ATOM 3251 C CA . ILE A 1 399 ? -21.684 -7.869 30.745 1.00 91.12 399 ILE A CA 1
ATOM 3252 C C . ILE A 1 399 ? -20.321 -8.503 30.469 1.00 91.12 399 ILE A C 1
ATOM 3254 O O . ILE A 1 399 ? -20.084 -8.992 29.369 1.00 91.12 399 ILE A O 1
ATOM 3258 N N . PHE A 1 400 ? -19.417 -8.539 31.447 1.00 92.38 400 PHE A N 1
ATOM 3259 C CA . PHE A 1 400 ? -18.041 -8.973 31.222 1.00 92.38 400 PHE A CA 1
ATOM 3260 C C . PHE A 1 400 ? -17.820 -10.468 31.485 1.00 92.38 400 PHE A C 1
ATOM 3262 O O . PHE A 1 400 ? -16.887 -10.862 32.188 1.00 92.38 400 PHE A O 1
ATOM 3269 N N . GLY A 1 401 ? -18.675 -11.321 30.921 1.00 88.75 401 GLY A N 1
ATOM 3270 C CA . GLY A 1 401 ? -18.565 -12.766 31.126 1.00 88.75 401 GLY A CA 1
ATOM 3271 C C . GLY A 1 401 ? -19.068 -13.204 32.503 1.00 88.75 401 GLY A C 1
ATOM 3272 O O . GLY A 1 401 ? -18.331 -13.893 33.202 1.00 88.75 401 GLY A O 1
ATOM 3273 N N . LEU A 1 402 ? -20.264 -12.754 32.906 1.00 89.44 402 LEU A N 1
ATOM 3274 C CA . LEU A 1 402 ? -20.842 -12.924 34.253 1.00 89.44 402 LEU A CA 1
ATOM 3275 C C . LEU A 1 402 ? -20.097 -12.181 35.379 1.00 89.44 402 LEU A C 1
ATOM 3277 O O . LEU A 1 402 ? -20.229 -12.499 36.561 1.00 89.44 402 LEU A O 1
ATOM 3281 N N . TRP A 1 403 ? -19.298 -11.180 35.007 1.00 93.12 403 TRP A N 1
ATOM 3282 C CA . TRP A 1 403 ? -18.720 -10.212 35.934 1.00 93.12 403 TRP A CA 1
ATOM 3283 C C . TRP A 1 403 ? -19.489 -8.902 35.810 1.00 93.12 403 TRP A C 1
ATOM 3285 O O . TRP A 1 403 ? -19.443 -8.259 34.757 1.00 93.12 403 TRP A O 1
ATOM 3295 N N . ARG A 1 404 ? -20.195 -8.526 36.876 1.00 94.88 404 ARG A N 1
ATOM 3296 C CA . ARG A 1 404 ? -20.983 -7.298 36.967 1.00 94.88 404 ARG A CA 1
ATOM 3297 C C . ARG A 1 404 ? -20.089 -6.123 37.296 1.00 94.88 404 ARG A C 1
ATOM 3299 O O . ARG A 1 404 ? -19.390 -6.135 38.305 1.00 94.88 404 ARG A O 1
ATOM 3306 N N . TRP A 1 405 ? -20.128 -5.101 36.456 1.00 96.56 405 TRP A N 1
ATOM 3307 C CA . TRP A 1 405 ? -19.410 -3.859 36.677 1.00 96.56 405 TRP A CA 1
ATOM 3308 C C . TRP A 1 405 ? -20.159 -2.962 37.662 1.00 96.56 405 TRP A C 1
ATOM 3310 O O . TRP A 1 405 ? -21.289 -2.544 37.418 1.00 96.56 405 TRP A O 1
ATOM 3320 N N . LEU A 1 406 ? -19.527 -2.682 38.798 1.00 96.81 406 LEU A N 1
ATOM 3321 C CA . LEU A 1 406 ? -20.138 -1.993 39.926 1.00 96.81 406 LEU A CA 1
ATOM 3322 C C . LEU A 1 406 ? -20.309 -0.488 39.652 1.00 96.81 406 LEU A C 1
ATOM 3324 O O . LEU A 1 406 ? -19.347 0.182 39.258 1.00 96.81 406 LEU A O 1
ATOM 3328 N N . PRO A 1 407 ? -21.494 0.090 39.916 1.00 96.75 407 PRO A N 1
ATOM 3329 C CA . PRO A 1 407 ? -21.675 1.537 39.977 1.00 96.75 407 PRO A CA 1
ATOM 3330 C C . PRO A 1 407 ? -20.841 2.168 41.094 1.00 96.75 407 PRO A C 1
ATOM 3332 O O . PRO A 1 407 ? -20.684 1.582 42.166 1.00 96.75 407 PRO A O 1
ATOM 3335 N N . LEU A 1 408 ? -20.405 3.421 40.915 1.00 95.00 408 LEU A N 1
ATOM 3336 C CA . LEU A 1 408 ? -19.585 4.126 41.917 1.00 95.00 408 LEU A CA 1
ATOM 3337 C C . LEU A 1 408 ? -20.201 4.146 43.318 1.00 95.00 408 LEU A C 1
ATOM 3339 O O . LEU A 1 408 ? -19.489 4.071 44.318 1.00 95.00 408 LEU A O 1
ATOM 3343 N N . LYS A 1 409 ? -21.530 4.238 43.395 1.00 94.88 409 LYS A N 1
ATOM 3344 C CA . LYS A 1 409 ? -22.257 4.220 44.665 1.00 94.88 409 LYS A CA 1
ATOM 3345 C C . LYS A 1 409 ? -22.003 2.922 45.441 1.00 94.88 409 LYS A C 1
ATOM 3347 O O . LYS A 1 409 ? -21.726 2.985 46.634 1.00 94.88 409 LYS A O 1
ATOM 3352 N N . GLU A 1 410 ? -22.052 1.776 44.766 1.00 95.12 410 GLU A N 1
ATOM 3353 C CA . GLU A 1 410 ? -21.822 0.468 45.390 1.00 95.12 410 GLU A CA 1
ATOM 3354 C C . GLU A 1 410 ? -20.360 0.302 45.817 1.00 95.12 410 GLU A C 1
ATOM 3356 O O . GLU A 1 410 ? -20.091 -0.241 46.884 1.00 95.12 410 GLU A O 1
ATOM 3361 N N . ILE A 1 411 ? -19.414 0.852 45.048 1.00 93.50 411 ILE A N 1
ATOM 3362 C CA . ILE A 1 411 ? -17.986 0.872 45.408 1.00 93.50 411 ILE A CA 1
ATOM 3363 C C . ILE A 1 411 ? -17.764 1.646 46.715 1.00 93.50 411 ILE A C 1
ATOM 3365 O O . ILE A 1 411 ? -17.068 1.181 47.623 1.00 93.50 411 ILE A O 1
ATOM 3369 N N . VAL A 1 412 ? -18.383 2.824 46.840 1.00 92.19 412 VAL A N 1
ATOM 3370 C CA . VAL A 1 412 ? -18.312 3.652 48.052 1.00 92.19 412 VAL A CA 1
ATOM 3371 C C . VAL A 1 412 ? -18.964 2.949 49.246 1.00 92.19 412 VAL A C 1
ATOM 3373 O O . VAL A 1 412 ? -18.387 2.919 50.337 1.00 92.19 412 VAL A O 1
ATOM 3376 N N . GLU A 1 413 ? -20.144 2.357 49.057 1.00 92.12 413 GLU A N 1
ATOM 3377 C CA . GLU A 1 413 ? -20.854 1.601 50.096 1.00 92.12 413 GLU A CA 1
ATOM 3378 C C . GLU A 1 413 ? -20.043 0.391 50.574 1.00 92.12 413 GLU A C 1
ATOM 3380 O O . GLU A 1 413 ? -19.876 0.203 51.785 1.00 92.12 413 GLU A O 1
ATOM 3385 N N . TRP A 1 414 ? -19.464 -0.370 49.642 1.00 89.56 414 TRP A N 1
ATOM 3386 C CA . TRP A 1 414 ? -18.579 -1.490 49.942 1.00 89.56 414 TRP A CA 1
ATOM 3387 C C . TRP A 1 414 ? -17.389 -1.040 50.792 1.00 89.56 414 TRP A C 1
ATOM 3389 O O . TRP A 1 414 ? -17.147 -1.605 51.860 1.00 89.56 414 TRP A O 1
ATOM 3399 N N . ASN A 1 415 ? -16.691 0.026 50.387 1.00 87.56 415 ASN A N 1
ATOM 3400 C CA . ASN A 1 415 ? -15.533 0.537 51.123 1.00 87.56 415 ASN A CA 1
ATOM 3401 C C . ASN A 1 415 ? -15.907 0.993 52.545 1.00 87.56 415 ASN A C 1
ATOM 3403 O O . ASN A 1 415 ? -15.184 0.728 53.508 1.00 87.56 415 ASN A O 1
ATOM 3407 N N . ASN A 1 416 ? -17.062 1.644 52.705 1.00 87.12 416 ASN A N 1
ATOM 3408 C CA . ASN A 1 416 ? -17.560 2.061 54.015 1.00 87.12 416 ASN A CA 1
ATOM 3409 C C . ASN A 1 416 ? -17.839 0.866 54.939 1.00 87.12 416 ASN A C 1
ATOM 3411 O O . ASN A 1 416 ? -17.482 0.908 56.124 1.00 87.12 416 ASN A O 1
ATOM 3415 N N . GLU A 1 417 ? -18.425 -0.211 54.410 1.00 86.62 417 GLU A N 1
ATOM 3416 C CA . GLU A 1 417 ? -18.646 -1.444 55.168 1.00 86.62 417 GLU A CA 1
ATOM 3417 C C . GLU A 1 417 ? -17.321 -2.132 55.526 1.00 86.62 417 GLU A C 1
ATOM 3419 O O . GLU A 1 417 ? -17.156 -2.567 56.669 1.00 86.62 417 GLU A O 1
ATOM 3424 N N . GLN A 1 418 ? -16.333 -2.157 54.625 1.00 81.94 418 GLN A N 1
ATOM 3425 C CA . GLN A 1 418 ? -15.017 -2.725 54.939 1.00 81.94 418 GLN A CA 1
ATOM 3426 C C . GLN A 1 418 ? -14.289 -1.934 56.032 1.00 81.94 418 GLN A C 1
ATOM 3428 O O . GLN A 1 418 ? -13.845 -2.526 57.018 1.00 81.94 418 GLN A O 1
ATOM 3433 N N . LYS A 1 419 ? -14.273 -0.596 55.953 1.00 79.62 419 LYS A N 1
ATOM 3434 C CA . LYS A 1 419 ? -13.737 0.274 57.020 1.00 79.62 419 LYS A CA 1
ATOM 3435 C C . LYS A 1 419 ? -14.432 0.017 58.365 1.00 79.62 419 LYS A C 1
ATOM 3437 O O . LYS A 1 419 ? -13.813 0.104 59.428 1.00 79.62 419 LYS A O 1
ATOM 3442 N N . ARG A 1 420 ? -15.735 -0.295 58.362 1.00 82.06 420 ARG A N 1
ATOM 3443 C CA . ARG A 1 420 ? -16.487 -0.645 59.581 1.00 82.06 420 ARG A CA 1
ATOM 3444 C C . ARG A 1 420 ? -16.066 -2.004 60.143 1.00 82.06 420 ARG A C 1
ATOM 3446 O O . ARG A 1 420 ? -15.923 -2.125 61.361 1.00 82.06 420 ARG A O 1
ATOM 3453 N N . ARG A 1 421 ? -15.867 -3.007 59.284 1.00 78.81 421 ARG A N 1
ATOM 3454 C CA . ARG A 1 421 ? -15.405 -4.349 59.673 1.00 78.81 421 ARG A CA 1
ATOM 3455 C C . ARG A 1 421 ? -13.986 -4.317 60.227 1.00 78.81 421 ARG A C 1
ATOM 3457 O O . ARG A 1 421 ? -13.758 -4.884 61.290 1.00 78.81 421 ARG A O 1
ATOM 3464 N N . GLU A 1 422 ? -13.078 -3.593 59.584 1.00 75.56 422 GLU A N 1
ATOM 3465 C CA . GLU A 1 422 ? -11.697 -3.415 60.045 1.00 75.56 422 GLU A CA 1
ATOM 3466 C C . GLU A 1 422 ? -11.656 -2.824 61.463 1.00 75.56 422 GLU A C 1
ATOM 3468 O O . GLU A 1 422 ? -11.052 -3.408 62.362 1.00 75.56 422 GLU A O 1
ATOM 3473 N N . ARG A 1 423 ? -12.421 -1.747 61.718 1.00 77.38 423 ARG A N 1
ATOM 3474 C CA . ARG A 1 423 ? -12.560 -1.156 63.064 1.00 77.38 423 ARG A CA 1
ATOM 3475 C C . ARG A 1 423 ? -13.106 -2.133 64.108 1.00 77.38 423 ARG A C 1
ATOM 3477 O O . ARG A 1 423 ? -12.755 -2.023 65.279 1.00 77.38 423 ARG A O 1
ATOM 3484 N N . LYS A 1 424 ? -13.997 -3.045 63.709 1.00 78.56 424 LYS A N 1
ATOM 3485 C CA . LYS A 1 424 ? -14.662 -3.988 64.620 1.00 78.56 424 LYS A CA 1
ATOM 3486 C C . LYS A 1 424 ? -13.810 -5.222 64.929 1.00 78.56 424 LYS A C 1
ATOM 3488 O O . LYS A 1 424 ? -13.894 -5.731 66.042 1.00 78.56 424 LYS A O 1
ATOM 3493 N N . TYR A 1 425 ? -13.041 -5.709 63.959 1.00 73.75 425 TYR A N 1
ATOM 3494 C CA . TYR A 1 425 ? -12.379 -7.015 64.027 1.00 73.75 425 TYR A CA 1
ATOM 3495 C C . TYR A 1 425 ? -10.842 -6.950 63.991 1.00 73.75 425 TYR A C 1
ATOM 3497 O O . TYR A 1 425 ? -10.215 -7.987 64.160 1.00 73.75 425 TYR A O 1
ATOM 3505 N N . GLN A 1 426 ? -10.238 -5.762 63.825 1.00 65.88 426 GLN A N 1
ATOM 3506 C CA . GLN A 1 426 ? -8.781 -5.534 63.867 1.00 65.88 426 GLN A CA 1
ATOM 3507 C C . GLN A 1 426 ? -7.979 -6.481 62.952 1.00 65.88 426 GLN A C 1
ATOM 3509 O O . GLN A 1 426 ? -6.976 -7.064 63.362 1.00 65.88 426 GLN A O 1
ATOM 3514 N N . PHE A 1 427 ? -8.413 -6.646 61.700 1.00 61.09 427 PHE A N 1
ATOM 3515 C CA . PHE A 1 427 ? -7.638 -7.385 60.701 1.00 61.09 427 PHE A CA 1
ATOM 3516 C C . PHE A 1 427 ? -6.340 -6.618 60.402 1.00 61.09 427 PHE A C 1
ATOM 3518 O O . PHE A 1 427 ? -6.382 -5.554 59.799 1.00 61.09 427 PHE A O 1
ATOM 3525 N N . GLY A 1 428 ? -5.198 -7.135 60.864 1.00 51.66 428 GLY A N 1
ATOM 3526 C CA . GLY A 1 428 ? -3.918 -6.411 60.881 1.00 51.66 428 GLY A CA 1
ATOM 3527 C C . GLY A 1 428 ? -3.307 -6.074 59.514 1.00 51.66 428 GLY A C 1
ATOM 3528 O O . GLY A 1 428 ? -2.523 -5.133 59.441 1.00 51.66 428 GLY A O 1
ATOM 3529 N N . ASP A 1 429 ? -3.694 -6.780 58.443 1.00 52.19 429 ASP A N 1
ATOM 3530 C CA . ASP A 1 429 ? -3.026 -6.688 57.131 1.00 52.19 429 ASP A CA 1
ATOM 3531 C C . ASP A 1 429 ? -3.955 -6.364 55.943 1.00 52.19 429 ASP A C 1
ATOM 3533 O O . ASP A 1 429 ? -3.478 -6.092 54.841 1.00 52.19 429 ASP A O 1
ATOM 3537 N N . PHE A 1 430 ? -5.280 -6.354 56.129 1.00 55.62 430 PHE A N 1
ATOM 3538 C CA . PHE A 1 430 ? -6.224 -6.010 55.059 1.00 55.62 430 PHE A CA 1
ATOM 3539 C C . PHE A 1 430 ? -6.499 -4.505 55.087 1.00 55.62 430 PHE A C 1
ATOM 3541 O O . PHE A 1 430 ? -7.150 -4.026 56.010 1.00 55.62 430 PHE A O 1
ATOM 3548 N N . LYS A 1 431 ? -6.008 -3.765 54.082 1.00 60.56 431 LYS A N 1
ATOM 3549 C CA . LYS A 1 431 ? -6.221 -2.313 53.945 1.00 60.56 431 LYS A CA 1
ATOM 3550 C C . LYS A 1 431 ? -7.196 -2.002 52.795 1.00 60.56 431 LYS A C 1
ATOM 3552 O O . LYS A 1 431 ? -6.749 -1.710 51.683 1.00 60.56 431 LYS A O 1
ATOM 3557 N N . PRO A 1 432 ? -8.520 -2.025 53.040 1.00 58.44 432 PRO A N 1
ATOM 3558 C CA . PRO A 1 432 ? -9.536 -1.802 52.010 1.00 58.44 432 PRO A CA 1
ATOM 3559 C C . PRO A 1 432 ? -9.435 -0.426 51.341 1.00 58.44 432 PRO A C 1
ATOM 3561 O O . PRO A 1 432 ? -9.868 -0.269 50.207 1.00 58.44 432 PRO A O 1
ATOM 3564 N N . SER A 1 433 ? -8.806 0.553 51.999 1.00 57.81 433 SER A N 1
ATOM 3565 C CA . SER A 1 433 ? -8.596 1.907 51.474 1.00 57.81 433 SER A CA 1
ATOM 3566 C C . SER A 1 433 ? -7.789 1.976 50.172 1.00 57.81 433 SER A C 1
ATOM 3568 O O . SER A 1 433 ? -7.847 3.000 49.503 1.00 57.81 433 SER A O 1
ATOM 3570 N N . PHE A 1 434 ? -7.053 0.921 49.806 1.00 68.75 434 PHE A N 1
ATOM 3571 C CA . PHE A 1 434 ? -6.298 0.866 48.549 1.00 68.75 434 PHE A CA 1
ATOM 3572 C C . PHE A 1 434 ? -7.020 0.100 47.441 1.00 68.75 434 PHE A C 1
ATOM 3574 O O . PHE A 1 434 ? -6.574 0.159 46.304 1.00 68.75 434 PHE A O 1
ATOM 3581 N N . MET A 1 435 ? -8.103 -0.615 47.754 1.00 85.31 435 MET A N 1
ATOM 3582 C CA . MET A 1 435 ? -8.791 -1.519 46.836 1.00 85.31 435 MET A CA 1
ATOM 3583 C C . MET A 1 435 ? -10.061 -0.866 46.294 1.00 85.31 435 MET A C 1
ATOM 3585 O O . MET A 1 435 ? -10.981 -0.545 47.044 1.00 85.31 435 MET A O 1
ATOM 3589 N N . ILE A 1 436 ? -10.123 -0.712 44.975 1.00 92.25 436 ILE A N 1
ATOM 3590 C CA . ILE A 1 436 ? -11.275 -0.164 44.261 1.00 92.25 436 ILE A CA 1
ATOM 3591 C C . ILE A 1 436 ? -11.933 -1.327 43.505 1.00 92.25 436 ILE A C 1
ATOM 3593 O O . ILE A 1 436 ? -11.477 -1.668 42.409 1.00 92.25 436 ILE A O 1
ATOM 3597 N N . PRO A 1 437 ? -12.943 -2.006 44.084 1.00 93.38 437 PRO A N 1
ATOM 3598 C CA . PRO A 1 437 ? -13.613 -3.116 43.414 1.00 93.38 437 PRO A CA 1
ATOM 3599 C C . PRO A 1 437 ? -14.365 -2.597 42.192 1.00 93.38 437 PRO A C 1
ATOM 3601 O O . PRO A 1 437 ? -15.278 -1.791 42.321 1.00 93.38 437 PRO A O 1
ATOM 3604 N N . LEU A 1 438 ? -13.974 -3.050 41.006 1.00 95.62 438 LEU A N 1
ATOM 3605 C CA . LEU A 1 438 ? -14.629 -2.669 39.761 1.00 95.62 438 LEU A CA 1
ATOM 3606 C C . LEU A 1 438 ? -15.676 -3.702 39.377 1.00 95.62 438 LEU A C 1
ATOM 3608 O O . LEU A 1 438 ? -16.788 -3.334 39.024 1.00 95.62 438 LEU A O 1
ATOM 3612 N N . LEU A 1 439 ? -15.339 -4.989 39.441 1.00 95.75 439 LEU A N 1
ATOM 3613 C CA . LEU A 1 439 ? -16.218 -6.056 38.979 1.00 95.75 439 LEU A CA 1
ATOM 3614 C C . LEU A 1 439 ? -16.482 -7.071 40.082 1.00 95.75 439 LEU A C 1
ATOM 3616 O O . LEU A 1 439 ? -15.582 -7.403 40.852 1.00 95.75 439 LEU A O 1
ATOM 3620 N N . GLU A 1 440 ? -17.685 -7.622 40.082 1.00 94.31 440 GLU A N 1
ATOM 3621 C CA . GLU A 1 440 ? -18.126 -8.662 41.003 1.00 94.31 440 GLU A CA 1
ATOM 3622 C C . GLU A 1 440 ? -18.669 -9.857 40.215 1.00 94.31 440 GLU A C 1
ATOM 3624 O O . GLU A 1 440 ? -19.482 -9.697 39.305 1.00 94.31 440 GLU A O 1
ATOM 3629 N N . SER A 1 441 ? -18.196 -11.059 40.535 1.00 91.69 441 SER A N 1
ATOM 3630 C CA . SER A 1 441 ? -18.752 -12.303 39.987 1.00 91.69 441 SER A CA 1
ATOM 3631 C C . SER A 1 441 ? -19.975 -12.758 40.786 1.00 91.69 441 SER A C 1
ATOM 3633 O O . SER A 1 441 ? -20.067 -12.451 41.975 1.00 91.69 441 SER A O 1
ATOM 3635 N N . ALA A 1 442 ? -20.828 -13.599 40.197 1.00 84.56 442 ALA A N 1
ATOM 3636 C CA . ALA A 1 442 ? -21.965 -14.216 40.895 1.00 84.56 442 ALA A CA 1
ATOM 3637 C C . ALA A 1 442 ? -21.582 -14.969 42.190 1.00 84.56 442 ALA A C 1
ATOM 3639 O O . ALA A 1 442 ? -22.356 -14.978 43.144 1.00 84.56 442 ALA A O 1
ATOM 3640 N N . ASP A 1 443 ? -20.374 -15.538 42.249 1.00 84.31 443 ASP A N 1
ATOM 3641 C CA . ASP A 1 443 ? -19.871 -16.280 43.413 1.00 84.31 443 ASP A CA 1
ATOM 3642 C C . ASP A 1 443 ? -19.209 -15.375 44.474 1.00 84.31 443 ASP A C 1
ATOM 3644 O O . ASP A 1 443 ? -18.641 -15.867 45.440 1.00 84.31 443 ASP A O 1
ATOM 3648 N N . GLY A 1 444 ? -19.233 -14.046 44.315 1.00 84.88 444 GLY A N 1
ATOM 3649 C CA . GLY A 1 444 ? -18.679 -13.097 45.294 1.00 84.88 444 GLY A CA 1
ATOM 3650 C C . GLY A 1 444 ? -17.173 -12.817 45.178 1.00 84.88 444 GLY A C 1
ATOM 3651 O O . GLY A 1 444 ? -16.607 -12.135 46.034 1.00 84.88 444 GLY A O 1
ATOM 3652 N N . ASN A 1 445 ? -16.505 -13.299 44.123 1.00 90.69 445 ASN A N 1
ATOM 3653 C CA . ASN A 1 445 ? -15.150 -12.857 43.779 1.00 90.69 445 ASN A CA 1
ATOM 3654 C C . ASN A 1 445 ? -15.164 -11.423 43.232 1.00 90.69 445 ASN A C 1
ATOM 3656 O O . ASN A 1 445 ? -16.124 -10.998 42.584 1.00 90.69 445 ASN A O 1
ATOM 3660 N N . LEU A 1 446 ? -14.067 -10.697 43.446 1.00 91.69 446 LEU A N 1
ATOM 3661 C CA . LEU A 1 446 ? -13.919 -9.304 43.027 1.00 91.69 446 LEU A CA 1
ATOM 3662 C C . LEU A 1 446 ? -12.749 -9.151 42.062 1.00 91.69 446 LEU A C 1
ATOM 3664 O O . LEU A 1 446 ? -11.677 -9.707 42.285 1.00 91.69 446 LEU A O 1
ATOM 3668 N N . ARG A 1 447 ? -12.920 -8.328 41.028 1.00 93.94 447 ARG A N 1
ATOM 3669 C CA . ARG A 1 447 ? -11.797 -7.739 40.295 1.00 93.94 447 ARG A CA 1
ATOM 3670 C C . ARG A 1 447 ? -11.695 -6.278 40.649 1.00 93.94 447 ARG A C 1
ATOM 3672 O O . ARG A 1 447 ? -12.655 -5.523 40.502 1.00 93.94 447 ARG A O 1
ATOM 3679 N N . TYR A 1 448 ? -10.526 -5.890 41.114 1.00 93.31 448 TYR A N 1
ATOM 3680 C CA . TYR A 1 448 ? -10.272 -4.562 41.628 1.00 93.31 448 TYR A CA 1
ATOM 3681 C C . TYR A 1 448 ? -9.005 -3.983 41.024 1.00 93.31 448 TYR A C 1
ATOM 3683 O O . TYR A 1 448 ? -8.164 -4.702 40.485 1.00 93.31 448 TYR A O 1
ATOM 3691 N N . VAL A 1 449 ? -8.891 -2.669 41.131 1.00 93.50 449 VAL A N 1
ATOM 3692 C CA . VAL A 1 449 ? -7.647 -1.946 40.884 1.00 93.50 449 VAL A CA 1
ATOM 3693 C C . VAL A 1 449 ? -7.179 -1.311 42.181 1.00 93.50 449 VAL A C 1
ATOM 3695 O O . VAL A 1 449 ? -7.966 -1.113 43.114 1.00 93.50 449 VAL A O 1
ATOM 3698 N N . GLU A 1 450 ? -5.894 -1.005 42.248 1.00 90.81 450 GLU A N 1
ATOM 3699 C CA . GLU A 1 450 ? -5.334 -0.273 43.378 1.00 90.81 450 GLU A CA 1
ATOM 3700 C C . GLU A 1 450 ? -5.372 1.234 43.116 1.00 90.81 450 GLU A C 1
ATOM 3702 O O . GLU A 1 450 ? -5.447 1.667 41.962 1.00 90.81 450 GLU A O 1
ATOM 3707 N N . THR A 1 451 ? -5.351 2.037 44.184 1.00 88.19 451 THR A N 1
ATOM 3708 C CA . THR A 1 451 ? -5.256 3.499 44.051 1.00 88.19 451 THR A CA 1
ATOM 3709 C C . THR A 1 451 ? -4.049 3.888 43.199 1.00 88.19 451 THR A C 1
ATOM 3711 O O . THR A 1 451 ? -2.954 3.359 43.386 1.00 88.19 451 THR A O 1
ATOM 3714 N N . SER A 1 452 ? -4.261 4.837 42.294 1.00 83.94 452 SER A N 1
ATOM 3715 C CA . SER A 1 452 ? -3.199 5.513 41.551 1.00 83.94 452 SER A CA 1
ATOM 3716 C C . SER A 1 452 ? -2.400 6.444 42.466 1.00 83.94 452 SER A C 1
ATOM 3718 O O . SER A 1 452 ? -2.797 6.723 43.606 1.00 83.94 452 SER A O 1
ATOM 3720 N N . ASP A 1 453 ? -1.297 6.958 41.928 1.00 80.50 453 ASP A N 1
ATOM 3721 C CA . ASP A 1 453 ? -0.606 8.149 42.414 1.00 80.50 453 ASP A CA 1
ATOM 3722 C C . ASP A 1 453 ? -1.533 9.385 42.526 1.00 80.50 453 ASP A C 1
ATOM 3724 O O . ASP A 1 453 ? -2.662 9.398 42.034 1.00 80.50 453 ASP A O 1
ATOM 3728 N N . GLU A 1 454 ? -1.054 10.456 43.171 1.00 72.44 454 GLU A N 1
ATOM 3729 C CA . GLU A 1 454 ? -1.843 11.681 43.419 1.00 72.44 454 GLU A CA 1
ATOM 3730 C C . GLU A 1 454 ? -2.346 12.360 42.132 1.00 72.44 454 GLU A C 1
ATOM 3732 O O . GLU A 1 454 ? -3.326 13.108 42.165 1.00 72.44 454 GLU A O 1
ATOM 3737 N N . THR A 1 455 ? -1.684 12.113 40.996 1.00 67.38 455 THR A N 1
ATOM 3738 C CA . THR A 1 455 ? -2.084 12.657 39.692 1.00 67.38 455 THR A CA 1
ATOM 3739 C C . THR A 1 455 ? -3.193 11.832 39.032 1.00 67.38 455 THR A C 1
ATOM 3741 O O . THR A 1 455 ? -3.955 12.351 38.211 1.00 67.38 455 THR A O 1
ATOM 3744 N N . GLY A 1 456 ? -3.336 10.559 39.413 1.00 66.00 456 GLY A N 1
ATOM 3745 C CA . GLY A 1 456 ? -4.246 9.629 38.761 1.00 66.00 456 GLY A CA 1
ATOM 3746 C C . GLY A 1 456 ? -3.807 9.245 37.343 1.00 66.00 456 GLY A C 1
ATOM 3747 O O . GLY A 1 456 ? -4.659 8.784 36.578 1.00 66.00 456 GLY A O 1
ATOM 3748 N N . GLU A 1 457 ? -2.554 9.530 36.963 1.00 73.12 457 GLU A N 1
ATOM 3749 C CA . GLU A 1 457 ? -1.976 9.201 35.652 1.00 73.12 457 GLU A CA 1
ATOM 3750 C C . GLU A 1 457 ? -1.352 7.798 35.637 1.00 73.12 457 GLU A C 1
ATOM 3752 O O . GLU A 1 457 ? -1.221 7.202 34.565 1.00 73.12 457 GLU A O 1
ATOM 3757 N N . GLU A 1 458 ? -0.991 7.248 36.802 1.00 80.75 458 GLU A N 1
ATOM 3758 C CA . GLU A 1 458 ? -0.451 5.894 36.900 1.00 80.75 458 GLU A CA 1
ATOM 3759 C C . GLU A 1 458 ? -1.555 4.832 36.747 1.00 80.75 458 GLU A C 1
ATOM 3761 O O . GLU A 1 458 ? -2.542 4.769 37.479 1.00 80.75 458 GLU A O 1
ATOM 3766 N N . GLU A 1 459 ? -1.389 3.946 35.768 1.00 88.62 459 GLU A N 1
ATOM 3767 C CA . GLU A 1 459 ? -2.263 2.786 35.628 1.00 88.62 459 GLU A CA 1
ATOM 3768 C C . GLU A 1 459 ? -1.878 1.704 36.638 1.00 88.62 459 GLU A C 1
ATOM 3770 O O . GLU A 1 459 ? -0.707 1.343 36.759 1.00 88.62 459 GLU A O 1
ATOM 3775 N N . THR A 1 460 ? -2.874 1.127 37.308 1.00 90.88 460 THR A N 1
ATOM 3776 C CA . THR A 1 460 ? -2.683 -0.022 38.198 1.00 90.88 460 THR A CA 1
ATOM 3777 C C . THR A 1 460 ? -3.301 -1.285 37.586 1.00 90.88 460 THR A C 1
ATOM 3779 O O . THR A 1 460 ? -4.279 -1.210 36.829 1.00 90.88 460 THR A O 1
ATOM 3782 N N . PRO A 1 461 ? -2.728 -2.472 37.858 1.00 91.81 461 PRO A N 1
ATOM 3783 C CA . PRO A 1 461 ? -3.219 -3.717 37.286 1.00 91.81 461 PRO A CA 1
ATOM 3784 C C . PRO A 1 461 ? -4.619 -4.071 37.793 1.00 91.81 461 PRO A C 1
ATOM 3786 O O . PRO A 1 461 ? -4.990 -3.763 38.925 1.00 91.81 461 PRO A O 1
ATOM 3789 N N . VAL A 1 462 ? -5.371 -4.802 36.967 1.00 92.94 462 VAL A N 1
ATOM 3790 C CA . VAL A 1 462 ? -6.629 -5.433 37.386 1.00 92.94 462 VAL A CA 1
ATOM 3791 C C . VAL A 1 462 ? -6.295 -6.749 38.079 1.00 92.94 462 VAL A C 1
ATOM 3793 O O . VAL A 1 462 ? -5.774 -7.683 37.456 1.00 92.94 462 VAL A O 1
ATOM 3796 N N . ILE A 1 463 ? -6.608 -6.812 39.368 1.00 92.06 463 ILE A N 1
ATOM 3797 C CA . ILE A 1 463 ? -6.297 -7.921 40.266 1.00 92.06 463 ILE A CA 1
ATOM 3798 C C . ILE A 1 463 ? -7.588 -8.648 40.628 1.00 92.06 463 ILE A C 1
ATOM 3800 O O . ILE A 1 463 ? -8.603 -8.018 40.916 1.00 92.06 463 ILE A O 1
ATOM 3804 N N . GLU A 1 464 ? -7.553 -9.976 40.631 1.00 90.31 464 GLU A N 1
ATOM 3805 C CA . GLU A 1 464 ? -8.661 -10.808 41.093 1.00 90.31 464 GLU A CA 1
ATOM 3806 C C . GLU A 1 464 ? -8.445 -11.247 42.543 1.00 90.31 464 GLU A C 1
ATOM 3808 O O . GLU A 1 464 ? -7.406 -11.813 42.892 1.00 90.31 464 GLU A O 1
ATOM 3813 N N . TRP A 1 465 ? -9.455 -10.992 43.369 1.00 87.44 465 TRP A N 1
ATOM 3814 C CA . TRP A 1 465 ? -9.569 -11.441 44.747 1.00 87.44 465 TRP A CA 1
ATOM 3815 C C . TRP A 1 465 ? -10.646 -12.524 44.838 1.00 87.44 465 TRP A C 1
ATOM 3817 O O . TRP A 1 465 ? -11.811 -12.282 44.509 1.00 87.44 465 TRP A O 1
ATOM 3827 N N . SER A 1 466 ? -10.252 -13.716 45.289 1.00 84.00 466 SER A N 1
ATOM 3828 C CA . SER A 1 466 ? -11.169 -14.829 45.541 1.00 84.00 466 SER A CA 1
ATOM 3829 C C . SER A 1 466 ? -11.660 -14.809 46.986 1.00 84.00 466 SER A C 1
ATOM 3831 O O . SER A 1 466 ? -10.863 -14.664 47.915 1.00 84.00 466 SER A O 1
ATOM 3833 N N . HIS A 1 467 ? -12.968 -14.986 47.167 1.00 79.19 467 HIS A N 1
ATOM 3834 C CA . HIS A 1 467 ? -13.585 -15.011 48.493 1.00 79.19 467 HIS A CA 1
ATOM 3835 C C . HIS A 1 467 ? -13.247 -16.282 49.293 1.00 79.19 467 HIS A C 1
ATOM 3837 O O . HIS A 1 467 ? -13.160 -16.220 50.519 1.00 79.19 467 HIS A O 1
ATOM 3843 N N . ASP A 1 468 ? -13.008 -17.404 48.604 1.00 77.56 468 ASP A N 1
ATOM 3844 C CA . ASP A 1 468 ? -12.626 -18.691 49.200 1.00 77.56 468 ASP A CA 1
ATOM 3845 C C . ASP A 1 468 ? -11.142 -18.750 49.572 1.00 77.56 468 ASP A C 1
ATOM 3847 O O . ASP A 1 468 ? -10.762 -19.314 50.599 1.00 77.56 468 ASP A O 1
ATOM 3851 N N . ASN A 1 469 ? -10.284 -18.175 48.725 1.00 75.81 469 ASN A N 1
ATOM 3852 C CA . ASN A 1 469 ? -8.843 -18.155 48.932 1.00 75.81 469 ASN A CA 1
ATOM 3853 C C . ASN A 1 469 ? -8.265 -16.799 48.497 1.00 75.81 469 ASN A C 1
ATOM 3855 O O . ASN A 1 469 ? -7.900 -16.648 47.332 1.00 75.81 469 ASN A O 1
ATOM 3859 N N . PRO A 1 470 ? -8.174 -15.816 49.410 1.00 70.81 470 PRO A N 1
ATOM 3860 C CA . PRO A 1 470 ? -7.704 -14.464 49.114 1.00 70.81 470 PRO A CA 1
ATOM 3861 C C . PRO A 1 470 ? -6.318 -14.431 48.449 1.00 70.81 470 PRO A C 1
ATOM 3863 O O . PRO A 1 470 ? -5.284 -14.460 49.116 1.00 70.81 470 PRO A O 1
ATOM 3866 N N . THR A 1 471 ? -6.289 -14.343 47.120 1.00 72.81 471 THR A N 1
ATOM 3867 C CA . THR A 1 471 ? -5.074 -14.188 46.309 1.00 72.81 471 THR A CA 1
ATOM 3868 C C . THR A 1 471 ? -4.984 -12.791 45.704 1.00 72.81 471 THR A C 1
ATOM 3870 O O . THR A 1 471 ? -5.990 -12.103 45.560 1.00 72.81 471 THR A O 1
ATOM 3873 N N . ARG A 1 472 ? -3.770 -12.384 45.315 1.00 82.94 472 ARG A N 1
ATOM 3874 C CA . ARG A 1 472 ? -3.502 -11.157 44.546 1.00 82.94 472 ARG A CA 1
ATOM 3875 C C . ARG A 1 472 ? -3.066 -11.535 43.129 1.00 82.94 472 ARG A C 1
ATOM 3877 O O . ARG A 1 472 ? -1.898 -11.384 42.777 1.00 82.94 472 ARG A O 1
ATOM 3884 N N . ASP A 1 473 ? -3.982 -12.117 42.358 1.00 84.81 473 ASP A N 1
ATOM 3885 C CA . ASP A 1 473 ? -3.676 -12.611 41.012 1.00 84.81 473 ASP A CA 1
ATOM 3886 C C . ASP A 1 473 ? -3.886 -11.509 39.966 1.00 84.81 473 ASP A C 1
ATOM 3888 O O . ASP A 1 473 ? -5.001 -11.015 39.783 1.00 84.81 473 ASP A O 1
ATOM 3892 N N . VAL A 1 474 ? -2.811 -11.097 39.292 1.00 89.00 474 VAL A N 1
ATOM 3893 C CA . VAL A 1 474 ? -2.858 -10.049 38.264 1.00 89.00 474 VAL A CA 1
ATOM 3894 C C . VAL A 1 474 ? -3.404 -10.648 36.973 1.00 89.00 474 VAL A C 1
ATOM 3896 O O . VAL A 1 474 ? -2.742 -11.452 36.322 1.00 89.00 474 VAL A O 1
ATOM 3899 N N . LYS A 1 475 ? -4.602 -10.219 36.570 1.00 90.19 475 LYS A N 1
ATOM 3900 C CA . LYS A 1 475 ? -5.246 -10.703 35.342 1.00 90.19 475 LYS A CA 1
ATOM 3901 C C . LYS A 1 475 ? -4.910 -9.838 34.131 1.00 90.19 475 LYS A C 1
ATOM 3903 O O . LYS A 1 475 ? -4.745 -10.364 33.034 1.00 90.19 475 LYS A O 1
ATOM 3908 N N . TYR A 1 476 ? -4.810 -8.522 34.326 1.00 90.50 476 TYR A N 1
ATOM 3909 C CA . TYR A 1 476 ? -4.551 -7.556 33.256 1.00 90.50 476 TYR A CA 1
ATOM 3910 C C . TYR A 1 476 ? -3.664 -6.419 33.759 1.00 90.50 476 TYR A C 1
ATOM 3912 O O . TYR A 1 476 ? -3.750 -6.030 34.922 1.00 90.50 476 TYR A O 1
ATOM 3920 N N . GLY A 1 477 ? -2.836 -5.860 32.873 1.00 86.19 477 GLY A N 1
ATOM 3921 C CA . GLY A 1 477 ? -1.910 -4.777 33.228 1.00 86.19 477 GLY A CA 1
ATOM 3922 C C . GLY A 1 477 ? -2.583 -3.438 33.550 1.00 86.19 477 GLY A C 1
ATOM 3923 O O . GLY A 1 477 ? -1.980 -2.619 34.227 1.00 86.19 477 GLY A O 1
ATOM 3924 N N . SER A 1 478 ? -3.816 -3.222 33.086 1.00 92.62 478 SER A N 1
ATOM 3925 C CA . SER A 1 478 ? -4.620 -2.019 33.340 1.00 92.62 478 SER A CA 1
ATOM 3926 C C . SER A 1 478 ? -6.093 -2.278 33.020 1.00 92.62 478 SER A C 1
ATOM 3928 O O . SER A 1 478 ? -6.424 -3.259 32.338 1.00 92.62 478 SER A O 1
ATOM 3930 N N . PHE A 1 479 ? -6.988 -1.378 33.438 1.00 94.50 479 PHE A N 1
ATOM 3931 C CA . PHE A 1 479 ? -8.403 -1.477 33.068 1.00 94.50 479 PHE A CA 1
ATOM 3932 C C . PHE A 1 479 ? -8.638 -1.184 31.575 1.00 94.50 479 PHE A C 1
ATOM 3934 O O . PHE A 1 479 ? -9.465 -1.834 30.939 1.00 94.50 479 PHE A O 1
ATOM 3941 N N . SER A 1 480 ? -7.837 -0.310 30.957 1.00 92.12 480 SER A N 1
ATOM 3942 C CA . SER A 1 480 ? -7.845 -0.131 29.495 1.00 92.12 480 SER A CA 1
ATOM 3943 C C . SER A 1 480 ? -7.509 -1.422 28.739 1.00 92.12 480 SER A C 1
ATOM 3945 O O . SER A 1 480 ? -8.193 -1.752 27.773 1.00 92.12 480 SER A O 1
ATOM 3947 N N . THR A 1 481 ? -6.515 -2.188 29.209 1.00 89.25 481 THR A N 1
ATOM 3948 C CA . THR A 1 481 ? -6.146 -3.492 28.627 1.00 89.25 481 THR A CA 1
ATOM 3949 C C . THR A 1 481 ? -7.256 -4.523 28.820 1.00 89.25 481 THR A C 1
ATOM 3951 O O . THR A 1 481 ? -7.520 -5.326 27.924 1.00 89.25 481 THR A O 1
ATOM 3954 N N . TYR A 1 482 ? -7.923 -4.503 29.978 1.00 94.69 482 TYR A N 1
ATOM 3955 C CA . TYR A 1 482 ? -9.082 -5.352 30.244 1.00 94.69 482 TYR A CA 1
ATOM 3956 C C . TYR A 1 482 ? -10.201 -5.122 29.221 1.00 94.69 482 TYR A C 1
ATOM 3958 O O . TYR A 1 482 ? -10.645 -6.067 28.568 1.00 94.69 482 TYR A O 1
ATOM 3966 N N . LEU A 1 483 ? -10.608 -3.861 29.041 1.00 95.19 483 LEU A N 1
ATOM 3967 C CA . LEU A 1 483 ? -11.678 -3.477 28.120 1.00 95.19 483 LEU A CA 1
ATOM 3968 C C . LEU A 1 483 ? -11.330 -3.800 26.662 1.00 95.19 483 LEU A C 1
ATOM 3970 O O . LEU A 1 483 ? -12.156 -4.384 25.960 1.00 95.19 483 LEU A O 1
ATOM 3974 N N . SER A 1 484 ? -10.108 -3.488 26.217 1.00 91.38 484 SER A N 1
ATOM 3975 C CA . SER A 1 484 ? -9.696 -3.752 24.834 1.00 91.38 484 SER A CA 1
ATOM 3976 C C . SER A 1 484 ? -9.627 -5.249 24.539 1.00 91.38 484 SER A C 1
ATOM 3978 O O . SER A 1 484 ? -10.112 -5.699 23.504 1.00 91.38 484 SER A O 1
ATOM 3980 N N . THR A 1 485 ? -9.097 -6.040 25.480 1.00 90.19 485 THR A N 1
ATOM 3981 C CA . THR A 1 485 ? -9.037 -7.504 25.351 1.00 90.19 485 THR A CA 1
ATOM 3982 C C . THR A 1 485 ? -10.438 -8.106 25.332 1.00 90.19 485 THR A C 1
ATOM 3984 O O . THR A 1 485 ? -10.717 -9.012 24.550 1.00 90.19 485 THR A O 1
ATOM 3987 N N . PHE A 1 486 ? -11.349 -7.607 26.170 1.00 94.06 486 PHE A N 1
ATOM 3988 C CA . PHE A 1 486 ? -12.734 -8.063 26.160 1.00 94.06 486 PHE A CA 1
ATOM 3989 C C . PHE A 1 486 ? -13.430 -7.748 24.826 1.00 94.06 486 PHE A C 1
ATOM 3991 O O . PHE A 1 486 ? -14.069 -8.633 24.257 1.00 94.06 486 PHE A O 1
ATOM 3998 N N . ALA A 1 487 ? -13.246 -6.540 24.284 1.00 92.69 487 ALA A N 1
ATOM 3999 C CA . ALA A 1 487 ? -13.765 -6.164 22.969 1.00 92.69 487 ALA A CA 1
ATOM 4000 C C . ALA A 1 487 ? -13.224 -7.073 21.846 1.00 92.69 487 ALA A C 1
ATOM 4002 O O . ALA A 1 487 ? -14.000 -7.562 21.023 1.00 92.69 487 ALA A O 1
ATOM 4003 N N . ASP A 1 488 ? -11.920 -7.376 21.850 1.00 86.62 488 ASP A N 1
ATOM 4004 C CA . ASP A 1 488 ? -11.302 -8.306 20.893 1.00 86.62 488 ASP A CA 1
ATOM 4005 C C . ASP A 1 488 ? -11.935 -9.706 20.970 1.00 86.62 488 ASP A C 1
ATOM 4007 O O . ASP A 1 488 ? -12.259 -10.309 19.943 1.00 86.62 488 ASP A O 1
ATOM 4011 N N . ARG A 1 489 ? -12.167 -10.214 22.186 1.00 90.88 489 ARG A N 1
ATOM 4012 C CA . ARG A 1 489 ? -12.777 -11.534 22.419 1.00 90.88 489 ARG A CA 1
ATOM 4013 C C . ARG A 1 489 ? -14.258 -11.581 22.022 1.00 90.88 489 ARG A C 1
ATOM 4015 O O . ARG A 1 489 ? -14.714 -12.594 21.483 1.00 90.88 489 ARG A O 1
ATOM 4022 N N . LEU A 1 490 ? -15.012 -10.496 22.229 1.00 89.88 490 LEU A N 1
ATOM 4023 C CA . LEU A 1 490 ? -16.386 -10.361 21.725 1.00 89.88 490 LEU A CA 1
ATOM 4024 C C . LEU A 1 490 ? -16.431 -10.465 20.196 1.00 89.88 490 LEU A C 1
ATOM 4026 O O . LEU A 1 490 ? -17.225 -11.230 19.642 1.00 89.88 490 LEU A O 1
ATOM 4030 N N . GLU A 1 491 ? -15.555 -9.735 19.505 1.00 86.31 491 GLU A N 1
ATOM 4031 C CA . GLU A 1 491 ? -15.479 -9.733 18.040 1.00 86.31 491 GLU A CA 1
ATOM 4032 C C . GLU A 1 491 ? -14.944 -11.052 17.465 1.00 86.31 491 GLU A C 1
ATOM 4034 O O . GLU A 1 491 ? -15.362 -11.469 16.381 1.00 86.31 491 GLU A O 1
ATOM 4039 N N . ALA A 1 492 ? -14.082 -11.752 18.207 1.00 86.31 492 ALA A N 1
ATOM 4040 C CA . ALA A 1 492 ? -13.660 -13.118 17.899 1.00 86.31 492 ALA A CA 1
ATOM 4041 C C . ALA A 1 492 ? -14.791 -14.152 18.079 1.00 86.31 492 ALA A C 1
ATOM 4043 O O . ALA A 1 492 ? -14.669 -15.295 17.631 1.00 86.31 492 ALA A O 1
ATOM 4044 N N . GLY A 1 493 ? -15.912 -13.752 18.689 1.00 87.25 493 GLY A N 1
ATOM 4045 C CA . GLY A 1 493 ? -17.076 -14.599 18.911 1.00 87.25 493 GLY A CA 1
ATOM 4046 C C . GLY A 1 493 ? -16.880 -15.599 20.045 1.00 87.25 493 GLY A C 1
ATOM 4047 O O . GLY A 1 493 ? -17.468 -16.679 19.988 1.00 87.25 493 GLY A O 1
ATOM 4048 N N . GLU A 1 494 ? -16.060 -15.274 21.046 1.00 88.12 494 GLU A N 1
ATOM 4049 C CA . GLU A 1 494 ? -15.824 -16.123 22.221 1.00 88.12 494 GLU A CA 1
ATOM 4050 C C . GLU A 1 494 ? -16.962 -16.076 23.242 1.00 88.12 494 GLU A C 1
ATOM 4052 O O . GLU A 1 494 ? -17.044 -16.956 24.091 1.00 88.12 494 GLU A O 1
ATOM 4057 N N . PHE A 1 495 ? -17.860 -15.096 23.143 1.00 87.81 495 PHE A N 1
ATOM 4058 C CA . PHE A 1 495 ? -19.014 -14.968 24.027 1.00 87.81 495 PHE A CA 1
ATOM 4059 C C . PHE A 1 495 ? -20.324 -15.270 23.300 1.00 87.81 495 PHE A C 1
ATOM 4061 O O . PHE A 1 495 ? -20.452 -15.087 22.084 1.00 87.81 495 PHE A O 1
ATOM 4068 N N . ILE A 1 496 ? -21.307 -15.733 24.066 1.00 83.44 496 ILE A N 1
ATOM 4069 C CA . ILE A 1 496 ? -22.695 -15.910 23.644 1.00 83.44 496 ILE A CA 1
ATOM 4070 C C . ILE A 1 496 ? -23.641 -15.270 24.648 1.00 83.44 496 ILE A C 1
ATOM 4072 O O . ILE A 1 496 ? -23.360 -15.190 25.841 1.00 83.44 496 ILE A O 1
ATOM 4076 N N . TYR A 1 497 ? -24.796 -14.868 24.138 1.00 80.62 497 TYR A N 1
ATOM 4077 C CA . TYR A 1 497 ? -25.959 -14.530 24.938 1.00 80.62 497 TYR A CA 1
ATOM 4078 C C . TYR A 1 497 ? -26.985 -15.656 24.765 1.00 80.62 497 TYR A C 1
ATOM 4080 O O . TYR A 1 497 ? -27.498 -15.856 23.660 1.00 80.62 497 TYR A O 1
ATOM 4088 N N . ASN A 1 498 ? -27.223 -16.448 25.815 1.00 68.81 498 ASN A N 1
ATOM 4089 C CA . ASN A 1 498 ? -28.118 -17.607 25.765 1.00 68.81 498 ASN A CA 1
ATOM 4090 C C . ASN A 1 498 ? -29.352 -17.381 26.642 1.00 68.81 498 ASN A C 1
ATOM 4092 O O . ASN A 1 498 ? -29.332 -17.617 27.843 1.00 68.81 498 ASN A O 1
ATOM 4096 N N . THR A 1 499 ? -30.471 -17.020 26.020 1.00 62.84 499 THR A N 1
ATOM 4097 C CA . THR A 1 499 ? -31.747 -16.803 26.721 1.00 62.84 499 THR A CA 1
ATOM 4098 C C . THR A 1 499 ? -32.394 -18.083 27.265 1.00 62.84 499 THR A C 1
ATOM 4100 O O . THR A 1 499 ? -33.416 -18.002 27.944 1.00 62.84 499 THR A O 1
ATOM 4103 N N . LYS A 1 500 ? -31.855 -19.276 26.964 1.00 56.62 500 LYS A N 1
ATOM 4104 C CA . LYS A 1 500 ? -32.451 -20.559 27.379 1.00 56.62 500 LYS A CA 1
ATOM 4105 C C . LYS A 1 500 ? -32.051 -21.018 28.779 1.00 56.62 500 LYS A C 1
ATOM 4107 O O . LYS A 1 500 ? -32.744 -21.865 29.329 1.00 56.62 500 LYS A O 1
ATOM 4112 N N . GLU A 1 501 ? -30.962 -20.498 29.336 1.00 57.41 501 GLU A N 1
ATOM 4113 C CA . GLU A 1 501 ? -30.397 -20.975 30.610 1.00 57.41 501 GLU A CA 1
ATOM 4114 C C . GLU A 1 501 ? -30.794 -20.115 31.817 1.00 57.41 501 GLU A C 1
ATOM 4116 O O . GLU A 1 501 ? -30.224 -20.266 32.888 1.00 57.41 501 GLU A O 1
ATOM 4121 N N . HIS A 1 502 ? -31.795 -19.239 31.665 1.00 58.66 502 HIS A N 1
ATOM 4122 C CA . HIS A 1 502 ? -32.248 -18.286 32.692 1.00 58.66 502 HIS A CA 1
ATOM 4123 C C . HIS A 1 502 ? -31.181 -17.299 33.195 1.00 58.66 502 HIS A C 1
ATOM 4125 O O . HIS A 1 502 ? -31.493 -16.512 34.080 1.00 58.66 502 HIS A O 1
ATOM 4131 N N . LEU A 1 503 ? -29.983 -17.308 32.606 1.00 62.34 503 LEU A N 1
ATOM 4132 C CA . LEU A 1 503 ? -28.939 -16.320 32.838 1.00 62.34 503 LEU A CA 1
ATOM 4133 C C . LEU A 1 503 ? -29.053 -15.207 31.787 1.00 62.34 503 LEU A C 1
ATOM 4135 O O . LEU A 1 503 ? -28.937 -15.449 30.582 1.00 62.34 503 LEU A O 1
ATOM 4139 N N . GLU A 1 504 ? -29.324 -13.988 32.241 1.00 69.25 504 GLU A N 1
ATOM 4140 C CA . GLU A 1 504 ? -29.388 -12.775 31.425 1.00 69.25 504 GLU A CA 1
ATOM 4141 C C . GLU A 1 504 ? -28.008 -12.133 31.157 1.00 69.25 504 GLU A C 1
ATOM 4143 O O . GLU A 1 504 ? -27.947 -11.102 30.486 1.00 69.25 504 GLU A O 1
ATOM 4148 N N . GLY A 1 505 ? -26.901 -12.716 31.630 1.00 73.38 505 GLY A N 1
ATOM 4149 C CA . GLY A 1 505 ? -25.533 -12.238 31.368 1.00 73.38 505 GLY A CA 1
ATOM 4150 C C . GLY A 1 505 ? -24.874 -12.764 30.078 1.00 73.38 505 GLY A C 1
ATOM 4151 O O . GLY A 1 505 ? -25.409 -13.615 29.362 1.00 73.38 505 GLY A O 1
ATOM 4152 N N . LEU A 1 506 ? -23.675 -12.254 29.759 1.00 83.06 506 LEU A N 1
ATOM 4153 C CA . LEU A 1 506 ? -22.838 -12.806 28.681 1.00 83.06 506 LEU A CA 1
ATOM 4154 C C . LEU A 1 506 ? -22.004 -13.977 29.195 1.00 83.06 506 LEU A C 1
ATOM 4156 O O . LEU A 1 506 ? -21.335 -13.852 30.214 1.00 83.06 506 LEU A O 1
ATOM 4160 N N . MET A 1 507 ? -21.983 -15.088 28.457 1.00 81.94 507 MET A N 1
ATOM 4161 C CA . MET A 1 507 ? -21.236 -16.293 28.831 1.00 81.94 507 MET A CA 1
ATOM 4162 C C . MET A 1 507 ? -20.106 -16.574 27.850 1.00 81.94 507 MET A C 1
ATOM 4164 O O . MET A 1 507 ? -20.273 -16.429 26.637 1.00 81.94 507 MET A O 1
ATOM 4168 N N . SER A 1 508 ? -18.952 -16.988 28.374 1.00 80.12 508 SER A N 1
ATOM 4169 C CA . SER A 1 508 ? -17.862 -17.513 27.546 1.00 80.12 508 SER A CA 1
ATOM 4170 C C . SER A 1 508 ? -18.298 -18.840 26.916 1.00 80.12 508 SER A C 1
ATOM 4172 O O . SER A 1 508 ? -18.947 -19.648 27.570 1.00 80.12 508 SER A O 1
ATOM 4174 N N . LYS A 1 509 ? -17.943 -19.086 25.651 1.00 76.31 509 LYS A N 1
ATOM 4175 C CA . LYS A 1 509 ? -18.204 -20.364 24.956 1.00 76.31 509 LYS A CA 1
ATOM 4176 C C . LYS A 1 509 ? -17.339 -21.527 25.454 1.00 76.31 509 LYS A C 1
ATOM 4178 O O . LYS A 1 509 ? -17.581 -22.661 25.048 1.00 76.31 509 LYS A O 1
ATOM 4183 N N . THR A 1 510 ? -16.286 -21.217 26.202 1.00 58.72 510 THR A N 1
ATOM 4184 C CA . THR A 1 510 ? -15.262 -22.157 26.682 1.00 58.72 510 THR A CA 1
ATOM 4185 C C . THR A 1 510 ? -15.686 -22.893 27.930 1.00 58.72 510 THR A C 1
ATOM 4187 O O . THR A 1 510 ? -16.123 -22.178 28.860 1.00 58.72 510 THR A O 1
#

InterPro domains:
  IPR005282 Lysosomal cystine transporter [PTHR13131] (108-339)
  IPR005282 Lysosomal cystine transporter [TIGR00951] (114-331)
  IPR006603 PQ-loop repeat [PF04193] (116-172)
  IPR006603 PQ-loop repeat [PF04193] (240-298)
  IPR006603 PQ-loop repeat [SM00679] (129-160)
  IPR006603 PQ-loop repeat [SM00679] (253-284)
  IPR018958 Knr4/Smi1-like domain [PF09346] (366-484)
  IPR018958 Knr4/Smi1-like domain [SM00860] (361-485)
  IPR037883 Knr4/Smi1-like domain superfamily [G3DSA:3.40.1580.10] (338-493)
  IPR037883 Knr4/Smi1-like domain superfamily [SSF160631] (344-491)

Organism: NCBI:txid1234261